Protein AF-A0A6A4ZX59-F1 (afdb_monomer_lite)

Structure (mmCIF, N/CA/C/O backbone):
data_AF-A0A6A4ZX59-F1
#
_entry.id   AF-A0A6A4ZX59-F1
#
loop_
_atom_site.group_PDB
_atom_site.id
_atom_site.type_symbol
_atom_site.label_atom_id
_atom_site.label_alt_id
_atom_site.label_comp_id
_atom_site.label_asym_id
_atom_site.label_entity_id
_atom_site.label_seq_id
_atom_site.pdbx_PDB_ins_code
_atom_site.Cartn_x
_atom_site.Cartn_y
_atom_site.Cartn_z
_atom_site.occupancy
_atom_site.B_iso_or_equiv
_atom_site.auth_seq_id
_atom_site.auth_comp_id
_atom_site.auth_asym_id
_atom_site.auth_atom_id
_atom_site.pdbx_PDB_model_num
ATOM 1 N N . ILE A 1 1 ? -0.002 4.415 -19.238 1.00 83.06 1 ILE A N 1
ATOM 2 C CA . ILE A 1 1 ? -1.436 4.775 -19.100 1.00 83.06 1 ILE A CA 1
ATOM 3 C C . ILE A 1 1 ? -1.794 4.863 -17.628 1.00 83.06 1 ILE A C 1
ATOM 5 O O . ILE A 1 1 ? -1.227 4.122 -16.839 1.00 83.06 1 ILE A O 1
ATOM 9 N N . GLN A 1 2 ? -2.711 5.751 -17.259 1.00 78.62 2 GLN A N 1
ATOM 10 C CA . GLN A 1 2 ? -3.211 5.869 -15.890 1.00 78.62 2 GLN A CA 1
ATOM 11 C C . GLN A 1 2 ? -4.737 5.866 -15.943 1.00 78.62 2 GLN A C 1
ATOM 13 O O . GLN A 1 2 ? -5.321 6.677 -16.661 1.00 78.62 2 GLN A O 1
ATOM 18 N N . PHE A 1 3 ? -5.370 4.972 -15.187 1.00 72.50 3 PHE A N 1
ATOM 19 C CA . PHE A 1 3 ? -6.819 4.965 -15.008 1.00 72.50 3 PHE A CA 1
ATOM 20 C C . PHE A 1 3 ? -7.153 5.461 -13.610 1.00 72.50 3 PHE A C 1
ATOM 22 O O . PHE A 1 3 ? -6.564 5.012 -12.630 1.00 72.50 3 PHE A O 1
ATOM 29 N N . LEU A 1 4 ? -8.102 6.389 -13.535 1.00 68.12 4 LEU A N 1
ATOM 30 C CA . LEU A 1 4 ? -8.740 6.760 -12.284 1.00 68.12 4 LEU A CA 1
ATOM 31 C C . LEU A 1 4 ? -9.921 5.816 -12.053 1.00 68.12 4 LEU A C 1
ATOM 33 O O . LEU A 1 4 ? -10.827 5.767 -12.885 1.00 68.12 4 LEU A O 1
ATOM 37 N N . THR A 1 5 ? -9.945 5.113 -10.930 1.00 68.06 5 THR A N 1
ATOM 38 C CA . THR A 1 5 ? -11.192 4.570 -10.373 1.00 68.06 5 THR A CA 1
ATOM 39 C C . THR A 1 5 ? -11.637 5.507 -9.250 1.00 68.06 5 THR A C 1
ATOM 41 O O . THR A 1 5 ? -10.817 6.232 -8.703 1.00 68.06 5 THR A O 1
ATOM 44 N N . THR A 1 6 ? -12.928 5.612 -8.929 1.00 59.84 6 THR A N 1
ATOM 45 C CA . THR A 1 6 ? -13.349 6.584 -7.904 1.00 59.84 6 THR A CA 1
ATOM 46 C C . THR A 1 6 ? -12.918 6.133 -6.512 1.00 59.84 6 THR A C 1
ATOM 48 O O . THR A 1 6 ? -13.549 5.250 -5.936 1.00 59.84 6 THR A O 1
ATOM 51 N N . GLY A 1 7 ? -11.900 6.778 -5.941 1.00 52.88 7 GLY A N 1
ATOM 52 C CA . GLY A 1 7 ? -11.493 6.544 -4.558 1.00 52.88 7 GLY A CA 1
ATOM 53 C C . GLY A 1 7 ? -12.416 7.162 -3.493 1.00 52.88 7 GLY A C 1
ATOM 54 O O . GLY A 1 7 ? -12.503 6.657 -2.379 1.00 52.88 7 GLY A O 1
ATOM 55 N N . ASN A 1 8 ? -13.142 8.241 -3.794 1.00 50.94 8 ASN A N 1
ATOM 56 C CA . ASN A 1 8 ? -13.611 9.140 -2.728 1.00 50.94 8 ASN A CA 1
ATOM 57 C C . ASN A 1 8 ? -14.771 8.646 -1.847 1.00 50.94 8 ASN A C 1
ATOM 59 O O . ASN A 1 8 ? -14.997 9.247 -0.800 1.00 50.94 8 ASN A O 1
ATOM 63 N N . THR A 1 9 ? -15.500 7.592 -2.222 1.00 50.09 9 THR A N 1
ATOM 64 C CA . THR A 1 9 ? -16.630 7.073 -1.432 1.00 50.09 9 THR A CA 1
ATOM 65 C C . THR A 1 9 ? -17.051 5.687 -1.909 1.00 50.09 9 THR A C 1
ATOM 67 O O . THR A 1 9 ? -17.143 5.448 -3.110 1.00 50.09 9 THR A O 1
ATOM 70 N N . ALA A 1 10 ? -17.400 4.805 -0.969 1.00 49.84 10 ALA A N 1
ATOM 71 C CA . ALA A 1 10 ? -17.888 3.436 -1.172 1.00 49.84 10 ALA A CA 1
ATOM 72 C C . ALA A 1 10 ? -19.266 3.311 -1.869 1.00 49.84 10 ALA A C 1
ATOM 74 O O . ALA A 1 10 ? -20.066 2.448 -1.517 1.00 49.84 10 ALA A O 1
ATOM 75 N N . THR A 1 11 ? -19.592 4.196 -2.808 1.00 48.41 11 THR A N 1
ATOM 76 C CA . THR A 1 11 ? -20.958 4.374 -3.317 1.00 48.41 11 THR A CA 1
ATOM 77 C C . THR A 1 11 ? -21.187 3.804 -4.712 1.00 48.41 11 THR A C 1
ATOM 79 O O . THR A 1 11 ? -22.342 3.631 -5.088 1.00 48.41 11 THR A O 1
ATOM 82 N N . MET A 1 12 ? -20.137 3.475 -5.475 1.00 53.25 12 MET A N 1
ATOM 83 C CA . MET A 1 12 ? -20.265 2.957 -6.845 1.00 53.25 12 MET A CA 1
ATOM 84 C C . MET A 1 12 ? -19.215 1.868 -7.135 1.00 53.25 12 MET A C 1
ATOM 86 O O . MET A 1 12 ? -18.050 2.051 -6.776 1.00 53.25 12 MET A O 1
ATOM 90 N N . PRO A 1 13 ? -19.578 0.755 -7.803 1.00 58.44 13 PRO A N 1
ATOM 91 C CA . PRO A 1 13 ? -18.608 -0.217 -8.299 1.00 58.44 13 PRO A CA 1
ATOM 92 C C . PRO A 1 13 ? -17.853 0.396 -9.481 1.00 58.44 13 PRO A C 1
ATOM 94 O O . PRO A 1 13 ? -18.372 0.449 -10.594 1.00 58.44 13 PRO A O 1
ATOM 97 N N . ILE A 1 14 ? -16.635 0.880 -9.246 1.00 69.00 14 ILE A N 1
ATOM 98 C CA . ILE A 1 14 ? -15.756 1.355 -10.317 1.00 69.00 14 ILE A CA 1
ATOM 99 C C . ILE A 1 14 ? -14.440 0.601 -10.223 1.00 69.00 14 ILE A C 1
ATOM 101 O O . ILE A 1 14 ? -13.727 0.699 -9.228 1.00 69.00 14 ILE A O 1
ATOM 105 N N . ASN A 1 15 ? -14.129 -0.151 -11.274 1.00 82.12 15 ASN A N 1
ATOM 106 C CA . ASN A 1 15 ? -12.853 -0.826 -11.445 1.00 82.12 15 ASN A CA 1
ATOM 107 C C . ASN A 1 15 ? -12.143 -0.327 -12.710 1.00 82.12 15 ASN A C 1
ATOM 109 O O . ASN A 1 15 ? -12.757 0.222 -13.626 1.00 82.12 15 ASN A O 1
ATOM 113 N N . GLY A 1 16 ? -10.828 -0.508 -12.742 1.00 86.50 16 GLY A N 1
ATOM 114 C CA . GLY A 1 16 ? -10.022 -0.378 -13.949 1.00 86.50 16 GLY A CA 1
ATOM 115 C C . GLY A 1 16 ? -9.725 -1.773 -14.473 1.00 86.50 16 GLY A C 1
ATOM 116 O O . GLY A 1 16 ? -9.346 -2.642 -13.697 1.00 86.50 16 GLY A O 1
ATOM 117 N N . THR A 1 17 ? -9.904 -2.023 -15.768 1.00 90.06 17 THR A N 1
ATOM 118 C CA . THR A 1 17 ? -9.595 -3.337 -16.349 1.00 90.06 17 THR A CA 1
ATOM 119 C C . THR A 1 17 ? -8.777 -3.178 -17.622 1.00 90.06 17 THR A C 1
ATOM 121 O O . THR A 1 17 ? -9.139 -2.402 -18.504 1.00 90.06 17 THR A O 1
ATOM 124 N N . ILE A 1 18 ? -7.694 -3.944 -17.729 1.00 93.75 18 ILE A N 1
ATOM 125 C CA . ILE A 1 18 ? -6.870 -4.074 -18.930 1.00 93.75 18 ILE A CA 1
ATOM 126 C C . ILE A 1 18 ? -6.819 -5.557 -19.269 1.00 93.75 18 ILE A C 1
ATOM 128 O O . ILE A 1 18 ? -6.392 -6.367 -18.450 1.00 93.75 18 ILE A O 1
ATOM 132 N N . ARG A 1 19 ? -7.270 -5.913 -20.471 1.00 96.00 19 ARG A N 1
ATOM 133 C CA . ARG A 1 19 ? -7.342 -7.301 -20.933 1.00 96.00 19 ARG A CA 1
ATOM 134 C C . ARG A 1 19 ? -6.766 -7.440 -22.329 1.00 96.00 19 ARG A C 1
ATOM 136 O O . ARG A 1 19 ? -6.921 -6.529 -23.142 1.00 96.00 19 ARG A O 1
ATOM 143 N N . ASN A 1 20 ? -6.170 -8.595 -22.620 1.00 97.31 20 ASN A N 1
ATOM 144 C CA . ASN A 1 20 ? -5.799 -9.013 -23.980 1.00 97.31 20 ASN A CA 1
ATOM 145 C C . ASN A 1 20 ? -4.969 -7.958 -24.732 1.00 97.31 20 ASN A C 1
ATOM 147 O O . ASN A 1 20 ? -5.181 -7.711 -25.918 1.00 97.31 20 ASN A O 1
ATOM 151 N N . SER A 1 21 ? -4.082 -7.277 -24.010 1.00 97.00 21 SER A N 1
ATOM 152 C CA . SER A 1 21 ? -3.326 -6.134 -24.518 1.00 97.00 21 SER A CA 1
ATOM 153 C C . SER A 1 21 ? -1.849 -6.480 -24.690 1.00 97.00 21 SER A C 1
ATOM 155 O O . SER A 1 21 ? -1.325 -7.389 -24.045 1.00 97.00 21 SER A O 1
ATOM 157 N N . HIS A 1 22 ? -1.162 -5.724 -25.543 1.00 96.25 22 HIS A N 1
ATOM 158 C CA . HIS A 1 22 ? 0.289 -5.776 -25.671 1.00 96.25 22 HIS A CA 1
ATOM 159 C C . HIS A 1 22 ? 0.858 -4.364 -25.496 1.00 96.25 22 HIS A C 1
ATOM 161 O O . HIS A 1 22 ? 0.564 -3.466 -26.284 1.00 96.25 22 HIS A O 1
ATOM 167 N N . PHE A 1 23 ? 1.652 -4.178 -24.447 1.00 95.06 23 PHE A N 1
ATOM 168 C CA . PHE A 1 23 ? 2.379 -2.954 -24.146 1.00 95.06 23 PHE A CA 1
ATOM 169 C C . PHE A 1 23 ? 3.851 -3.120 -24.507 1.00 95.06 23 PHE A C 1
ATOM 171 O O . PHE A 1 23 ? 4.498 -4.057 -24.047 1.00 95.06 23 PHE A O 1
ATOM 178 N N . VAL A 1 24 ? 4.377 -2.184 -25.297 1.00 91.06 24 VAL A N 1
ATOM 179 C CA . VAL A 1 24 ? 5.781 -2.162 -25.718 1.00 91.06 24 VAL A CA 1
ATOM 180 C C . VAL A 1 24 ? 6.434 -0.907 -25.145 1.00 91.06 24 VAL A C 1
ATOM 182 O O . VAL A 1 24 ? 6.065 0.203 -25.531 1.00 91.06 24 VAL A O 1
ATOM 185 N N . GLY A 1 25 ? 7.385 -1.072 -24.223 1.00 84.94 25 GLY A N 1
ATOM 186 C CA . GLY A 1 25 ? 8.120 0.045 -23.617 1.00 84.94 25 GLY A CA 1
ATOM 187 C C . GLY A 1 25 ? 9.154 0.623 -24.583 1.00 84.94 25 GLY A C 1
ATOM 188 O O . GLY A 1 25 ? 9.080 1.782 -25.019 1.00 84.94 25 GLY A O 1
ATOM 189 N N . SER A 1 26 ? 10.092 -0.227 -24.992 1.00 81.38 26 SER A N 1
ATOM 190 C CA . SER A 1 26 ? 11.134 0.105 -25.958 1.00 81.38 26 SER A CA 1
ATOM 191 C C . SER A 1 26 ? 10.997 -0.732 -27.225 1.00 81.38 26 SER A C 1
ATOM 193 O O . SER A 1 26 ? 10.871 -1.950 -27.201 1.00 81.38 26 SER A O 1
ATOM 195 N N . SER A 1 27 ? 11.000 -0.056 -28.373 1.00 80.38 27 SER A N 1
ATOM 196 C CA . SER A 1 27 ? 10.958 -0.690 -29.699 1.00 80.38 27 SER A CA 1
ATOM 197 C C . SER A 1 27 ? 12.276 -0.453 -30.424 1.00 80.38 27 SER A C 1
ATOM 199 O O . SER A 1 27 ? 13.126 0.257 -29.903 1.00 80.38 27 SER A O 1
ATOM 201 N N . SER A 1 28 ? 12.477 -0.999 -31.627 1.00 82.44 28 SER A N 1
ATOM 202 C CA . SER A 1 28 ? 13.631 -0.661 -32.481 1.00 82.44 28 SER A CA 1
ATOM 203 C C . SER A 1 28 ? 13.572 0.764 -33.047 1.00 82.44 28 SER A C 1
ATOM 205 O O . SER A 1 28 ? 14.587 1.277 -33.517 1.00 82.44 28 SER A O 1
ATOM 207 N N . ASN A 1 29 ? 12.419 1.436 -32.964 1.00 81.50 29 ASN A N 1
ATOM 208 C CA . ASN A 1 29 ? 12.280 2.822 -33.379 1.00 81.50 29 ASN A CA 1
ATOM 209 C C . ASN A 1 29 ? 13.005 3.746 -32.387 1.00 81.50 29 ASN A C 1
ATOM 211 O O . ASN A 1 29 ? 12.673 3.801 -31.202 1.00 81.50 29 ASN A O 1
ATOM 215 N N . ARG A 1 30 ? 14.015 4.467 -32.880 1.00 82.94 30 ARG A N 1
ATOM 216 C CA . ARG A 1 30 ? 14.815 5.420 -32.097 1.00 82.94 30 ARG A CA 1
ATOM 217 C C . ARG A 1 30 ? 14.301 6.856 -32.206 1.00 82.94 30 ARG A C 1
ATOM 219 O O . ARG A 1 30 ? 14.769 7.707 -31.463 1.00 82.94 30 ARG A O 1
ATOM 226 N N . GLY A 1 31 ? 13.344 7.127 -33.093 1.00 84.31 31 GLY A N 1
ATOM 227 C CA . GLY A 1 31 ? 12.917 8.486 -33.419 1.00 84.31 31 GLY A CA 1
ATOM 228 C C . GLY A 1 31 ? 14.055 9.347 -33.988 1.00 84.31 31 GLY A C 1
ATOM 229 O O . GLY A 1 31 ? 15.069 8.826 -34.456 1.00 84.31 31 GLY A O 1
ATOM 230 N N . ASN A 1 32 ? 13.876 10.668 -33.992 1.00 84.44 32 ASN A N 1
ATOM 231 C CA . ASN A 1 32 ? 14.883 11.631 -34.444 1.00 84.44 32 ASN A CA 1
ATOM 232 C C . ASN A 1 32 ? 15.613 12.293 -33.257 1.00 84.44 32 ASN A C 1
ATOM 234 O O . ASN A 1 32 ? 15.112 12.366 -32.135 1.00 84.44 32 ASN A O 1
ATOM 238 N N . GLN A 1 33 ? 16.812 12.817 -33.495 1.00 80.44 33 GLN A N 1
ATOM 239 C CA . GLN A 1 33 ? 17.603 13.515 -32.472 1.00 80.44 33 GLN A CA 1
ATOM 240 C C . GLN A 1 33 ? 17.201 14.992 -32.369 1.00 80.44 33 GLN A C 1
ATOM 242 O O . GLN A 1 33 ? 18.025 15.891 -32.506 1.00 80.44 33 GLN A O 1
ATOM 247 N N . PHE A 1 34 ? 15.905 15.241 -32.191 1.00 84.25 34 PHE A N 1
ATOM 248 C CA . PHE A 1 34 ? 15.360 16.585 -32.045 1.00 84.25 34 PHE A CA 1
ATOM 249 C C . PHE A 1 34 ? 14.970 16.850 -30.590 1.00 84.25 34 PHE A C 1
ATOM 251 O O . PHE A 1 34 ? 14.367 15.996 -29.938 1.00 84.25 34 PHE A O 1
ATOM 258 N N . THR A 1 35 ? 15.283 18.046 -30.098 1.00 83.38 35 THR A N 1
ATOM 259 C CA . THR A 1 35 ? 14.888 18.507 -28.764 1.00 83.38 35 THR A CA 1
ATOM 260 C C . THR A 1 35 ? 13.931 19.684 -28.909 1.00 83.38 35 THR A C 1
ATOM 262 O O . THR A 1 35 ? 14.179 20.609 -29.679 1.00 83.38 35 THR A O 1
ATOM 265 N N . SER A 1 36 ? 12.824 19.647 -28.173 1.00 85.88 36 SER A N 1
ATOM 266 C CA . SER A 1 36 ? 11.803 20.696 -28.126 1.00 85.88 36 SER A CA 1
ATOM 267 C C . SER A 1 36 ? 11.087 20.684 -26.776 1.00 85.88 36 SER A C 1
ATOM 269 O O . SER A 1 36 ? 11.363 19.842 -25.927 1.00 85.88 36 SER A O 1
ATOM 271 N N . ALA A 1 37 ? 10.093 21.557 -26.599 1.00 84.12 37 ALA A N 1
ATOM 272 C CA . ALA A 1 37 ? 9.236 21.542 -25.413 1.00 84.12 37 ALA A CA 1
ATOM 273 C C . ALA A 1 37 ? 8.457 20.221 -25.210 1.00 84.12 37 ALA A C 1
ATOM 275 O O . ALA A 1 37 ? 7.966 19.967 -24.116 1.00 84.12 37 ALA A O 1
ATOM 276 N N . PHE A 1 38 ? 8.335 19.375 -26.242 1.00 83.50 38 PHE A N 1
ATOM 277 C CA . PHE A 1 38 ? 7.564 18.124 -26.191 1.00 83.50 38 PHE A CA 1
ATOM 278 C C . PHE A 1 38 ? 8.419 16.866 -26.336 1.00 83.50 38 PHE A C 1
ATOM 280 O O . PHE A 1 38 ? 7.932 15.761 -26.086 1.00 83.50 38 PHE A O 1
ATOM 287 N N . GLN A 1 39 ? 9.686 17.020 -26.720 1.00 86.50 39 GLN A N 1
ATOM 288 C CA . GLN A 1 39 ? 10.582 15.914 -27.023 1.00 86.50 39 GLN A CA 1
ATOM 289 C C . GLN A 1 39 ? 11.978 16.178 -26.468 1.00 86.50 39 GLN A C 1
ATOM 291 O O . GLN A 1 39 ? 12.544 17.246 -26.685 1.00 86.50 39 GLN A O 1
ATOM 296 N N . LYS A 1 40 ? 12.550 15.171 -25.816 1.00 83.19 40 LYS A N 1
ATOM 297 C CA . LYS A 1 40 ? 13.946 15.140 -25.381 1.00 83.19 40 LYS A CA 1
ATOM 298 C C . LYS A 1 40 ? 14.649 13.920 -25.970 1.00 83.19 40 LYS A C 1
ATOM 300 O O . LYS A 1 40 ? 14.004 12.985 -26.445 1.00 83.19 40 LYS A O 1
ATOM 305 N N . ILE A 1 41 ? 15.974 13.920 -25.918 1.00 82.69 41 ILE A N 1
ATOM 306 C CA . ILE A 1 41 ? 16.776 12.742 -26.247 1.00 82.69 41 ILE A CA 1
ATOM 307 C C . ILE A 1 41 ? 17.007 11.963 -24.951 1.00 82.69 41 ILE A C 1
ATOM 309 O O . ILE A 1 41 ? 17.556 12.490 -23.987 1.00 82.69 41 ILE A O 1
ATOM 313 N N . ASN A 1 42 ? 16.595 10.700 -24.925 1.00 80.44 42 ASN A N 1
ATOM 314 C CA . ASN A 1 42 ? 17.024 9.756 -23.907 1.00 80.44 42 ASN A CA 1
ATOM 315 C C . ASN A 1 42 ? 18.381 9.185 -24.335 1.00 80.44 42 ASN A C 1
ATOM 317 O O . ASN A 1 42 ? 18.451 8.318 -25.208 1.00 80.44 42 ASN A O 1
ATOM 321 N N . PHE A 1 43 ? 19.458 9.690 -23.732 1.00 79.69 43 PHE A N 1
ATOM 322 C CA . PHE A 1 43 ? 20.825 9.260 -24.038 1.00 79.69 43 PHE A CA 1
ATOM 323 C C . PHE A 1 43 ? 21.146 7.848 -23.532 1.00 79.69 43 PHE A C 1
ATOM 325 O O . PHE A 1 43 ? 22.029 7.212 -24.097 1.00 79.69 43 PHE A O 1
ATOM 332 N N . ILE A 1 44 ? 20.415 7.344 -22.528 1.00 76.31 44 ILE A N 1
ATOM 333 C CA . ILE A 1 44 ? 20.591 5.988 -21.983 1.00 76.31 44 ILE A CA 1
ATOM 334 C C . ILE A 1 44 ? 20.101 4.949 -23.003 1.00 76.31 44 ILE A C 1
ATOM 336 O O . ILE A 1 44 ? 20.806 3.993 -23.312 1.00 76.31 44 ILE A O 1
ATOM 340 N N . GLU A 1 45 ? 18.918 5.158 -23.588 1.00 75.62 45 GLU A N 1
ATOM 341 C CA . GLU A 1 45 ? 18.355 4.254 -24.608 1.00 75.62 45 GLU A CA 1
ATOM 342 C C . GLU A 1 45 ? 18.710 4.644 -26.056 1.00 75.62 45 GLU A C 1
ATOM 344 O O . GLU A 1 45 ? 18.442 3.890 -27.003 1.00 75.62 45 GLU A O 1
ATOM 349 N N . ALA A 1 46 ? 19.326 5.815 -26.232 1.00 78.88 46 ALA A N 1
ATOM 350 C CA . ALA A 1 46 ? 19.643 6.437 -27.513 1.00 78.88 46 ALA A CA 1
ATOM 351 C C . ALA A 1 46 ? 18.418 6.611 -28.426 1.00 78.88 46 ALA A C 1
ATOM 353 O O . ALA A 1 46 ? 18.421 6.173 -29.580 1.00 78.88 46 ALA A O 1
ATOM 354 N N . ARG A 1 47 ? 17.352 7.222 -27.899 1.00 81.81 47 ARG A N 1
ATOM 355 C CA . ARG A 1 47 ? 16.076 7.424 -28.607 1.00 81.81 47 ARG A CA 1
ATOM 356 C C . ARG A 1 47 ? 15.420 8.761 -28.267 1.00 81.81 47 ARG A C 1
ATOM 358 O O . ARG A 1 47 ? 15.734 9.361 -27.242 1.00 81.81 47 ARG A O 1
ATOM 365 N N . SER A 1 48 ? 14.461 9.187 -29.081 1.00 84.88 48 SER A N 1
ATOM 366 C CA . SER A 1 48 ? 13.512 10.239 -28.710 1.00 84.88 48 SER A CA 1
ATOM 367 C C . SER A 1 48 ? 12.611 9.773 -27.570 1.00 84.88 48 SER A C 1
ATOM 369 O O . SER A 1 48 ? 12.137 8.632 -27.563 1.00 84.88 48 SER A O 1
ATOM 371 N N . ASP A 1 49 ? 12.339 10.683 -26.646 1.00 80.50 49 ASP A N 1
ATOM 372 C CA . ASP A 1 49 ? 11.446 10.488 -25.513 1.00 80.50 49 ASP A CA 1
ATOM 373 C C . ASP A 1 49 ? 10.566 11.729 -25.305 1.00 80.50 49 ASP A C 1
ATOM 375 O O . ASP A 1 49 ? 10.897 12.828 -25.761 1.00 80.50 49 ASP A O 1
ATOM 379 N N . SER A 1 50 ? 9.430 11.568 -24.630 1.00 79.00 50 SER A N 1
ATOM 380 C CA . SER A 1 50 ? 8.539 12.692 -24.350 1.00 79.00 50 SER A CA 1
ATOM 381 C C . SER A 1 50 ? 9.146 13.622 -23.298 1.00 79.00 50 SER A C 1
ATOM 383 O O . SER A 1 50 ? 9.582 13.187 -22.232 1.00 79.00 50 SER A O 1
ATOM 385 N N . ALA A 1 51 ? 9.132 14.927 -23.572 1.00 75.12 51 ALA A N 1
ATOM 386 C CA . ALA A 1 51 ? 9.496 15.958 -22.597 1.00 75.12 51 ALA A CA 1
ATOM 387 C C . ALA A 1 51 ? 8.303 16.415 -21.728 1.00 75.12 51 ALA A C 1
ATOM 389 O O . ALA A 1 51 ? 8.455 17.309 -20.905 1.00 75.12 51 ALA A O 1
ATOM 390 N N . LEU A 1 52 ? 7.121 15.798 -21.878 1.00 64.31 52 LEU A N 1
ATOM 391 C CA . LEU A 1 52 ? 5.890 16.176 -21.162 1.00 64.31 52 LEU A CA 1
ATOM 392 C C . LEU A 1 52 ? 5.841 15.724 -19.687 1.00 64.31 52 LEU A C 1
ATOM 394 O O . LEU A 1 52 ? 4.865 16.003 -18.990 1.00 64.31 52 LEU A O 1
ATOM 398 N N . LEU A 1 53 ? 6.861 15.021 -19.192 1.00 58.41 53 LEU A N 1
ATOM 399 C CA . LEU A 1 53 ? 6.906 14.535 -17.812 1.00 58.41 53 LEU A CA 1
ATOM 400 C C . LEU A 1 53 ? 7.395 15.644 -16.867 1.00 58.41 53 LEU A C 1
ATOM 402 O O . LEU A 1 53 ? 8.593 15.851 -16.710 1.00 58.41 53 LEU A O 1
ATOM 406 N N . LEU A 1 54 ? 6.455 16.354 -16.234 1.00 51.19 54 LEU A N 1
ATOM 407 C CA . LEU A 1 54 ? 6.736 17.488 -15.338 1.00 51.19 54 LEU A CA 1
ATOM 408 C C . LEU A 1 54 ? 6.826 17.137 -13.839 1.00 51.19 54 LEU A C 1
ATOM 410 O O . LEU A 1 54 ? 7.052 18.038 -13.037 1.00 51.19 54 LEU A O 1
ATOM 414 N N . ALA A 1 55 ? 6.661 15.875 -13.421 1.00 50.94 55 ALA A N 1
ATOM 415 C CA . ALA A 1 55 ? 6.681 15.553 -11.984 1.00 50.94 55 ALA A CA 1
ATOM 416 C C . ALA A 1 55 ? 7.213 14.160 -11.599 1.00 50.94 55 ALA A C 1
ATOM 418 O O . ALA A 1 55 ? 7.373 13.889 -10.412 1.00 50.94 55 ALA A O 1
ATOM 419 N N . ASP A 1 56 ? 7.478 13.274 -12.563 1.00 61.22 56 ASP A N 1
ATOM 420 C CA . ASP A 1 56 ? 7.893 11.898 -12.292 1.00 61.22 56 ASP A CA 1
ATOM 421 C C . ASP A 1 56 ? 8.864 11.399 -13.363 1.00 61.22 56 ASP A C 1
ATOM 423 O O . ASP A 1 56 ? 8.586 11.494 -14.559 1.00 61.22 56 ASP A O 1
ATOM 427 N N . VAL A 1 57 ? 10.020 10.903 -12.926 1.00 64.06 57 VAL A N 1
ATOM 428 C CA . VAL A 1 57 ? 11.096 10.414 -13.803 1.00 64.06 57 VAL A CA 1
ATOM 429 C C . VAL A 1 57 ? 10.933 8.939 -14.171 1.00 64.06 57 VAL A C 1
ATOM 431 O O . VAL A 1 57 ? 11.678 8.437 -15.009 1.00 64.06 57 VAL A O 1
ATOM 434 N N . ILE A 1 58 ? 9.968 8.250 -13.558 1.00 76.75 58 ILE A N 1
ATOM 435 C CA . ILE A 1 58 ? 9.732 6.824 -13.771 1.00 76.75 58 ILE A CA 1
ATOM 436 C C . ILE A 1 58 ? 8.721 6.628 -14.894 1.00 76.75 58 ILE A C 1
ATOM 438 O O . ILE A 1 58 ? 7.604 7.145 -14.852 1.00 76.75 58 ILE A O 1
ATOM 442 N N . GLN A 1 59 ? 9.103 5.841 -15.893 1.00 80.88 59 GLN A N 1
ATOM 443 C CA . GLN A 1 59 ? 8.220 5.459 -16.984 1.00 80.88 59 GLN A CA 1
ATOM 444 C C . GLN A 1 59 ? 7.476 4.178 -16.619 1.00 80.88 59 GLN A C 1
ATOM 446 O O . GLN A 1 59 ? 8.077 3.188 -16.215 1.00 80.88 59 GLN A O 1
ATOM 451 N N . MET A 1 60 ? 6.153 4.191 -16.764 1.00 86.69 60 MET A N 1
ATOM 452 C CA . MET A 1 60 ? 5.305 3.054 -16.408 1.00 86.69 60 MET A CA 1
ATOM 453 C C . MET A 1 60 ? 4.352 2.734 -17.553 1.00 86.69 60 MET A C 1
ATOM 455 O O . MET A 1 60 ? 3.689 3.634 -18.085 1.00 86.69 60 MET A O 1
ATOM 459 N N . ALA A 1 61 ? 4.222 1.452 -17.901 1.00 91.75 61 ALA A N 1
ATOM 460 C CA . ALA A 1 61 ? 3.177 1.012 -18.821 1.00 91.75 61 ALA A CA 1
ATOM 461 C C . ALA A 1 61 ? 1.802 1.329 -18.235 1.00 91.75 61 ALA A C 1
ATOM 463 O O . ALA A 1 61 ? 0.980 1.951 -18.907 1.00 91.75 61 ALA A O 1
ATOM 464 N N . VAL A 1 62 ? 1.580 0.967 -16.969 1.00 91.50 62 VAL A N 1
ATOM 465 C CA . VAL A 1 62 ? 0.344 1.201 -16.221 1.00 91.50 62 VAL A CA 1
ATOM 466 C C . VAL A 1 62 ? 0.674 1.809 -14.859 1.00 91.50 62 VAL A C 1
ATOM 468 O O . VAL A 1 62 ? 1.308 1.187 -14.008 1.00 91.50 62 VAL A O 1
ATOM 471 N N . THR A 1 63 ? 0.201 3.031 -14.640 1.00 88.62 63 THR A N 1
ATOM 472 C CA . THR A 1 63 ? 0.261 3.711 -13.347 1.00 88.62 63 THR A CA 1
ATOM 473 C C . THR A 1 63 ? -0.971 3.338 -12.531 1.00 88.62 63 THR A C 1
ATOM 475 O O . THR A 1 63 ? -2.099 3.649 -12.921 1.00 88.62 63 THR A O 1
ATOM 478 N N . LEU A 1 64 ? -0.751 2.683 -11.393 1.00 87.25 64 LEU A N 1
ATOM 479 C CA . LEU A 1 64 ? -1.796 2.273 -10.464 1.00 87.25 64 LEU A CA 1
ATOM 480 C C . LEU A 1 64 ? -2.256 3.480 -9.638 1.00 87.25 64 LEU A C 1
ATOM 482 O O . LEU A 1 64 ? -1.436 4.170 -9.025 1.00 87.25 64 LEU A O 1
ATOM 486 N N . TYR A 1 65 ? -3.569 3.722 -9.614 1.00 85.12 65 TYR A N 1
ATOM 487 C CA . TYR A 1 65 ? -4.181 4.776 -8.803 1.00 85.12 65 TYR A CA 1
ATOM 488 C C . TYR A 1 65 ? -5.610 4.411 -8.352 1.00 85.12 65 TYR A C 1
ATOM 490 O O . TYR A 1 65 ? -6.411 3.991 -9.182 1.00 85.12 65 TYR A O 1
ATOM 498 N N . ASP A 1 66 ? -5.919 4.551 -7.062 1.00 82.25 66 ASP A N 1
ATOM 499 C CA . ASP A 1 66 ? -7.173 4.187 -6.378 1.00 82.25 66 ASP A CA 1
ATOM 500 C C . ASP A 1 66 ? -7.531 2.684 -6.405 1.00 82.25 66 ASP A C 1
ATOM 502 O O . ASP A 1 66 ? -7.462 2.011 -5.383 1.00 82.25 66 ASP A O 1
ATOM 506 N N . GLY A 1 67 ? -7.865 2.110 -7.558 1.00 82.00 67 GLY A N 1
ATOM 507 C CA . GLY A 1 67 ? -8.257 0.704 -7.732 1.00 82.00 67 GLY A CA 1
ATOM 508 C C . GLY A 1 67 ? -9.707 0.348 -7.326 1.00 82.00 67 GLY A C 1
ATOM 509 O O . GLY A 1 67 ? -10.477 1.230 -6.939 1.00 82.00 67 GLY A O 1
ATOM 510 N N . PRO A 1 68 ? -10.099 -0.940 -7.441 1.00 88.25 68 PRO A N 1
ATOM 511 C CA . PRO A 1 68 ? -9.260 -2.051 -7.893 1.00 88.25 68 PRO A CA 1
ATOM 512 C C . PRO A 1 68 ? -8.955 -2.004 -9.390 1.00 88.25 68 PRO A C 1
ATOM 514 O O . PRO A 1 68 ? -9.809 -1.642 -10.203 1.00 88.25 68 PRO A O 1
ATOM 517 N N . HIS A 1 69 ? -7.733 -2.409 -9.742 1.00 89.88 69 HIS A N 1
ATOM 518 C CA . HIS A 1 69 ? -7.333 -2.655 -11.129 1.00 89.88 69 HIS A CA 1
ATOM 519 C C . HIS A 1 69 ? -7.220 -4.153 -11.395 1.00 89.88 69 HIS A C 1
ATOM 521 O O . HIS A 1 69 ? -6.629 -4.870 -10.593 1.00 89.88 69 HIS A O 1
ATOM 527 N N . TYR A 1 70 ? -7.742 -4.614 -12.525 1.00 92.94 70 TYR A N 1
ATOM 528 C CA . TYR A 1 70 ? -7.602 -5.985 -13.008 1.00 92.94 70 TYR A CA 1
ATOM 529 C C . TYR A 1 70 ? -6.792 -5.957 -14.301 1.00 92.94 70 TYR A C 1
ATOM 531 O O . TYR A 1 70 ? -7.290 -5.518 -15.341 1.00 92.94 70 TYR A O 1
ATOM 539 N N . ILE A 1 71 ? -5.526 -6.373 -14.233 1.00 95.06 71 ILE A N 1
ATOM 540 C CA . ILE A 1 71 ? -4.685 -6.525 -15.422 1.00 95.06 71 ILE A CA 1
ATOM 541 C C . ILE A 1 71 ? -4.559 -8.007 -15.734 1.00 95.06 71 ILE A C 1
ATOM 543 O O . ILE A 1 71 ? -3.932 -8.755 -14.981 1.00 95.06 71 ILE A O 1
ATOM 547 N N . GLU A 1 72 ? -5.142 -8.418 -16.855 1.00 96.69 72 GLU A N 1
ATOM 548 C CA . GLU A 1 72 ? -5.269 -9.826 -17.203 1.00 96.69 72 GLU A CA 1
ATOM 549 C C . GLU A 1 72 ? -4.836 -10.102 -18.645 1.00 96.69 72 GLU A C 1
ATOM 551 O O . GLU A 1 72 ? -5.116 -9.317 -19.556 1.00 96.69 72 GLU A O 1
ATOM 556 N N . ASN A 1 73 ? -4.194 -11.248 -18.878 1.00 97.69 73 ASN A N 1
ATOM 557 C CA . ASN A 1 73 ? -3.811 -11.709 -20.219 1.00 97.69 73 ASN A CA 1
ATOM 558 C C . ASN A 1 73 ? -3.104 -10.622 -21.052 1.00 97.69 73 ASN A C 1
ATOM 560 O O . ASN A 1 73 ? -3.448 -10.375 -22.211 1.00 97.69 73 ASN A O 1
ATOM 564 N N . THR A 1 74 ? -2.173 -9.904 -20.428 1.00 97.81 74 THR A N 1
ATOM 565 C CA . THR A 1 74 ? -1.469 -8.777 -21.038 1.00 97.81 74 THR A CA 1
ATOM 566 C C . THR A 1 74 ? 0.019 -9.084 -21.153 1.00 97.81 74 THR A C 1
ATOM 568 O O . THR A 1 74 ? 0.630 -9.633 -20.239 1.00 97.81 74 THR A O 1
ATOM 571 N N . THR A 1 75 ? 0.612 -8.737 -22.294 1.00 97.31 75 THR A N 1
ATOM 572 C CA . THR A 1 75 ? 2.064 -8.834 -22.500 1.00 97.31 75 THR A CA 1
ATOM 573 C C . THR A 1 75 ? 2.697 -7.462 -22.314 1.00 97.31 75 THR A C 1
ATOM 575 O O . THR A 1 75 ? 2.249 -6.490 -22.920 1.00 97.31 75 THR A O 1
ATOM 578 N N . PHE A 1 76 ? 3.734 -7.395 -21.486 1.00 95.88 76 PHE A N 1
ATOM 579 C CA . PHE A 1 76 ? 4.612 -6.245 -21.312 1.00 95.88 76 PHE A CA 1
ATOM 580 C C . PHE A 1 76 ? 5.980 -6.615 -21.872 1.00 95.88 76 PHE A C 1
ATOM 582 O O . PHE A 1 76 ? 6.638 -7.527 -21.368 1.00 95.88 76 PHE A O 1
ATOM 589 N N . GLU A 1 77 ? 6.377 -5.937 -22.943 1.00 93.31 77 GLU A N 1
ATOM 590 C CA . GLU A 1 77 ? 7.599 -6.234 -23.679 1.00 93.31 77 GLU A CA 1
ATOM 591 C C . GLU A 1 77 ? 8.558 -5.037 -23.659 1.00 93.31 77 GLU A C 1
ATOM 593 O O . GLU A 1 77 ? 8.166 -3.895 -23.922 1.00 93.31 77 GLU A O 1
ATOM 598 N N . ASN A 1 78 ? 9.837 -5.315 -23.395 1.00 89.50 78 ASN A N 1
ATOM 599 C CA . ASN A 1 78 ? 10.952 -4.372 -23.501 1.00 89.50 78 ASN A CA 1
ATOM 600 C C . ASN A 1 78 ? 10.812 -3.133 -22.594 1.00 89.50 78 ASN A C 1
ATOM 602 O O . ASN A 1 78 ? 11.091 -2.014 -23.025 1.00 89.50 78 ASN A O 1
ATOM 606 N N . TYR A 1 79 ? 10.390 -3.314 -21.341 1.00 87.75 79 TYR A N 1
ATOM 607 C CA . TYR A 1 79 ? 10.468 -2.281 -20.300 1.00 87.75 79 TYR A CA 1
ATOM 608 C C . TYR A 1 79 ? 11.826 -2.373 -19.593 1.00 87.75 79 TYR A C 1
ATOM 610 O O . TYR A 1 79 ? 11.999 -3.097 -18.610 1.00 87.75 79 TYR A O 1
ATOM 618 N N . ILE A 1 80 ? 12.815 -1.679 -20.158 1.00 81.44 80 ILE A N 1
ATOM 619 C CA . ILE A 1 80 ? 14.219 -1.769 -19.746 1.00 81.44 80 ILE A CA 1
ATOM 620 C C . ILE A 1 80 ? 14.537 -0.693 -18.714 1.00 81.44 80 ILE A C 1
ATOM 622 O O . ILE A 1 80 ? 14.313 0.493 -18.950 1.00 81.44 80 ILE A O 1
ATOM 626 N N . SER A 1 81 ? 15.104 -1.099 -17.582 1.00 81.25 81 SER A N 1
ATOM 627 C CA . SER A 1 81 ? 15.539 -0.183 -16.536 1.00 81.25 81 SER A CA 1
ATOM 628 C C . SER A 1 81 ? 17.064 -0.143 -16.439 1.00 81.25 81 SER A C 1
ATOM 630 O O . SER A 1 81 ? 17.792 -1.037 -16.865 1.00 81.25 81 SER A O 1
ATOM 632 N N . TYR A 1 82 ? 17.566 0.945 -15.870 1.00 77.50 82 TYR A N 1
ATOM 633 C CA . TYR A 1 82 ? 18.968 1.117 -15.518 1.00 77.50 82 TYR A CA 1
ATOM 634 C C . TYR A 1 82 ? 19.021 1.682 -14.094 1.00 77.50 82 TYR A C 1
ATOM 636 O O . TYR A 1 82 ? 19.201 2.892 -13.917 1.00 77.50 82 TYR A O 1
ATOM 644 N N . PRO A 1 83 ? 18.840 0.828 -13.064 1.00 75.75 83 PRO A N 1
ATOM 645 C CA . PRO A 1 83 ? 18.693 1.262 -11.671 1.00 75.75 83 PRO A CA 1
ATOM 646 C C . PRO A 1 83 ? 19.843 2.134 -11.175 1.00 75.75 83 PRO A C 1
ATOM 648 O O . PRO A 1 83 ? 19.624 3.110 -10.463 1.00 75.75 83 PRO A O 1
ATOM 651 N N . CYS A 1 84 ? 21.064 1.848 -11.625 1.00 74.38 84 CYS A N 1
ATOM 652 C CA . CYS A 1 84 ? 22.235 2.653 -11.294 1.00 74.38 84 CYS A CA 1
ATOM 653 C C . CYS A 1 84 ? 22.151 4.092 -11.804 1.00 74.38 84 CYS A C 1
ATOM 655 O O . CYS A 1 84 ? 22.653 5.001 -11.157 1.00 74.38 84 CYS A O 1
ATOM 657 N N . PHE A 1 85 ? 21.464 4.330 -12.920 1.00 70.94 85 PHE A N 1
ATOM 658 C CA . PHE A 1 85 ? 21.228 5.676 -13.442 1.00 70.94 85 PHE A CA 1
ATOM 659 C C . PHE A 1 85 ? 19.978 6.337 -12.853 1.00 70.94 85 PHE A C 1
ATOM 661 O O . PHE A 1 85 ? 19.604 7.425 -13.294 1.00 70.94 85 PHE A O 1
ATOM 668 N N . ASN A 1 86 ? 19.320 5.697 -11.877 1.00 72.31 86 ASN A N 1
ATOM 669 C CA . ASN A 1 86 ? 17.997 6.081 -11.391 1.00 72.31 86 ASN A CA 1
ATOM 670 C C . ASN A 1 86 ? 16.976 6.214 -12.542 1.00 72.31 86 ASN A C 1
ATOM 672 O O . ASN A 1 86 ? 16.107 7.085 -12.531 1.00 72.31 86 ASN A O 1
ATOM 676 N N . TYR A 1 87 ? 17.127 5.380 -13.575 1.00 77.88 87 TYR A N 1
ATOM 677 C CA . TYR A 1 87 ? 16.227 5.324 -14.718 1.00 77.88 87 TYR A CA 1
ATOM 678 C C . TYR A 1 87 ? 15.425 4.034 -14.636 1.00 77.88 87 TYR A C 1
ATOM 680 O O . TYR A 1 87 ? 15.980 2.939 -14.737 1.00 77.88 87 TYR A O 1
ATOM 688 N N . TYR A 1 88 ? 14.117 4.171 -14.460 1.00 81.44 88 TYR A N 1
ATOM 689 C CA . TYR A 1 88 ? 13.207 3.044 -14.329 1.00 81.44 88 TYR A CA 1
ATOM 690 C C . TYR A 1 88 ? 12.132 3.131 -15.408 1.00 81.44 88 TYR A C 1
ATOM 692 O O . TYR A 1 88 ? 11.427 4.137 -15.517 1.00 81.44 88 TYR A O 1
ATOM 700 N N . SER A 1 89 ? 12.021 2.059 -16.187 1.00 85.81 89 SER A N 1
ATOM 701 C CA . SER A 1 89 ? 10.926 1.798 -17.117 1.00 85.81 89 SER A CA 1
ATOM 702 C C . SER A 1 89 ? 10.309 0.458 -16.745 1.00 85.81 89 SER A C 1
ATOM 704 O O . SER A 1 89 ? 10.995 -0.566 -16.750 1.00 85.81 89 SER A O 1
ATOM 706 N N . THR A 1 90 ? 9.041 0.471 -16.340 1.00 89.75 90 THR A N 1
ATOM 707 C CA . THR A 1 90 ? 8.412 -0.652 -15.628 1.00 89.75 90 THR A CA 1
ATOM 708 C C . THR A 1 90 ? 7.038 -0.967 -16.210 1.00 89.75 90 THR A C 1
ATOM 710 O O . THR A 1 90 ? 6.392 -0.109 -16.820 1.00 89.75 90 THR A O 1
ATOM 713 N N . ALA A 1 91 ? 6.561 -2.201 -16.030 1.00 93.31 91 ALA A N 1
ATOM 714 C CA . ALA A 1 91 ? 5.211 -2.552 -16.472 1.00 93.31 91 ALA A CA 1
ATOM 715 C C . ALA A 1 91 ? 4.159 -1.882 -15.575 1.00 93.31 91 ALA A C 1
ATOM 717 O O . ALA A 1 91 ? 3.354 -1.074 -16.039 1.00 93.31 91 ALA A O 1
ATOM 718 N N . PHE A 1 92 ? 4.210 -2.145 -14.273 1.00 91.50 92 PHE A N 1
ATOM 719 C CA . PHE A 1 92 ? 3.329 -1.532 -13.284 1.00 91.50 92 PHE A CA 1
ATOM 720 C C . PHE A 1 92 ? 4.102 -0.601 -12.358 1.00 91.50 92 PHE A C 1
ATOM 722 O O . PHE A 1 92 ? 5.275 -0.838 -12.053 1.00 91.50 92 PHE A O 1
ATOM 729 N N . GLY A 1 93 ? 3.432 0.417 -11.827 1.00 88.19 93 GLY A N 1
ATOM 730 C CA . GLY A 1 93 ? 3.996 1.176 -10.721 1.00 88.19 93 GLY A CA 1
ATOM 731 C C . GLY A 1 93 ? 3.004 2.069 -9.995 1.00 88.19 93 GLY A C 1
ATOM 732 O O . GLY A 1 93 ? 1.930 2.399 -10.504 1.00 88.19 93 GLY A O 1
ATOM 733 N N . ALA A 1 94 ? 3.377 2.442 -8.774 1.00 86.00 94 ALA A N 1
ATOM 734 C CA . ALA A 1 94 ? 2.598 3.354 -7.950 1.00 86.00 94 ALA A CA 1
ATOM 735 C C . ALA A 1 94 ? 2.675 4.790 -8.494 1.00 86.00 94 ALA A C 1
ATOM 737 O O . ALA A 1 94 ? 3.753 5.285 -8.857 1.00 86.00 94 ALA A O 1
ATOM 738 N N . ARG A 1 95 ? 1.534 5.489 -8.497 1.00 83.31 95 ARG A N 1
ATOM 739 C CA . ARG A 1 95 ? 1.469 6.916 -8.836 1.00 83.31 95 ARG A CA 1
ATOM 740 C C . ARG A 1 95 ? 2.455 7.732 -7.989 1.00 83.31 95 ARG A C 1
ATOM 742 O O . ARG A 1 95 ? 2.567 7.518 -6.785 1.00 83.31 95 ARG A O 1
ATOM 749 N N . ALA A 1 96 ? 3.132 8.695 -8.619 1.00 78.62 96 ALA A N 1
ATOM 750 C CA . ALA A 1 96 ? 4.143 9.539 -7.972 1.00 78.62 96 ALA A CA 1
ATOM 751 C C . ALA A 1 96 ? 3.635 10.339 -6.770 1.00 78.62 96 ALA A C 1
ATOM 753 O O . ALA A 1 96 ? 4.372 10.530 -5.809 1.00 78.62 96 ALA A O 1
ATOM 754 N N . PHE A 1 97 ? 2.385 10.793 -6.829 1.00 80.12 97 PHE A N 1
ATOM 755 C CA . PHE A 1 97 ? 1.729 11.539 -5.763 1.00 80.12 97 PHE A CA 1
ATOM 756 C C . PHE A 1 97 ? 0.400 10.870 -5.475 1.00 80.12 97 PHE A C 1
ATOM 758 O O . PHE A 1 97 ? -0.481 10.835 -6.341 1.00 80.12 97 PHE A O 1
ATOM 765 N N . ASN A 1 98 ? 0.258 10.337 -4.271 1.00 80.44 98 ASN A N 1
ATOM 766 C CA . ASN A 1 98 ? -1.011 9.804 -3.816 1.00 80.44 98 ASN A CA 1
ATOM 767 C C . ASN A 1 98 ? -1.072 9.868 -2.286 1.00 80.44 98 ASN A C 1
ATOM 769 O O . ASN A 1 98 ? -0.203 9.340 -1.614 1.00 80.44 98 ASN A O 1
ATOM 773 N N . THR A 1 99 ? -2.085 10.536 -1.749 1.00 77.50 99 THR A N 1
ATOM 774 C CA . THR A 1 99 ? -2.415 10.634 -0.311 1.00 77.50 99 THR A CA 1
ATOM 775 C C . THR A 1 99 ? -3.573 9.697 0.061 1.00 77.50 99 THR A C 1
ATOM 777 O O . THR A 1 99 ? -4.152 9.792 1.142 1.00 77.50 99 THR A O 1
ATOM 780 N N . PHE A 1 100 ? -4.003 8.872 -0.894 1.00 77.38 100 PHE A N 1
ATOM 781 C CA . PHE A 1 100 ? -5.303 8.227 -0.912 1.00 77.38 100 PHE A CA 1
ATOM 782 C C . PHE A 1 100 ? -5.187 6.696 -0.993 1.00 77.38 100 PHE A C 1
ATOM 784 O O . PHE A 1 100 ? -4.096 6.142 -1.178 1.00 77.38 100 PHE A O 1
ATOM 791 N N . MET A 1 101 ? -6.302 5.990 -0.774 1.00 80.81 101 MET A N 1
ATOM 792 C CA . MET A 1 101 ? -6.290 4.527 -0.716 1.00 80.81 101 MET A CA 1
ATOM 793 C C . MET A 1 101 ? -5.890 3.909 -2.052 1.00 80.81 101 MET A C 1
ATOM 795 O O . MET A 1 101 ? -6.235 4.419 -3.110 1.00 80.81 101 MET A O 1
ATOM 799 N N . MET A 1 102 ? -5.237 2.757 -1.982 1.00 85.62 102 MET A N 1
ATOM 800 C CA . MET A 1 102 ? -5.047 1.863 -3.115 1.00 85.62 102 MET A CA 1
ATOM 801 C C . MET A 1 102 ? -5.716 0.545 -2.763 1.00 85.62 102 MET A C 1
ATOM 803 O O . MET A 1 102 ? -5.375 -0.076 -1.754 1.00 85.62 102 MET A O 1
ATOM 807 N N . ALA A 1 103 ? -6.702 0.137 -3.552 1.00 89.12 103 ALA A N 1
ATOM 808 C CA . ALA A 1 103 ? -7.501 -1.037 -3.278 1.00 89.12 103 ALA A CA 1
ATOM 809 C C . ALA A 1 103 ? -6.598 -2.272 -3.225 1.00 89.12 103 ALA A C 1
ATOM 811 O O . ALA A 1 103 ? -6.002 -2.672 -4.230 1.00 89.12 103 ALA A O 1
ATOM 812 N N . THR A 1 104 ? -6.554 -2.898 -2.049 1.00 91.44 104 THR A N 1
ATOM 813 C CA . THR A 1 104 ? -5.838 -4.158 -1.770 1.00 91.44 104 THR A CA 1
ATOM 814 C C . THR A 1 104 ? -6.308 -5.334 -2.633 1.00 91.44 104 THR A C 1
ATOM 816 O O . THR A 1 104 ? -5.676 -6.384 -2.663 1.00 91.44 104 THR A O 1
ATOM 819 N N . THR A 1 105 ? -7.405 -5.149 -3.365 1.00 91.19 105 THR A N 1
ATOM 820 C CA . THR A 1 105 ? -7.997 -6.089 -4.318 1.00 91.19 105 THR A CA 1
ATOM 821 C C . THR A 1 105 ? -7.531 -5.887 -5.760 1.00 91.19 105 THR A C 1
ATOM 823 O O . THR A 1 105 ? -8.057 -6.569 -6.632 1.00 91.19 105 THR A O 1
ATOM 826 N N . THR A 1 106 ? -6.576 -4.989 -6.029 1.00 92.44 106 THR A N 1
ATOM 827 C CA . THR A 1 106 ? -5.905 -4.852 -7.338 1.00 92.44 106 THR A CA 1
ATOM 828 C C . THR A 1 106 ? -5.136 -6.130 -7.692 1.00 92.44 106 THR A C 1
ATOM 830 O O . THR A 1 106 ? -4.429 -6.658 -6.837 1.00 92.44 106 THR A O 1
ATOM 833 N N . GLN A 1 107 ? -5.259 -6.637 -8.926 1.00 94.25 107 GLN A N 1
ATOM 834 C CA . GLN A 1 107 ? -4.766 -7.966 -9.324 1.00 94.25 107 GLN A CA 1
ATOM 835 C C . GLN A 1 107 ? -4.003 -7.976 -10.653 1.00 94.25 107 GLN A C 1
ATOM 837 O O . GLN A 1 107 ? -4.341 -7.257 -11.598 1.00 94.25 107 GLN A O 1
ATOM 842 N N . SER A 1 108 ? -3.005 -8.859 -10.711 1.00 95.75 108 SER A N 1
ATOM 843 C CA . SER A 1 108 ? -2.316 -9.326 -11.916 1.00 95.75 108 SER A CA 1
ATOM 844 C C . SER A 1 108 ? -2.640 -10.804 -12.127 1.00 95.75 108 SER A C 1
ATOM 846 O O . SER A 1 108 ? -2.497 -11.604 -11.196 1.00 95.75 108 SER A O 1
ATOM 848 N N . THR A 1 109 ? -3.046 -11.170 -13.343 1.00 96.75 109 THR A N 1
ATOM 849 C CA . THR A 1 109 ? -3.330 -12.558 -13.736 1.00 96.75 109 THR A CA 1
ATOM 850 C C . THR A 1 109 ? -2.895 -12.814 -15.172 1.00 96.75 109 THR A C 1
ATOM 852 O O . THR A 1 109 ? -3.256 -12.073 -16.082 1.00 96.75 109 THR A O 1
ATOM 855 N N . ASN A 1 110 ? -2.217 -13.927 -15.423 1.00 96.44 110 ASN A N 1
ATOM 856 C CA . ASN A 1 110 ? -1.863 -14.424 -16.751 1.00 96.44 110 ASN A CA 1
ATOM 857 C C . ASN A 1 110 ? -1.120 -13.376 -17.596 1.00 96.44 110 ASN A C 1
ATOM 859 O O . ASN A 1 110 ? -1.321 -13.269 -18.806 1.00 96.44 110 ASN A O 1
ATOM 863 N N . ASN A 1 111 ? -0.297 -12.553 -16.948 1.00 96.50 111 ASN A N 1
ATOM 864 C CA . ASN A 1 111 ? 0.499 -11.541 -17.625 1.00 96.50 111 ASN A CA 1
ATOM 865 C C . ASN A 1 111 ? 1.861 -12.115 -18.018 1.00 96.50 111 ASN A C 1
ATOM 867 O O . ASN A 1 111 ? 2.366 -13.049 -17.397 1.00 96.50 111 ASN A O 1
ATOM 871 N N . LYS A 1 112 ? 2.458 -11.561 -19.074 1.00 95.44 112 LYS A N 1
ATOM 872 C CA . LYS A 1 112 ? 3.784 -11.956 -19.560 1.00 95.44 112 LYS A CA 1
ATOM 873 C C . LYS A 1 112 ? 4.722 -10.763 -19.523 1.00 95.44 112 LYS A C 1
ATOM 875 O O . LYS A 1 112 ? 4.370 -9.703 -20.032 1.00 95.44 112 LYS A O 1
ATOM 880 N N . PHE A 1 113 ? 5.917 -10.964 -18.979 1.00 93.19 113 PHE A N 1
ATOM 881 C CA . PHE A 1 113 ? 6.960 -9.945 -18.876 1.00 93.19 113 PHE A CA 1
ATOM 882 C C . PHE A 1 113 ? 8.163 -10.393 -19.701 1.00 93.19 113 PHE A C 1
ATOM 884 O O . PHE A 1 113 ? 8.943 -11.241 -19.279 1.00 93.19 113 PHE A O 1
ATOM 891 N N . ILE A 1 114 ? 8.285 -9.857 -20.912 1.00 91.00 114 ILE A N 1
ATOM 892 C CA . ILE A 1 114 ? 9.373 -10.171 -21.841 1.00 91.00 114 ILE A CA 1
ATOM 893 C C . ILE A 1 114 ? 10.350 -8.998 -21.797 1.00 91.00 114 ILE A C 1
ATOM 895 O O . ILE A 1 114 ? 9.939 -7.855 -21.998 1.00 91.00 114 ILE A O 1
ATOM 899 N N . ASN A 1 115 ? 11.629 -9.247 -21.505 1.00 86.88 115 ASN A N 1
ATOM 900 C CA . ASN A 1 115 ? 12.649 -8.193 -21.381 1.00 86.88 115 ASN A CA 1
ATOM 901 C C . ASN A 1 115 ? 12.186 -7.014 -20.497 1.00 86.88 115 ASN A C 1
ATOM 903 O O . ASN A 1 115 ? 12.291 -5.850 -20.875 1.00 86.88 115 ASN A O 1
ATOM 907 N N . THR A 1 116 ? 11.563 -7.327 -19.364 1.00 87.69 116 THR A N 1
ATOM 908 C CA . THR A 1 116 ? 10.994 -6.364 -18.418 1.00 87.69 116 THR A CA 1
ATOM 909 C C . THR A 1 116 ? 11.531 -6.669 -17.024 1.00 87.69 116 THR A C 1
ATOM 911 O O . THR A 1 116 ? 11.038 -7.568 -16.349 1.00 87.69 116 THR A O 1
ATOM 914 N N . GLU A 1 117 ? 12.576 -5.948 -16.617 1.00 82.62 117 GLU A N 1
ATOM 915 C CA . GLU A 1 117 ? 13.319 -6.209 -15.369 1.00 82.62 117 GLU A CA 1
ATOM 916 C C . GLU A 1 117 ? 12.480 -5.934 -14.113 1.00 82.62 117 GLU A C 1
ATOM 918 O O . GLU A 1 117 ? 12.651 -6.592 -13.088 1.00 82.62 117 GLU A O 1
ATOM 923 N N . PHE A 1 118 ? 11.554 -4.977 -14.213 1.00 87.88 118 PHE A N 1
ATOM 924 C CA . PHE A 1 118 ? 10.664 -4.563 -13.134 1.00 87.88 118 PHE A CA 1
ATOM 925 C C . PHE A 1 118 ? 9.205 -4.734 -13.577 1.00 87.88 118 PHE A C 1
ATOM 927 O O . PHE A 1 118 ? 8.607 -3.798 -14.126 1.00 87.88 118 PHE A O 1
ATOM 934 N N . PRO A 1 119 ? 8.600 -5.919 -13.360 1.00 91.12 119 PRO A N 1
ATOM 935 C CA . PRO A 1 119 ? 7.170 -6.114 -13.575 1.00 91.12 119 PRO A CA 1
ATOM 936 C C . PRO A 1 119 ? 6.338 -5.134 -12.741 1.00 91.12 119 PRO A C 1
ATOM 938 O O . PRO A 1 119 ? 5.361 -4.571 -13.223 1.00 91.12 119 PRO A O 1
ATOM 941 N N . VAL A 1 120 ? 6.755 -4.883 -11.499 1.00 89.31 120 VAL A N 1
ATOM 942 C CA . VAL A 1 120 ? 6.088 -3.979 -10.561 1.00 89.31 120 VAL A CA 1
ATOM 943 C C . VAL A 1 120 ? 7.122 -3.091 -9.888 1.00 89.31 120 VAL A C 1
ATOM 945 O O . VAL A 1 120 ? 8.104 -3.588 -9.351 1.00 89.31 120 VAL A O 1
ATOM 948 N N . PHE A 1 121 ? 6.861 -1.787 -9.832 1.00 85.62 121 PHE A N 1
ATOM 949 C CA . PHE A 1 121 ? 7.697 -0.839 -9.102 1.00 85.62 121 PHE A CA 1
ATOM 950 C C . PHE A 1 121 ? 6.893 -0.065 -8.053 1.00 85.62 121 PHE A C 1
ATOM 952 O O . PHE A 1 121 ? 6.170 0.891 -8.351 1.00 85.62 121 PHE A O 1
ATOM 959 N N . MET A 1 122 ? 7.019 -0.506 -6.801 1.00 80.00 122 MET A N 1
ATOM 960 C CA . MET A 1 122 ? 6.363 0.061 -5.621 1.00 80.00 122 MET A CA 1
ATOM 961 C C . MET A 1 122 ? 7.450 0.497 -4.629 1.00 80.00 122 MET A C 1
ATOM 963 O O . MET A 1 122 ? 7.801 -0.244 -3.720 1.00 80.00 122 MET A O 1
ATOM 967 N N . TYR A 1 123 ? 8.040 1.673 -4.847 1.00 71.38 123 TYR A N 1
ATOM 968 C CA . TYR A 1 123 ? 8.978 2.312 -3.909 1.00 71.38 123 TYR A CA 1
ATOM 969 C C . TYR A 1 123 ? 8.328 3.498 -3.211 1.00 71.38 123 TYR A C 1
ATOM 971 O O . TYR A 1 123 ? 7.182 3.823 -3.510 1.00 71.38 123 TYR A O 1
ATOM 979 N N . ASP A 1 124 ? 9.053 4.145 -2.293 1.00 69.38 124 ASP A N 1
ATOM 980 C CA . ASP A 1 124 ? 8.593 5.392 -1.691 1.00 69.38 124 ASP A CA 1
ATOM 981 C C . ASP A 1 124 ? 8.278 6.423 -2.783 1.00 69.38 124 ASP A C 1
ATOM 983 O O . ASP A 1 124 ? 9.056 6.671 -3.709 1.00 69.38 124 ASP A O 1
ATOM 987 N N . ARG A 1 125 ? 7.071 6.968 -2.704 1.00 76.44 125 ARG A N 1
ATOM 988 C CA . ARG A 1 125 ? 6.560 8.004 -3.603 1.00 76.44 125 ARG A CA 1
ATOM 989 C C . ARG A 1 125 ? 6.116 9.154 -2.730 1.00 76.44 125 ARG A C 1
ATOM 991 O O . ARG A 1 125 ? 5.949 8.997 -1.526 1.00 76.44 125 ARG A O 1
ATOM 998 N N . VAL A 1 126 ? 5.884 10.312 -3.328 1.00 77.44 126 VAL A N 1
ATOM 999 C CA . VAL A 1 126 ? 5.474 11.469 -2.544 1.00 77.44 126 VAL A CA 1
ATOM 1000 C C . VAL A 1 126 ? 4.150 11.165 -1.836 1.00 77.44 126 VAL A C 1
ATOM 1002 O O . VAL A 1 126 ? 3.186 10.699 -2.456 1.00 77.44 126 VAL A O 1
ATOM 1005 N N . SER A 1 127 ? 4.117 11.470 -0.536 1.00 84.50 127 SER A N 1
ATOM 1006 C CA . SER A 1 127 ? 3.014 11.199 0.385 1.00 84.50 127 SER A CA 1
ATOM 1007 C C . SER A 1 127 ? 2.844 9.717 0.764 1.00 84.50 127 SER A C 1
ATOM 1009 O O . SER A 1 127 ? 3.702 9.156 1.447 1.00 84.50 127 SER A O 1
ATOM 1011 N N . ASP A 1 128 ? 1.735 9.093 0.365 1.00 86.38 128 ASP A N 1
ATOM 1012 C CA . ASP A 1 128 ? 1.328 7.734 0.719 1.00 86.38 128 ASP A CA 1
ATOM 1013 C C . ASP A 1 128 ? 1.301 6.795 -0.495 1.00 86.38 128 ASP A C 1
ATOM 1015 O O . ASP A 1 128 ? 0.916 5.634 -0.375 1.00 86.38 128 ASP A O 1
ATOM 1019 N N . GLY A 1 129 ? 1.724 7.259 -1.675 1.00 77.25 129 GLY A N 1
ATOM 1020 C CA . GLY A 1 129 ? 1.472 6.550 -2.927 1.00 77.25 129 GLY A CA 1
ATOM 1021 C C . GLY A 1 129 ? 2.173 5.211 -3.028 1.00 77.25 129 GLY A C 1
ATOM 1022 O O . GLY A 1 129 ? 1.540 4.210 -3.350 1.00 77.25 129 GLY A O 1
ATOM 1023 N N . GLY A 1 130 ? 3.454 5.166 -2.672 1.00 81.25 130 GLY A N 1
ATOM 1024 C CA . GLY A 1 130 ? 4.160 3.904 -2.482 1.00 81.25 130 GLY A CA 1
ATOM 1025 C C . GLY A 1 130 ? 3.630 3.133 -1.279 1.00 81.25 130 GLY A C 1
ATOM 1026 O O . GLY A 1 130 ? 3.590 1.908 -1.301 1.00 81.25 130 GLY A O 1
ATOM 1027 N N . LYS A 1 131 ? 3.171 3.857 -0.246 1.00 87.88 131 LYS A N 1
ATOM 1028 C CA . LYS A 1 131 ? 2.827 3.278 1.050 1.00 87.88 131 LYS A CA 1
ATOM 1029 C C . LYS A 1 131 ? 1.588 2.432 1.049 1.00 87.88 131 LYS A C 1
ATOM 1031 O O . LYS A 1 131 ? 1.541 1.454 1.785 1.00 87.88 131 LYS A O 1
ATOM 1036 N N . THR A 1 132 ? 0.592 2.811 0.270 1.00 87.81 132 THR A N 1
ATOM 1037 C CA . THR A 1 132 ? -0.708 2.146 0.265 1.00 87.81 132 THR A CA 1
ATOM 1038 C C . THR A 1 132 ? -0.855 1.175 -0.900 1.00 87.81 132 THR A C 1
ATOM 1040 O O . THR A 1 132 ? -1.729 0.310 -0.841 1.00 87.81 132 THR A O 1
ATOM 1043 N N . THR A 1 133 ? 0.004 1.265 -1.925 1.00 89.00 133 THR A N 1
ATOM 1044 C CA . THR A 1 133 ? -0.073 0.433 -3.134 1.00 89.00 133 THR A CA 1
ATOM 1045 C C . THR A 1 133 ? 0.371 -1.001 -2.859 1.00 89.00 133 THR A C 1
ATOM 1047 O O . THR A 1 133 ? 1.535 -1.249 -2.566 1.00 89.00 133 THR A O 1
ATOM 1050 N N . LEU A 1 134 ? -0.560 -1.940 -3.028 1.00 92.56 134 LEU A N 1
ATOM 1051 C CA . LEU A 1 134 ? -0.329 -3.385 -3.031 1.00 92.56 134 LEU A CA 1
ATOM 1052 C C . LEU A 1 134 ? -0.942 -3.991 -4.301 1.00 92.56 134 LEU A C 1
ATOM 1054 O O . LEU A 1 134 ? -1.878 -3.422 -4.869 1.00 92.56 134 LEU A O 1
ATOM 1058 N N . MET A 1 135 ? -0.453 -5.153 -4.732 1.00 93.81 135 MET A N 1
ATOM 1059 C CA . MET A 1 135 ? -1.015 -5.880 -5.877 1.00 93.81 135 MET A CA 1
ATOM 1060 C C . MET A 1 135 ? -1.043 -7.383 -5.622 1.00 93.81 135 MET A C 1
ATOM 1062 O O . MET A 1 135 ? -0.054 -7.955 -5.187 1.00 93.81 135 MET A O 1
ATOM 1066 N N . LEU A 1 136 ? -2.161 -8.038 -5.914 1.00 95.50 136 LEU A N 1
ATOM 1067 C CA . LEU A 1 136 ? -2.282 -9.489 -5.836 1.00 95.50 136 LEU A CA 1
ATOM 1068 C C . LEU A 1 136 ? -1.748 -10.137 -7.124 1.00 95.50 136 LEU A C 1
ATOM 1070 O O . LEU A 1 136 ? -2.361 -10.022 -8.184 1.00 95.50 136 LEU A O 1
ATOM 1074 N N . ASP A 1 137 ? -0.624 -10.839 -7.020 1.00 95.81 137 ASP A N 1
ATOM 1075 C CA . ASP A 1 137 ? -0.081 -11.742 -8.036 1.00 95.81 137 ASP A CA 1
ATOM 1076 C C . ASP A 1 137 ? -0.801 -13.095 -7.943 1.00 95.81 137 ASP A C 1
ATOM 1078 O O . ASP A 1 137 ? -0.406 -14.017 -7.226 1.00 95.81 137 ASP A O 1
ATOM 1082 N N . THR A 1 138 ? -1.952 -13.180 -8.603 1.00 95.62 138 THR A N 1
ATOM 1083 C CA . THR A 1 138 ? -2.890 -14.307 -8.444 1.00 95.62 138 THR A CA 1
ATOM 1084 C C . THR A 1 138 ? -2.358 -15.628 -8.988 1.00 95.62 138 THR A C 1
ATOM 1086 O O . THR A 1 138 ? -2.766 -16.694 -8.528 1.00 95.62 138 THR A O 1
ATOM 1089 N N . ASP A 1 139 ? -1.458 -15.582 -9.966 1.00 94.31 139 ASP A N 1
ATOM 1090 C CA . ASP A 1 139 ? -0.966 -16.755 -10.679 1.00 94.31 139 ASP A CA 1
ATOM 1091 C C . ASP A 1 139 ? 0.546 -16.954 -10.582 1.00 94.31 139 ASP A C 1
ATOM 1093 O O . ASP A 1 139 ? 1.025 -17.999 -11.019 1.00 94.31 139 ASP A O 1
ATOM 1097 N N . GLY A 1 140 ? 1.266 -16.019 -9.957 1.00 92.56 140 GLY A N 1
ATOM 1098 C CA . GLY A 1 140 ? 2.717 -16.069 -9.811 1.00 92.56 140 GLY A CA 1
ATOM 1099 C C . GLY A 1 140 ? 3.465 -15.462 -10.999 1.00 92.56 140 GLY A C 1
ATOM 1100 O O . GLY A 1 140 ? 4.680 -15.607 -11.075 1.00 92.56 140 GLY A O 1
ATOM 1101 N N . SER A 1 141 ? 2.785 -14.798 -11.938 1.00 92.38 141 SER A N 1
ATOM 1102 C CA . SER A 1 141 ? 3.422 -14.225 -13.133 1.00 92.38 141 SER A CA 1
ATOM 1103 C C . SER A 1 141 ? 4.429 -13.109 -12.826 1.00 92.38 141 SER A C 1
ATOM 1105 O O . SER A 1 141 ? 5.293 -12.834 -13.657 1.00 92.38 141 SER A O 1
ATOM 1107 N N . ILE A 1 142 ? 4.347 -12.475 -11.650 1.00 92.19 142 ILE A N 1
ATOM 1108 C CA . ILE A 1 142 ? 5.299 -11.442 -11.208 1.00 92.19 142 ILE A CA 1
ATOM 1109 C C . ILE A 1 142 ? 6.417 -12.047 -10.354 1.00 92.19 142 ILE A C 1
ATOM 1111 O O . ILE A 1 142 ? 7.587 -11.714 -10.533 1.00 92.19 142 ILE A O 1
ATOM 1115 N N . SER A 1 143 ? 6.052 -12.903 -9.400 1.00 91.38 143 SER A N 1
ATOM 1116 C CA . SER A 1 143 ? 6.927 -13.314 -8.294 1.00 91.38 143 SER A CA 1
ATOM 1117 C C . SER A 1 143 ? 7.276 -14.801 -8.262 1.00 91.38 143 SER A C 1
ATOM 1119 O O . SER A 1 143 ? 8.045 -15.232 -7.404 1.00 91.38 143 SER A O 1
ATOM 1121 N N . GLY A 1 144 ? 6.662 -15.608 -9.129 1.00 89.88 144 GLY A N 1
ATOM 1122 C CA . GLY A 1 144 ? 6.633 -17.069 -9.029 1.00 89.88 144 GLY A CA 1
ATOM 1123 C C . GLY A 1 144 ? 5.707 -17.607 -7.942 1.00 89.88 144 GLY A C 1
ATOM 1124 O O . GLY A 1 144 ? 5.447 -18.802 -7.885 1.00 89.88 144 GLY A O 1
ATOM 1125 N N . GLN A 1 145 ? 5.197 -16.752 -7.057 1.00 91.50 145 GLN A N 1
ATOM 1126 C CA . GLN A 1 145 ? 4.405 -17.171 -5.911 1.00 91.50 145 GLN A CA 1
ATOM 1127 C C . GLN A 1 145 ? 2.922 -16.948 -6.202 1.00 91.50 145 GLN A C 1
ATOM 1129 O O . GLN A 1 145 ? 2.430 -15.821 -6.214 1.00 91.50 145 GLN A O 1
ATOM 1134 N N . ARG A 1 146 ? 2.181 -18.038 -6.415 1.00 92.50 146 ARG A N 1
ATOM 1135 C CA . ARG A 1 146 ? 0.733 -17.966 -6.638 1.00 92.50 146 ARG A CA 1
ATOM 1136 C C . ARG A 1 146 ? 0.022 -17.352 -5.427 1.00 92.50 146 ARG A C 1
ATOM 1138 O O . ARG A 1 146 ? 0.225 -17.793 -4.296 1.00 92.50 146 ARG A O 1
ATOM 1145 N N . ASN A 1 147 ? -0.883 -16.409 -5.689 1.00 93.81 147 ASN A N 1
ATOM 1146 C CA . ASN A 1 147 ? -1.636 -15.649 -4.686 1.00 93.81 147 ASN A CA 1
ATOM 1147 C C . ASN A 1 147 ? -0.753 -14.813 -3.745 1.00 93.81 147 ASN A C 1
ATOM 1149 O O . ASN A 1 147 ? -1.151 -14.542 -2.609 1.00 93.81 147 ASN A O 1
ATOM 1153 N N . ALA A 1 148 ? 0.436 -14.405 -4.189 1.00 95.38 148 ALA A N 1
ATOM 1154 C CA . ALA A 1 148 ? 1.260 -13.490 -3.418 1.00 95.38 148 ALA A CA 1
ATOM 1155 C C . ALA A 1 148 ? 0.717 -12.066 -3.477 1.00 95.38 148 ALA A C 1
ATOM 1157 O O . ALA A 1 148 ? 0.282 -11.585 -4.518 1.00 95.38 148 ALA A O 1
ATOM 1158 N N . VAL A 1 149 ? 0.800 -11.357 -2.359 1.00 95.69 149 VAL A N 1
ATOM 1159 C CA . VAL A 1 149 ? 0.657 -9.906 -2.344 1.00 95.69 149 VAL A CA 1
ATOM 1160 C C . VAL A 1 149 ? 2.028 -9.292 -2.583 1.00 95.69 149 VAL A C 1
ATOM 1162 O O . VAL A 1 149 ? 2.945 -9.474 -1.778 1.00 95.69 149 VAL A O 1
ATOM 1165 N N . ILE A 1 150 ? 2.144 -8.572 -3.693 1.00 95.00 150 ILE A N 1
ATOM 1166 C CA . ILE A 1 150 ? 3.281 -7.733 -4.041 1.00 95.00 150 ILE A CA 1
ATOM 1167 C C . ILE A 1 150 ? 3.180 -6.425 -3.257 1.00 95.00 150 ILE A C 1
ATOM 1169 O O . ILE A 1 150 ? 2.146 -5.751 -3.303 1.00 95.00 150 ILE A O 1
ATOM 1173 N N . ALA A 1 151 ? 4.234 -6.098 -2.513 1.00 93.12 151 ALA A N 1
ATOM 1174 C CA . ALA A 1 151 ? 4.290 -4.954 -1.609 1.00 93.12 151 ALA A CA 1
ATOM 1175 C C . ALA A 1 151 ? 5.637 -4.213 -1.720 1.00 93.12 151 ALA A C 1
ATOM 1177 O O . ALA A 1 151 ? 6.643 -4.838 -2.077 1.00 93.12 151 ALA A O 1
ATOM 1178 N N . PRO A 1 152 ? 5.692 -2.910 -1.376 1.00 90.31 152 PRO A N 1
ATOM 1179 C CA . PRO A 1 152 ? 6.961 -2.203 -1.221 1.00 90.31 152 PRO A CA 1
ATOM 1180 C C . PRO A 1 152 ? 7.830 -2.887 -0.162 1.00 90.31 152 PRO A C 1
ATOM 1182 O O . PRO A 1 152 ? 7.310 -3.393 0.838 1.00 90.31 152 PRO A O 1
ATOM 1185 N N . ASP A 1 153 ? 9.151 -2.881 -0.357 1.00 88.75 153 ASP A N 1
ATOM 1186 C CA . ASP A 1 153 ? 10.090 -3.526 0.567 1.00 88.75 153 ASP A CA 1
ATOM 1187 C C . ASP A 1 153 ? 10.326 -2.714 1.843 1.00 88.75 153 ASP A C 1
ATOM 1189 O O . ASP A 1 153 ? 11.387 -2.131 2.066 1.00 88.75 153 ASP A O 1
ATOM 1193 N N . TRP A 1 154 ? 9.299 -2.674 2.689 1.00 88.56 154 TRP A N 1
ATOM 1194 C CA . TRP A 1 154 ? 9.366 -2.111 4.027 1.00 88.56 154 TRP A CA 1
ATOM 1195 C C . TRP A 1 154 ? 9.131 -3.165 5.086 1.00 88.56 154 TRP A C 1
ATOM 1197 O O . TRP A 1 154 ? 8.234 -4.007 4.983 1.00 88.56 154 TRP A O 1
ATOM 1207 N N . ASP A 1 155 ? 9.861 -3.023 6.188 1.00 87.75 155 ASP A N 1
ATOM 1208 C CA . ASP A 1 155 ? 9.749 -3.914 7.340 1.00 87.75 155 ASP A CA 1
ATOM 1209 C C . ASP A 1 155 ? 8.332 -3.937 7.938 1.00 87.75 155 ASP A C 1
ATOM 1211 O O . ASP A 1 155 ? 7.939 -4.915 8.570 1.00 87.75 155 ASP A O 1
ATOM 1215 N N . PHE A 1 156 ? 7.526 -2.900 7.682 1.00 91.19 156 PHE A N 1
ATOM 1216 C CA . PHE A 1 156 ? 6.102 -2.858 8.023 1.00 91.19 156 PHE A CA 1
ATOM 1217 C C . PHE A 1 156 ? 5.297 -4.004 7.374 1.00 91.19 156 PHE A C 1
ATOM 1219 O O . PHE A 1 156 ? 4.472 -4.650 8.036 1.00 91.19 156 PHE A O 1
ATOM 1226 N N . TYR A 1 157 ? 5.556 -4.287 6.094 1.00 91.56 157 TYR A N 1
ATOM 1227 C CA . TYR A 1 157 ? 4.886 -5.336 5.319 1.00 91.56 157 TYR A CA 1
ATOM 1228 C C . TYR A 1 157 ? 5.569 -6.696 5.462 1.00 91.56 157 TYR A C 1
ATOM 1230 O O . TYR A 1 157 ? 4.902 -7.734 5.475 1.00 91.56 157 TYR A O 1
ATOM 1238 N N . TYR A 1 158 ? 6.889 -6.695 5.631 1.00 89.62 158 TYR A N 1
ATOM 1239 C CA . TYR A 1 158 ? 7.693 -7.905 5.681 1.00 89.62 158 TYR A CA 1
ATOM 1240 C C . TYR A 1 158 ? 7.260 -8.890 6.782 1.00 89.62 158 TYR A C 1
ATOM 1242 O O . TYR A 1 158 ? 6.941 -8.535 7.917 1.00 89.62 158 TYR A O 1
ATOM 1250 N N . THR A 1 159 ? 7.307 -10.176 6.440 1.00 86.38 159 THR A N 1
ATOM 1251 C CA . THR A 1 159 ? 7.321 -11.298 7.383 1.00 86.38 159 THR A CA 1
ATOM 1252 C C . THR A 1 159 ? 8.390 -12.296 6.929 1.00 86.38 159 THR A C 1
ATOM 1254 O O . THR A 1 159 ? 8.716 -12.316 5.741 1.00 86.38 159 THR A O 1
ATOM 1257 N N . PRO A 1 160 ? 8.899 -13.186 7.802 1.00 85.38 160 PRO A N 1
ATOM 1258 C CA . PRO A 1 160 ? 9.859 -14.221 7.391 1.00 85.38 160 PRO A CA 1
ATOM 1259 C C . PRO A 1 160 ? 9.350 -15.186 6.305 1.00 85.38 160 PRO A C 1
ATOM 1261 O O . PRO A 1 160 ? 10.134 -15.912 5.695 1.00 85.38 160 PRO A O 1
ATOM 1264 N N . SER A 1 161 ? 8.038 -15.220 6.064 1.00 88.12 161 SER A N 1
ATOM 1265 C CA . SER A 1 161 ? 7.441 -16.016 4.992 1.00 88.12 161 SER A CA 1
ATOM 1266 C C . SER A 1 161 ? 7.462 -15.319 3.630 1.00 88.12 161 SER A C 1
ATOM 1268 O O . SER A 1 161 ? 7.250 -15.998 2.626 1.00 88.12 161 SER A O 1
ATOM 1270 N N . CYS A 1 162 ? 7.707 -14.006 3.581 1.00 90.88 162 CYS A N 1
ATOM 1271 C CA . CYS A 1 162 ? 7.795 -13.257 2.332 1.00 90.88 162 CYS A CA 1
ATOM 1272 C C . CYS A 1 162 ? 9.097 -13.565 1.576 1.00 90.88 162 CYS A C 1
ATOM 1274 O O . CYS A 1 162 ? 10.115 -13.923 2.169 1.00 90.88 162 CYS A O 1
ATOM 1276 N N . VAL A 1 163 ? 9.072 -13.372 0.259 1.00 90.81 163 VAL A N 1
ATOM 1277 C CA . VAL A 1 163 ? 10.248 -13.406 -0.617 1.00 90.81 163 VAL A CA 1
ATOM 1278 C C . VAL A 1 163 ? 10.615 -11.969 -0.988 1.00 90.81 163 VAL A C 1
ATOM 1280 O O . VAL A 1 163 ? 9.763 -11.239 -1.487 1.00 90.81 163 VAL A O 1
ATOM 1283 N N . ARG A 1 164 ? 11.868 -11.565 -0.745 1.00 89.44 164 ARG A N 1
ATOM 1284 C CA . ARG A 1 164 ? 12.428 -10.274 -1.185 1.00 89.44 164 ARG A CA 1
ATOM 1285 C C . ARG A 1 164 ? 13.078 -10.425 -2.560 1.00 89.44 164 ARG A C 1
ATOM 1287 O O . ARG A 1 164 ? 13.808 -11.390 -2.782 1.00 89.44 164 ARG A O 1
ATOM 1294 N N . ASN A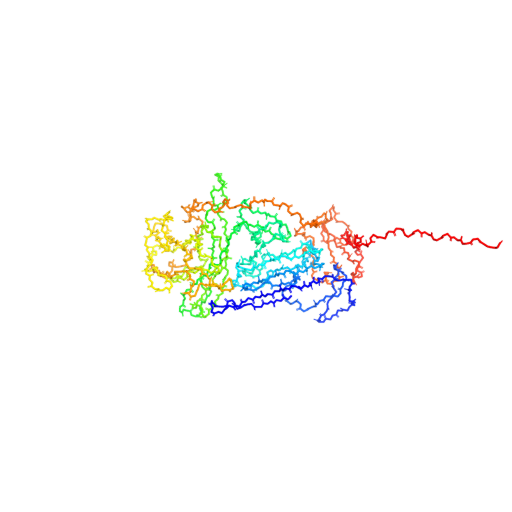 1 165 ? 12.843 -9.475 -3.459 1.00 87.12 165 ASN A N 1
ATOM 1295 C CA . ASN A 1 165 ? 13.459 -9.419 -4.783 1.00 87.12 165 ASN A CA 1
ATOM 1296 C C . ASN A 1 165 ? 13.592 -7.964 -5.253 1.00 87.12 165 ASN A C 1
ATOM 1298 O O . ASN A 1 165 ? 12.650 -7.185 -5.139 1.00 87.12 165 ASN A O 1
ATOM 1302 N N . GLY A 1 166 ? 14.739 -7.603 -5.830 1.00 79.38 166 GLY A N 1
ATOM 1303 C CA . GLY A 1 166 ? 14.980 -6.237 -6.303 1.00 79.38 166 GLY A CA 1
ATOM 1304 C C . GLY A 1 166 ? 14.038 -5.772 -7.423 1.00 79.38 166 GLY A C 1
ATOM 1305 O O . GLY A 1 166 ? 13.813 -4.576 -7.543 1.00 79.38 166 GLY A O 1
ATOM 1306 N N . GLY A 1 167 ? 13.468 -6.686 -8.215 1.00 80.50 167 GLY A N 1
ATOM 1307 C CA . GLY A 1 167 ? 12.606 -6.373 -9.361 1.00 80.50 167 GLY A CA 1
ATOM 1308 C C . GLY A 1 167 ? 11.133 -6.120 -9.024 1.00 80.50 167 GLY A C 1
ATOM 1309 O O . GLY A 1 167 ? 10.425 -5.532 -9.838 1.00 80.50 167 GLY A O 1
ATOM 1310 N N . TYR A 1 168 ? 10.654 -6.554 -7.852 1.00 87.56 168 TYR A N 1
ATOM 1311 C CA . TYR A 1 168 ? 9.247 -6.388 -7.445 1.00 87.56 168 TYR A CA 1
ATOM 1312 C C . TYR A 1 168 ? 9.034 -6.060 -5.956 1.00 87.56 168 TYR A C 1
ATOM 1314 O O . TYR A 1 168 ? 7.893 -5.904 -5.526 1.00 87.56 168 TYR A O 1
ATOM 1322 N N . GLY A 1 169 ? 10.095 -5.948 -5.152 1.00 89.56 169 GLY A N 1
ATOM 1323 C CA . GLY A 1 169 ? 10.003 -5.699 -3.714 1.00 89.56 169 GLY A CA 1
ATOM 1324 C C . GLY A 1 169 ? 9.711 -6.975 -2.926 1.00 89.56 169 GLY A C 1
ATOM 1325 O O . GLY A 1 169 ? 10.530 -7.896 -2.885 1.00 89.56 169 GLY A O 1
ATOM 1326 N N . LEU A 1 170 ? 8.552 -7.032 -2.274 1.00 92.06 170 LEU A N 1
ATOM 1327 C CA . LEU A 1 170 ? 8.121 -8.173 -1.466 1.00 92.06 170 LEU A CA 1
ATOM 1328 C C . LEU A 1 170 ? 7.040 -8.974 -2.169 1.00 92.06 170 LEU A C 1
ATOM 1330 O O . LEU A 1 170 ? 6.071 -8.396 -2.634 1.00 92.06 170 LEU A O 1
ATOM 1334 N N . ALA A 1 171 ? 7.143 -10.299 -2.128 1.00 94.12 171 ALA A N 1
ATOM 1335 C CA . ALA A 1 171 ? 6.032 -11.211 -2.371 1.00 94.12 171 ALA A CA 1
ATOM 1336 C C . ALA A 1 171 ? 5.657 -11.896 -1.053 1.00 94.12 171 ALA A C 1
ATOM 1338 O O . ALA A 1 171 ? 6.424 -12.703 -0.522 1.00 94.12 171 ALA A O 1
ATOM 1339 N N . CYS A 1 172 ? 4.492 -11.562 -0.500 1.00 94.12 172 CYS A N 1
ATOM 1340 C CA . CYS A 1 172 ? 4.039 -12.039 0.804 1.00 94.12 172 CYS A CA 1
ATOM 1341 C C . CYS A 1 172 ? 2.800 -12.944 0.685 1.00 94.12 172 CYS A C 1
ATOM 1343 O O . CYS A 1 172 ? 1.892 -12.628 -0.078 1.00 94.12 172 CYS A O 1
ATOM 1345 N N . PRO A 1 173 ? 2.703 -14.039 1.463 1.00 93.75 173 PRO A N 1
ATOM 1346 C CA . PRO A 1 173 ? 1.529 -14.922 1.457 1.00 93.75 173 PRO A CA 1
ATOM 1347 C C . PRO A 1 173 ? 0.339 -14.341 2.235 1.00 93.75 173 PRO A C 1
ATOM 1349 O O . PRO A 1 173 ? -0.765 -14.881 2.209 1.00 93.75 173 PRO A O 1
ATOM 1352 N N . GLN A 1 174 ? 0.567 -13.265 2.986 1.00 93.12 174 GLN A N 1
ATOM 1353 C CA . GLN A 1 174 ? -0.462 -12.607 3.768 1.00 93.12 174 GLN A CA 1
ATOM 1354 C C . GLN A 1 174 ? -1.427 -11.810 2.881 1.00 93.12 174 GLN A C 1
ATOM 1356 O O . GLN A 1 174 ? -1.015 -11.068 1.997 1.00 93.12 174 GLN A O 1
ATOM 1361 N N . ARG A 1 175 ? -2.720 -11.893 3.198 1.00 93.19 175 ARG A N 1
ATOM 1362 C CA . ARG A 1 175 ? -3.772 -10.985 2.727 1.00 93.19 175 ARG A CA 1
ATOM 1363 C C . ARG A 1 175 ? -3.760 -9.656 3.488 1.00 93.19 175 ARG A C 1
ATOM 1365 O O . ARG A 1 175 ? -3.396 -9.594 4.664 1.00 93.19 175 ARG A O 1
ATOM 1372 N N . TYR A 1 176 ? -4.228 -8.606 2.827 1.00 94.75 176 TYR A N 1
ATOM 1373 C CA . TYR A 1 176 ? -4.327 -7.261 3.384 1.00 94.75 176 TYR A CA 1
ATOM 1374 C C . TYR A 1 176 ? -5.703 -6.676 3.085 1.00 94.75 176 TYR A C 1
ATOM 1376 O O . TYR A 1 176 ? -6.258 -6.941 2.022 1.00 94.75 176 TYR A O 1
ATOM 1384 N N . ASN A 1 177 ? -6.210 -5.867 4.010 1.00 94.56 177 ASN A N 1
ATOM 1385 C CA . ASN A 1 177 ? -7.391 -5.034 3.810 1.00 94.56 177 ASN A CA 1
ATOM 1386 C C . ASN A 1 177 ? -6.977 -3.567 3.899 1.00 94.56 177 ASN A C 1
ATOM 1388 O O . ASN A 1 177 ? -6.019 -3.224 4.596 1.00 94.56 177 ASN A O 1
ATOM 1392 N N . ASN A 1 178 ? -7.727 -2.690 3.242 1.00 93.31 178 ASN A N 1
ATOM 1393 C CA . ASN A 1 178 ? -7.610 -1.266 3.518 1.00 93.31 178 ASN A CA 1
ATOM 1394 C C . ASN A 1 178 ? -8.357 -0.977 4.821 1.00 93.31 178 ASN A C 1
ATOM 1396 O O . ASN A 1 178 ? -9.4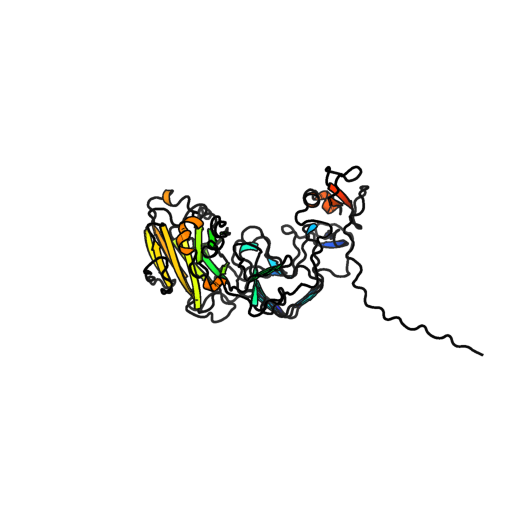92 -1.418 4.992 1.00 93.31 178 ASN A O 1
ATOM 1400 N N . ILE A 1 179 ? -7.742 -0.240 5.739 1.00 94.88 179 ILE A N 1
ATOM 1401 C CA . ILE A 1 179 ? -8.426 0.242 6.938 1.00 94.88 179 ILE A CA 1
ATOM 1402 C C . ILE A 1 179 ? -8.633 1.739 6.775 1.00 94.88 179 ILE A C 1
ATOM 1404 O O . ILE A 1 179 ? -7.672 2.499 6.797 1.00 94.88 179 ILE A O 1
ATOM 1408 N N . GLU A 1 180 ? -9.881 2.161 6.588 1.00 93.06 180 GLU A N 1
ATOM 1409 C CA . GLU A 1 180 ? -10.225 3.583 6.578 1.00 93.06 180 GLU A CA 1
ATOM 1410 C C . GLU A 1 180 ? -10.231 4.076 8.025 1.00 93.06 180 GLU A C 1
ATOM 1412 O O . GLU A 1 180 ? -11.049 3.625 8.826 1.00 93.06 180 GLU A O 1
ATOM 1417 N N . VAL A 1 181 ? -9.341 5.010 8.353 1.00 94.50 181 VAL A N 1
ATOM 1418 C CA . VAL A 1 181 ? -9.346 5.744 9.621 1.00 94.50 181 VAL A CA 1
ATOM 1419 C C . VAL A 1 181 ? -9.734 7.184 9.319 1.00 94.50 181 VAL A C 1
ATOM 1421 O O . VAL A 1 181 ? -8.978 7.918 8.688 1.00 94.50 181 VAL A O 1
ATOM 1424 N N . VAL A 1 182 ? -10.918 7.591 9.769 1.00 92.56 182 VAL A N 1
ATOM 1425 C CA . VAL A 1 182 ? -11.430 8.950 9.596 1.00 92.56 182 VAL A CA 1
ATOM 1426 C C . VAL A 1 182 ? -11.376 9.676 10.917 1.00 92.56 182 VAL A C 1
ATOM 1428 O O . VAL A 1 182 ? -12.058 9.331 11.883 1.00 92.56 182 VAL A O 1
ATOM 1431 N N . GLN A 1 183 ? -10.591 10.734 10.926 1.00 91.38 183 GLN A N 1
ATOM 1432 C CA . GLN A 1 183 ? -10.654 11.758 11.936 1.00 91.38 183 GLN A CA 1
ATOM 1433 C C . GLN A 1 183 ? -11.861 12.652 11.630 1.00 91.38 183 GLN A C 1
ATOM 1435 O O . GLN A 1 183 ? -11.879 13.317 10.602 1.00 91.38 183 GLN A O 1
ATOM 1440 N N . ILE A 1 184 ? -12.870 12.672 12.506 1.00 89.00 184 ILE A N 1
ATOM 1441 C CA . ILE A 1 184 ? -14.069 13.504 12.313 1.00 89.00 184 ILE A CA 1
ATOM 1442 C C . ILE A 1 184 ? -13.889 14.819 13.081 1.00 89.00 184 ILE A C 1
ATOM 1444 O O . ILE A 1 184 ? -13.781 14.804 14.311 1.00 89.00 184 ILE A O 1
ATOM 1448 N N . ASP A 1 185 ? -13.850 15.948 12.364 1.00 78.62 185 ASP A N 1
ATOM 1449 C CA . ASP A 1 185 ? -13.878 17.304 12.936 1.00 78.62 185 ASP A CA 1
ATOM 1450 C C . ASP A 1 185 ? -14.989 18.142 12.304 1.00 78.62 185 ASP A C 1
ATOM 1452 O O . ASP A 1 185 ? -15.264 18.018 11.114 1.00 78.62 185 ASP A O 1
ATOM 1456 N N . GLY A 1 186 ? -15.557 19.059 13.085 1.00 69.12 186 GLY A N 1
ATOM 1457 C CA . GLY A 1 186 ? -16.338 20.175 12.552 1.00 69.12 186 GLY A CA 1
ATOM 1458 C C . GLY A 1 186 ? -15.479 21.393 12.182 1.00 69.12 186 GLY A C 1
ATOM 1459 O O . GLY A 1 186 ? -15.965 22.295 11.503 1.00 69.12 186 GLY A O 1
ATOM 1460 N N . ASP A 1 187 ? -14.219 21.447 12.626 1.00 72.50 187 ASP A N 1
ATOM 1461 C CA . ASP A 1 187 ? -13.286 22.533 12.319 1.00 72.50 187 ASP A CA 1
ATOM 1462 C C . ASP A 1 187 ? -12.717 22.409 10.899 1.00 72.50 187 ASP A C 1
ATOM 1464 O O . ASP A 1 187 ? -11.679 21.791 10.663 1.00 72.50 187 ASP A O 1
ATOM 1468 N N . GLY A 1 188 ? -13.396 23.052 9.951 1.00 66.00 188 GLY A N 1
ATOM 1469 C CA . GLY A 1 188 ? -12.972 23.131 8.554 1.00 66.00 188 GLY A CA 1
ATOM 1470 C C . GLY A 1 188 ? -11.785 24.067 8.282 1.00 66.00 188 GLY A C 1
ATOM 1471 O O . GLY A 1 188 ? -11.415 24.223 7.121 1.00 66.00 188 GLY A O 1
ATOM 1472 N N . THR A 1 189 ? -11.211 24.723 9.300 1.00 74.25 189 THR A N 1
ATOM 1473 C CA . THR A 1 189 ? -10.174 25.757 9.109 1.00 74.25 189 THR A CA 1
ATOM 1474 C C . THR A 1 189 ? -8.753 25.240 9.307 1.00 74.25 189 THR A C 1
ATOM 1476 O O . THR A 1 189 ? -7.840 25.693 8.619 1.00 74.25 189 THR A O 1
ATOM 1479 N N . ASN A 1 190 ? -8.552 24.263 10.197 1.00 76.56 190 ASN A N 1
ATOM 1480 C CA . ASN A 1 190 ? -7.242 23.671 10.465 1.00 76.56 190 ASN A CA 1
ATOM 1481 C C . ASN A 1 190 ? -7.272 22.145 10.334 1.00 76.56 190 ASN A C 1
ATOM 1483 O O . ASN A 1 190 ? -7.185 21.395 11.308 1.00 76.56 190 ASN A O 1
ATOM 1487 N N . LEU A 1 191 ? -7.380 21.701 9.087 1.00 70.75 191 LEU A N 1
ATOM 1488 C CA . LEU A 1 191 ? -7.567 20.298 8.721 1.00 70.75 191 LEU A CA 1
ATOM 1489 C C . LEU A 1 191 ? -6.319 19.435 8.961 1.00 70.75 191 LEU A C 1
ATOM 1491 O O . LEU A 1 191 ? -6.436 18.237 9.188 1.00 70.75 191 LEU A O 1
ATOM 1495 N N . ALA A 1 192 ? -5.126 20.037 8.959 1.00 74.19 192 ALA A N 1
ATOM 1496 C CA . ALA A 1 192 ? -3.853 19.329 9.117 1.00 74.19 192 ALA A CA 1
ATOM 1497 C C . ALA A 1 192 ? -3.384 19.195 10.581 1.00 74.19 192 ALA A C 1
ATOM 1499 O O . ALA A 1 192 ? -2.337 18.605 10.841 1.00 74.19 192 ALA A O 1
ATOM 1500 N N . LYS A 1 193 ? -4.134 19.717 11.566 1.00 83.94 193 LYS A N 1
ATOM 1501 C CA . LYS A 1 193 ? -3.689 19.797 12.976 1.00 83.94 193 LYS A CA 1
ATOM 1502 C C . LYS A 1 193 ? -3.442 18.460 13.672 1.00 83.94 193 LYS A C 1
ATOM 1504 O O . LYS A 1 193 ? -2.881 18.449 14.767 1.00 83.94 193 LYS A O 1
ATOM 1509 N N . TYR A 1 194 ? -3.916 17.363 13.092 1.00 85.25 194 TYR A N 1
ATOM 1510 C CA . TYR A 1 194 ? -3.742 16.015 13.629 1.00 85.25 194 TYR A CA 1
ATOM 1511 C C . TYR A 1 194 ? -2.409 15.386 13.205 1.00 85.25 194 TYR A C 1
ATOM 1513 O O . TYR A 1 194 ? -1.877 14.547 13.934 1.00 85.25 194 TYR A O 1
ATOM 1521 N N . GLY A 1 195 ? -1.802 15.888 12.125 1.00 89.50 195 GLY A N 1
ATOM 1522 C CA . GLY A 1 195 ? -0.567 15.357 11.562 1.00 89.50 195 GLY A CA 1
ATOM 1523 C C . GLY A 1 195 ? -0.791 14.044 10.815 1.00 89.50 195 GLY A C 1
ATOM 1524 O O . GLY A 1 195 ? -1.847 13.812 10.227 1.00 89.50 195 GLY A O 1
ATOM 1525 N N . GLU A 1 196 ? 0.220 13.187 10.849 1.00 92.12 196 GLU A N 1
ATOM 1526 C CA . GLU A 1 196 ? 0.202 11.864 10.228 1.00 92.12 196 GLU A CA 1
ATOM 1527 C C . GLU A 1 196 ? -0.385 10.823 11.189 1.00 92.12 196 GLU A C 1
ATOM 1529 O O . GLU A 1 196 ? -0.247 10.936 12.413 1.00 92.12 196 GLU A O 1
ATOM 1534 N N . LEU A 1 197 ? -0.987 9.775 10.630 1.00 94.06 197 LEU A N 1
ATOM 1535 C CA . LEU A 1 197 ? -1.301 8.555 11.363 1.00 94.06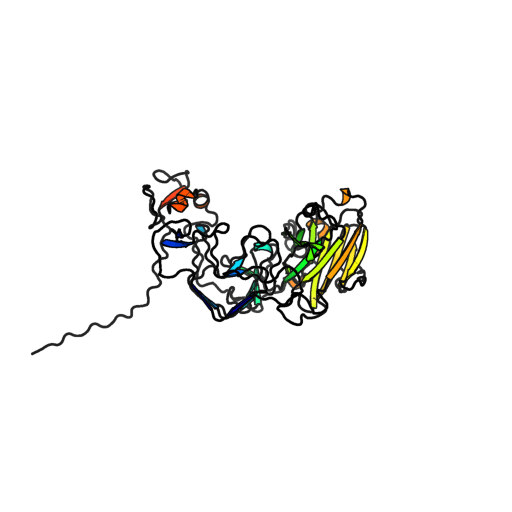 197 LEU A CA 1
ATOM 1536 C C . LEU A 1 197 ? -0.052 7.670 11.385 1.00 94.06 197 LEU A C 1
ATOM 1538 O O . LEU A 1 197 ? 0.339 7.120 10.357 1.00 94.06 197 LEU A O 1
ATOM 1542 N N . TYR A 1 198 ? 0.560 7.502 12.553 1.00 95.00 198 TYR A N 1
ATOM 1543 C CA . TYR A 1 198 ? 1.656 6.560 12.744 1.00 95.00 198 TYR A CA 1
ATOM 1544 C C . TYR A 1 198 ? 1.110 5.197 13.159 1.00 95.00 198 TYR A C 1
ATOM 1546 O O . TYR A 1 198 ? 0.392 5.085 14.156 1.00 95.00 198 TYR A O 1
ATOM 1554 N N . VAL A 1 199 ? 1.452 4.156 12.402 1.00 95.69 199 VAL A N 1
ATOM 1555 C CA . VAL A 1 199 ? 0.950 2.793 12.599 1.00 95.69 199 VAL A CA 1
ATOM 1556 C C . VAL A 1 199 ? 2.114 1.854 12.863 1.00 95.69 199 VAL A C 1
ATOM 1558 O O . VAL A 1 199 ? 3.032 1.760 12.059 1.00 95.69 199 VAL A O 1
ATOM 1561 N N . VAL A 1 200 ? 2.051 1.115 13.965 1.00 93.44 200 VAL A N 1
ATOM 1562 C CA . VAL A 1 200 ? 3.051 0.132 14.388 1.00 93.44 200 VAL A CA 1
ATOM 1563 C C . VAL A 1 200 ? 2.470 -1.269 14.291 1.00 93.44 200 VAL A C 1
ATOM 1565 O O . VAL A 1 200 ? 1.372 -1.519 14.789 1.00 93.44 200 VAL A O 1
ATOM 1568 N N . ARG A 1 201 ? 3.218 -2.211 13.712 1.00 91.31 201 ARG A N 1
ATOM 1569 C CA . ARG A 1 201 ? 2.853 -3.633 13.695 1.00 91.31 201 ARG A CA 1
ATOM 1570 C C . ARG A 1 201 ? 3.365 -4.323 14.959 1.00 91.31 201 ARG A C 1
ATOM 1572 O O . ARG A 1 201 ? 4.489 -4.817 15.009 1.00 91.31 201 ARG A O 1
ATOM 1579 N N . ALA A 1 202 ? 2.544 -4.321 16.007 1.00 88.56 202 ALA A N 1
ATOM 1580 C CA . ALA A 1 202 ? 2.960 -4.727 17.349 1.00 88.56 202 ALA A CA 1
ATOM 1581 C C . ALA A 1 202 ? 3.378 -6.200 17.433 1.00 88.56 202 ALA A C 1
ATOM 1583 O O . ALA A 1 202 ? 4.358 -6.511 18.106 1.00 88.56 202 ALA A O 1
ATOM 1584 N N . ASN A 1 203 ? 2.705 -7.096 16.707 1.00 82.56 203 ASN A N 1
ATOM 1585 C CA . ASN A 1 203 ? 2.984 -8.534 16.763 1.00 82.56 203 ASN A CA 1
ATOM 1586 C C . ASN A 1 203 ? 4.291 -8.977 16.069 1.00 82.56 203 ASN A C 1
ATOM 1588 O O . ASN A 1 203 ? 4.583 -10.165 15.977 1.00 82.56 203 ASN A O 1
ATOM 1592 N N . LEU A 1 204 ? 5.114 -8.036 15.590 1.00 76.62 204 LEU A N 1
ATOM 1593 C CA . LEU A 1 204 ? 6.469 -8.307 15.094 1.00 76.62 204 LEU A CA 1
ATOM 1594 C C . LEU A 1 204 ? 7.587 -7.955 16.091 1.00 76.62 204 LEU A C 1
ATOM 1596 O O . LEU A 1 204 ? 8.748 -8.244 15.815 1.00 76.62 204 LEU A O 1
ATOM 1600 N N . ALA A 1 205 ? 7.270 -7.388 17.259 1.00 62.91 205 ALA A N 1
ATOM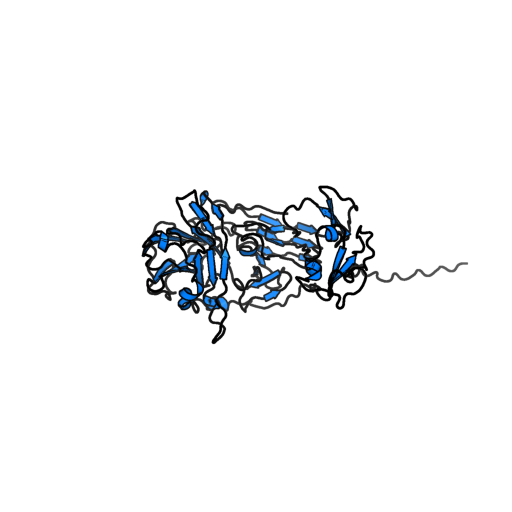 1601 C CA . ALA A 1 205 ? 8.277 -6.922 18.219 1.00 62.91 205 ALA A CA 1
ATOM 1602 C C . ALA A 1 205 ? 9.058 -8.042 18.943 1.00 62.91 205 ALA A C 1
ATOM 1604 O O . ALA A 1 205 ? 10.168 -7.817 19.414 1.00 62.91 205 ALA A O 1
ATOM 1605 N N . SER A 1 206 ? 8.490 -9.250 19.062 1.00 53.78 206 SER A N 1
ATOM 1606 C CA . SER A 1 206 ? 8.982 -10.292 19.984 1.00 53.78 206 SER A CA 1
ATOM 1607 C C . SER A 1 206 ? 10.045 -11.247 19.404 1.00 53.78 206 SER A C 1
ATOM 1609 O O . SER A 1 206 ? 10.380 -12.246 20.043 1.00 53.78 206 SER A O 1
ATOM 1611 N N . ARG A 1 207 ? 10.577 -11.020 18.195 1.00 54.44 207 ARG A N 1
ATOM 1612 C CA . ARG A 1 207 ? 11.354 -12.060 17.478 1.00 54.44 207 ARG A CA 1
ATOM 1613 C C . ARG A 1 207 ? 12.875 -12.028 17.630 1.00 54.44 207 ARG A C 1
ATOM 1615 O O . ARG A 1 207 ? 13.555 -12.817 16.982 1.00 54.44 207 ARG A O 1
ATOM 1622 N N . SER A 1 208 ? 13.419 -11.223 18.531 1.00 42.81 208 SER A N 1
ATOM 1623 C CA . SER A 1 208 ? 14.842 -11.301 18.881 1.00 42.81 208 SER A CA 1
ATOM 1624 C C . SER A 1 208 ? 15.001 -11.133 20.382 1.00 42.81 208 SER A C 1
ATOM 1626 O O . SER A 1 208 ? 14.817 -10.042 20.917 1.00 42.81 208 SER A O 1
ATOM 1628 N N . GLY A 1 209 ? 15.296 -12.236 21.073 1.00 41.22 209 GLY A N 1
ATOM 1629 C CA . GLY A 1 209 ? 15.614 -12.209 22.497 1.00 41.22 209 GLY A CA 1
ATOM 1630 C C . GLY A 1 209 ? 16.634 -11.110 22.803 1.00 41.22 209 GLY A C 1
ATOM 1631 O O . GLY A 1 209 ? 17.625 -10.999 22.095 1.00 41.22 209 GLY A O 1
ATOM 1632 N N . GLY A 1 210 ? 16.331 -10.299 23.825 1.00 45.47 210 GLY A N 1
ATOM 1633 C CA . GLY A 1 210 ? 17.192 -9.271 24.423 1.00 45.47 210 GLY A CA 1
ATOM 1634 C C . GLY A 1 210 ? 17.945 -8.376 23.431 1.00 45.47 210 GLY A C 1
ATOM 1635 O O . GLY A 1 210 ? 19.051 -8.729 23.048 1.00 45.47 210 GLY A O 1
ATOM 1636 N N . LEU A 1 211 ? 17.385 -7.189 23.136 1.00 49.47 211 LEU A N 1
ATOM 1637 C CA . LEU A 1 211 ? 17.810 -6.163 22.146 1.00 49.47 211 LEU A CA 1
ATOM 1638 C C . LEU A 1 211 ? 17.046 -6.182 20.806 1.00 49.47 211 LEU A C 1
ATOM 1640 O O . LEU A 1 211 ? 17.584 -5.750 19.788 1.00 49.47 211 LEU A O 1
ATOM 1644 N N . ALA A 1 212 ? 15.787 -6.638 20.776 1.00 54.94 212 ALA A N 1
ATOM 1645 C CA . ALA A 1 212 ? 14.980 -6.515 19.563 1.00 54.94 212 ALA A CA 1
ATOM 1646 C C . ALA A 1 212 ? 14.837 -5.058 19.097 1.00 54.94 212 ALA A C 1
ATOM 1648 O O . ALA A 1 212 ? 14.561 -4.189 19.933 1.00 54.94 212 ALA A O 1
ATOM 1649 N N . PRO A 1 213 ? 14.968 -4.781 17.783 1.00 61.75 213 PRO A N 1
ATOM 1650 C CA . PRO A 1 213 ? 14.549 -3.500 17.239 1.00 61.75 213 PRO A CA 1
ATOM 1651 C C . PRO A 1 213 ? 13.064 -3.267 17.565 1.00 61.75 213 PRO A C 1
ATOM 1653 O O . PRO A 1 213 ? 12.297 -4.230 17.698 1.00 61.75 213 PRO A O 1
ATOM 1656 N N . PRO A 1 214 ? 12.638 -2.002 17.728 1.00 72.56 214 PRO A N 1
ATOM 1657 C CA . PRO A 1 214 ? 11.235 -1.692 17.960 1.00 72.56 214 PRO A CA 1
ATOM 1658 C C . PRO A 1 214 ? 10.364 -2.278 16.834 1.00 72.56 214 PRO A C 1
ATOM 1660 O O . PRO A 1 214 ? 10.843 -2.420 15.706 1.00 72.56 214 PRO A O 1
ATOM 1663 N N . PRO A 1 215 ? 9.088 -2.609 17.112 1.00 84.69 215 PRO A N 1
ATOM 1664 C CA . PRO A 1 215 ? 8.179 -3.082 16.075 1.00 84.69 215 PRO A CA 1
ATOM 1665 C C . PRO A 1 215 ? 8.161 -2.112 14.886 1.00 84.69 215 PRO A C 1
ATOM 1667 O O . PRO A 1 215 ? 8.152 -0.894 15.107 1.00 84.69 215 PRO A O 1
ATOM 1670 N N . PRO A 1 216 ? 8.131 -2.625 13.643 1.00 89.88 216 PRO A N 1
ATOM 1671 C CA . PRO A 1 216 ? 8.183 -1.777 12.468 1.00 89.88 216 PRO A CA 1
ATOM 1672 C C . PRO A 1 216 ? 6.944 -0.882 12.417 1.00 89.88 216 PRO A C 1
ATOM 1674 O O . PRO A 1 216 ? 5.823 -1.316 12.716 1.00 89.88 216 PRO A O 1
ATOM 1677 N N . GLY A 1 217 ? 7.163 0.376 12.046 1.00 91.50 217 GLY A N 1
ATOM 1678 C CA . GLY A 1 217 ? 6.126 1.391 11.962 1.00 91.50 217 GLY A CA 1
ATOM 1679 C C . GLY A 1 217 ? 6.183 2.171 10.658 1.00 91.50 217 GLY A C 1
ATOM 1680 O O . GLY A 1 217 ? 7.213 2.203 9.988 1.00 91.50 217 GLY A O 1
ATOM 1681 N N . LEU A 1 218 ? 5.057 2.775 10.298 1.00 93.00 218 LEU A N 1
ATOM 1682 C CA . LEU A 1 218 ? 4.895 3.541 9.071 1.00 93.00 218 LEU A CA 1
ATOM 1683 C C . LEU A 1 218 ? 3.930 4.709 9.301 1.00 93.00 218 LEU A C 1
ATOM 1685 O O . LEU A 1 218 ? 2.870 4.533 9.905 1.00 93.00 218 LEU A O 1
ATOM 1689 N N . SER A 1 219 ? 4.307 5.893 8.818 1.00 93.25 219 SER A N 1
ATOM 1690 C CA . SER A 1 219 ? 3.473 7.097 8.859 1.00 93.25 219 SER A CA 1
ATOM 1691 C C . SER A 1 219 ? 2.666 7.271 7.581 1.00 93.25 219 SER A C 1
ATOM 1693 O O . SER A 1 219 ? 3.232 7.243 6.485 1.00 93.25 219 SER A O 1
ATOM 1695 N N . PHE A 1 220 ? 1.377 7.550 7.738 1.00 92.94 220 PHE A N 1
ATOM 1696 C CA . PHE A 1 220 ? 0.455 7.872 6.655 1.00 92.94 220 PHE A CA 1
ATOM 1697 C C . PHE A 1 220 ? 0.033 9.336 6.749 1.00 92.94 220 PHE A C 1
ATOM 1699 O O . PHE A 1 220 ? -0.490 9.775 7.777 1.00 92.94 220 PHE A O 1
ATOM 1706 N N . GLN A 1 221 ? 0.255 10.086 5.675 1.00 91.50 221 GLN A N 1
ATOM 1707 C CA . GLN A 1 221 ? -0.053 11.508 5.604 1.00 91.50 221 GLN A CA 1
ATOM 1708 C C . GLN A 1 221 ? -1.556 11.765 5.528 1.00 91.50 221 GLN A C 1
ATOM 1710 O O . GLN A 1 221 ? -2.018 12.751 6.100 1.00 91.50 221 GLN A O 1
ATOM 1715 N N . GLY A 1 222 ? -2.303 10.899 4.837 1.00 88.81 222 GLY A N 1
ATOM 1716 C CA . GLY A 1 222 ? -3.740 11.021 4.622 1.00 88.81 222 GLY A CA 1
ATOM 1717 C C . GLY A 1 222 ? -4.162 12.265 3.831 1.00 88.81 222 GLY A C 1
ATOM 1718 O O . GLY A 1 222 ? -3.339 13.046 3.349 1.00 88.81 222 GLY A O 1
ATOM 1719 N N . GLN A 1 223 ? -5.474 12.462 3.708 1.00 86.75 223 GLN A N 1
ATOM 1720 C CA . GLN A 1 223 ? -6.072 13.572 2.967 1.00 86.75 223 GLN A CA 1
ATOM 1721 C C . GLN A 1 223 ? -7.398 14.024 3.579 1.00 86.75 223 GLN A C 1
ATOM 1723 O O . GLN A 1 223 ? -8.215 13.206 3.998 1.00 86.75 223 GLN A O 1
ATOM 1728 N N . TYR A 1 224 ? -7.670 15.330 3.552 1.00 85.88 224 TYR A N 1
ATOM 1729 C CA . TYR A 1 224 ? -8.995 15.844 3.888 1.00 85.88 224 TYR A CA 1
ATOM 1730 C C . TYR A 1 224 ? -10.023 15.540 2.794 1.00 85.88 224 TYR A C 1
ATOM 1732 O O . TYR A 1 224 ? -9.844 15.955 1.647 1.00 85.88 224 TYR A O 1
ATOM 1740 N N . ILE A 1 225 ? -11.125 14.882 3.165 1.00 80.81 225 ILE A N 1
ATOM 1741 C CA . ILE A 1 225 ? -12.235 14.554 2.265 1.00 80.81 225 ILE A CA 1
ATOM 1742 C C . ILE A 1 225 ? -13.553 15.027 2.899 1.00 80.81 225 ILE A C 1
ATOM 1744 O O . ILE A 1 225 ? -14.102 14.347 3.773 1.00 80.81 225 ILE A O 1
ATOM 1748 N N . PRO A 1 226 ? -14.125 16.153 2.428 1.00 78.50 226 PRO A N 1
ATOM 1749 C CA . PRO A 1 226 ? -15.390 16.677 2.945 1.00 78.50 226 PRO A CA 1
ATOM 1750 C C . PRO A 1 226 ? -16.525 15.647 2.941 1.00 78.50 226 PRO A C 1
ATOM 1752 O O . PRO A 1 226 ? -17.268 15.540 3.912 1.00 78.50 226 PRO A O 1
ATOM 1755 N N . ALA A 1 227 ? -16.630 14.849 1.871 1.00 75.62 227 ALA A N 1
ATOM 1756 C CA . ALA A 1 227 ? -17.683 13.843 1.705 1.00 75.62 227 ALA A CA 1
ATOM 1757 C C . ALA A 1 227 ? -17.635 12.728 2.762 1.00 75.62 227 ALA A C 1
ATOM 1759 O O . ALA A 1 227 ? -18.660 12.134 3.085 1.00 75.62 227 ALA A O 1
ATOM 1760 N N . ALA A 1 228 ? -16.458 12.458 3.322 1.00 72.69 228 ALA A N 1
ATOM 1761 C CA . ALA A 1 228 ? -16.288 11.479 4.384 1.00 72.69 228 ALA A CA 1
ATOM 1762 C C . ALA A 1 228 ? -16.380 12.098 5.791 1.00 72.69 228 ALA A C 1
ATOM 1764 O O . ALA A 1 228 ? -16.396 11.356 6.777 1.00 72.69 228 ALA A O 1
ATOM 1765 N N . GLY A 1 229 ? -16.517 13.427 5.879 1.00 78.00 229 GLY A N 1
ATOM 1766 C CA . GLY A 1 229 ? -16.724 14.166 7.121 1.00 78.00 229 GLY A CA 1
ATOM 1767 C C . GLY A 1 229 ? -15.444 14.463 7.900 1.00 78.00 229 GLY A C 1
ATOM 1768 O O . GLY A 1 229 ? -15.523 14.656 9.114 1.00 78.00 229 GLY A O 1
ATOM 1769 N N . GLY A 1 230 ? -14.276 14.466 7.244 1.00 86.06 230 GLY A N 1
ATOM 1770 C CA . GLY A 1 230 ? -13.024 14.762 7.934 1.00 86.06 230 GLY A CA 1
ATOM 1771 C C . GLY A 1 230 ? -11.747 14.383 7.190 1.00 86.06 230 GLY A C 1
ATOM 1772 O O . GLY A 1 230 ? -11.708 14.359 5.959 1.00 86.06 230 GLY A O 1
ATOM 1773 N N . TYR A 1 231 ? -10.686 14.132 7.956 1.00 88.81 231 TYR A N 1
ATOM 1774 C CA . TYR A 1 231 ? -9.360 13.779 7.448 1.00 88.81 231 TYR A CA 1
ATOM 1775 C C . TYR A 1 231 ? -9.162 12.259 7.452 1.00 88.81 231 TYR A C 1
ATOM 1777 O O . TYR A 1 231 ? -9.419 11.597 8.460 1.00 88.81 231 TYR A O 1
ATOM 1785 N N . LEU A 1 232 ? -8.779 11.694 6.307 1.00 89.50 232 LEU A N 1
ATOM 1786 C CA . LEU A 1 232 ? -8.816 10.257 6.038 1.00 89.50 232 LEU A CA 1
ATOM 1787 C C . LEU A 1 232 ? -7.414 9.694 5.872 1.00 89.50 232 LEU A C 1
ATOM 1789 O O . LEU A 1 232 ? -6.608 10.233 5.120 1.00 89.50 232 LEU A O 1
ATOM 1793 N N . TYR A 1 233 ? -7.180 8.551 6.503 1.00 92.88 233 TYR A N 1
ATOM 1794 C CA . TYR A 1 233 ? -5.973 7.746 6.366 1.00 92.88 233 TYR A CA 1
ATOM 1795 C C . TYR A 1 233 ? -6.370 6.334 5.928 1.00 92.88 233 TYR A C 1
ATOM 1797 O O . TYR A 1 233 ? -7.384 5.807 6.389 1.00 92.88 233 TYR A O 1
ATOM 1805 N N . HIS A 1 234 ? -5.571 5.716 5.058 1.00 90.50 234 HIS A N 1
ATOM 1806 C CA . HIS A 1 234 ? -5.888 4.409 4.470 1.00 90.50 234 HIS A CA 1
ATOM 1807 C C . HIS A 1 234 ? -4.709 3.431 4.507 1.00 90.50 234 HIS A C 1
ATOM 1809 O O . HIS A 1 234 ? -4.240 2.993 3.452 1.00 90.50 234 HIS A O 1
ATOM 1815 N N . PRO A 1 235 ? -4.202 3.066 5.694 1.00 94.62 235 PRO A N 1
ATOM 1816 C CA . PRO A 1 235 ? -3.201 2.019 5.781 1.00 94.62 235 PRO A CA 1
ATOM 1817 C C . PRO A 1 235 ? -3.725 0.688 5.221 1.00 94.62 235 PRO A C 1
ATOM 1819 O O . PRO A 1 235 ? -4.867 0.285 5.466 1.00 94.62 235 PRO A O 1
ATOM 1822 N N . SER A 1 236 ? -2.858 -0.022 4.502 1.00 94.31 236 SER A N 1
ATOM 1823 C CA . SER A 1 236 ? -3.096 -1.403 4.084 1.00 94.31 236 SER A CA 1
ATOM 1824 C C . SER A 1 236 ? -2.591 -2.334 5.186 1.00 94.31 236 SER A C 1
ATOM 1826 O O . SER A 1 236 ? -1.388 -2.462 5.406 1.00 94.31 236 SER A O 1
ATOM 1828 N N . LEU A 1 237 ? -3.508 -2.955 5.928 1.00 94.81 237 LEU A N 1
ATOM 1829 C CA . LEU A 1 237 ? -3.192 -3.754 7.113 1.00 94.81 237 LEU A CA 1
ATOM 1830 C C . LEU A 1 237 ? -3.417 -5.236 6.861 1.00 94.81 237 LEU A C 1
ATOM 1832 O O . LEU A 1 237 ? -4.390 -5.646 6.229 1.00 94.81 237 LEU A O 1
ATOM 1836 N N . SER A 1 238 ? -2.503 -6.047 7.379 1.00 93.88 238 SER A N 1
ATOM 1837 C CA . SER A 1 238 ? -2.533 -7.489 7.203 1.00 93.88 238 SER A CA 1
ATOM 1838 C C . SER A 1 238 ? -3.676 -8.108 8.006 1.00 93.88 238 SER A C 1
ATOM 1840 O O . SER A 1 238 ? -3.835 -7.807 9.190 1.00 93.88 238 SER A O 1
ATOM 1842 N N . VAL A 1 239 ? -4.469 -8.972 7.373 1.00 93.25 239 VAL A N 1
ATOM 1843 C CA . VAL A 1 239 ? -5.604 -9.645 8.024 1.00 93.25 239 VAL A CA 1
ATOM 1844 C C . VAL A 1 239 ? -5.097 -10.505 9.178 1.00 93.25 239 VAL A C 1
ATOM 1846 O O . VAL A 1 239 ? -4.187 -11.293 9.001 1.00 93.25 239 VAL A O 1
ATOM 1849 N N . GLY A 1 240 ? -5.671 -10.380 10.369 1.00 90.00 240 GLY A N 1
ATOM 1850 C CA . GLY A 1 240 ? -5.258 -11.160 11.535 1.00 90.00 240 GLY A CA 1
ATOM 1851 C C . GLY A 1 240 ? -3.942 -10.706 12.170 1.00 90.00 240 GLY A C 1
ATOM 1852 O O . GLY A 1 240 ? -3.404 -11.433 12.992 1.00 90.00 240 GLY A O 1
ATOM 1853 N N . ALA A 1 241 ? -3.407 -9.533 11.821 1.00 89.38 241 ALA A N 1
ATOM 1854 C CA . ALA A 1 241 ? -2.299 -8.926 12.559 1.00 89.38 241 ALA A CA 1
ATOM 1855 C C . ALA A 1 241 ? -2.787 -7.912 13.610 1.00 89.38 241 ALA A C 1
ATOM 1857 O O . ALA A 1 241 ? -3.937 -7.461 13.590 1.00 89.38 241 ALA A O 1
ATOM 1858 N N . THR A 1 242 ? -1.879 -7.556 14.526 1.00 92.44 242 THR A N 1
ATOM 1859 C CA . THR A 1 242 ? -2.134 -6.585 15.595 1.00 92.44 242 THR A CA 1
ATOM 1860 C C . THR A 1 242 ? -1.384 -5.287 15.330 1.00 92.44 242 THR A C 1
ATOM 1862 O O . THR A 1 242 ? -0.152 -5.274 15.260 1.00 92.44 242 THR A O 1
ATOM 1865 N N . TYR A 1 243 ? -2.130 -4.189 15.220 1.00 95.00 243 TYR A N 1
ATOM 1866 C CA . TYR A 1 243 ? -1.596 -2.859 14.949 1.00 95.00 243 TYR A CA 1
ATOM 1867 C C . TYR A 1 243 ? -1.911 -1.884 16.076 1.00 95.00 243 TYR A C 1
ATOM 1869 O O . TYR A 1 243 ? -2.985 -1.934 16.670 1.00 95.00 243 TYR A O 1
ATOM 1877 N N . VAL A 1 244 ? -0.981 -0.972 16.346 1.00 95.81 244 VAL A N 1
ATOM 1878 C CA . VAL A 1 244 ? -1.141 0.114 17.318 1.00 95.81 244 VAL A CA 1
ATOM 1879 C C . VAL A 1 244 ? -0.905 1.433 16.607 1.00 95.81 244 VAL A C 1
ATOM 1881 O O . VAL A 1 244 ? 0.100 1.598 15.921 1.00 95.81 244 VAL A O 1
ATOM 1884 N N . MET A 1 245 ? -1.838 2.360 16.760 1.00 96.81 245 MET A N 1
ATOM 1885 C CA . MET A 1 245 ? -1.915 3.598 16.002 1.00 96.81 245 MET A CA 1
ATOM 1886 C C . MET A 1 245 ? -1.853 4.814 16.921 1.00 96.81 245 MET A C 1
ATOM 1888 O O . MET A 1 245 ? -2.311 4.778 18.066 1.00 96.81 245 MET A O 1
ATOM 1892 N N . GLY A 1 246 ? -1.309 5.906 16.402 1.00 94.88 246 GLY A N 1
ATOM 1893 C CA . GLY A 1 246 ? -1.242 7.201 17.069 1.00 94.88 246 GLY A CA 1
ATOM 1894 C C . GLY A 1 246 ? -1.131 8.329 16.053 1.00 94.88 246 GLY A C 1
ATOM 1895 O O . GLY A 1 246 ? -0.958 8.084 14.862 1.00 94.88 246 GLY A O 1
ATOM 1896 N N . PHE A 1 247 ? -1.243 9.564 16.527 1.00 93.44 247 PHE A N 1
ATOM 1897 C CA . PHE A 1 247 ? -1.223 10.754 15.678 1.00 93.44 247 PHE A CA 1
ATOM 1898 C C . PHE A 1 247 ? -0.016 11.613 16.024 1.00 93.44 247 PHE A C 1
ATOM 1900 O O . PHE A 1 247 ? 0.192 11.942 17.194 1.00 93.44 247 PHE A O 1
ATOM 1907 N N . THR A 1 248 ? 0.765 12.007 15.020 1.00 91.31 248 THR A N 1
ATOM 1908 C CA . THR A 1 248 ? 2.066 12.654 15.260 1.00 91.31 248 THR A CA 1
ATOM 1909 C C . THR A 1 248 ? 1.952 14.048 15.870 1.00 91.31 248 THR A C 1
ATOM 1911 O O . THR A 1 248 ? 2.886 14.504 16.526 1.00 91.31 248 THR A O 1
ATOM 1914 N N . THR A 1 249 ? 0.808 14.725 15.707 1.00 90.06 249 THR A N 1
ATOM 1915 C CA . THR A 1 249 ? 0.595 16.076 16.256 1.00 90.06 249 THR A CA 1
ATOM 1916 C C . THR A 1 249 ? -0.473 16.104 17.346 1.00 90.06 249 THR A C 1
ATOM 1918 O O . THR A 1 249 ? -0.223 16.579 18.460 1.00 90.06 249 THR A O 1
ATOM 1921 N N . ARG A 1 250 ? -1.679 15.604 17.051 1.00 88.88 250 ARG A N 1
ATOM 1922 C CA . ARG A 1 250 ? -2.830 15.693 17.960 1.00 88.88 250 ARG A CA 1
ATOM 1923 C C . ARG A 1 250 ? -3.705 14.456 17.854 1.00 88.88 250 ARG A C 1
ATOM 1925 O O . ARG A 1 250 ? -4.011 14.023 16.753 1.00 88.88 250 ARG A O 1
ATOM 1932 N N . THR A 1 251 ? -4.179 13.929 18.981 1.00 91.25 251 THR A N 1
ATOM 1933 C CA . THR A 1 251 ? -5.178 12.849 18.974 1.00 91.25 251 THR A CA 1
ATOM 1934 C C . THR A 1 251 ? -6.593 13.416 18.797 1.00 91.25 251 THR A C 1
ATOM 1936 O O . THR A 1 251 ? -6.976 14.330 19.535 1.00 91.25 251 THR A O 1
ATOM 1939 N N . PRO A 1 252 ? -7.395 12.905 17.850 1.00 91.19 252 PRO A N 1
ATOM 1940 C CA . PRO A 1 252 ? -8.760 13.370 17.649 1.00 91.19 252 PRO A CA 1
ATOM 1941 C C . PRO A 1 252 ? -9.763 12.771 18.645 1.00 91.19 252 PRO A C 1
ATOM 1943 O O . PRO A 1 252 ? -9.629 11.614 19.041 1.00 91.19 252 PRO A O 1
ATOM 1946 N N . PRO A 1 253 ? -10.798 13.538 19.043 1.00 91.38 253 PRO A N 1
ATOM 1947 C CA . PRO A 1 253 ? -11.824 13.069 19.975 1.00 91.38 253 PRO A CA 1
ATOM 1948 C C . PRO A 1 253 ? -12.845 12.131 19.321 1.00 91.38 253 PRO A C 1
ATOM 1950 O O . PRO A 1 253 ? -13.582 11.446 20.025 1.00 91.38 253 PRO A O 1
ATOM 1953 N N . ILE A 1 254 ? -12.936 12.124 17.989 1.00 94.44 254 ILE A N 1
ATOM 1954 C CA . ILE A 1 254 ? -13.863 11.278 17.242 1.00 94.44 254 ILE A CA 1
ATOM 1955 C C . ILE A 1 254 ? -13.093 10.593 16.118 1.00 94.44 254 ILE A C 1
ATOM 1957 O O . ILE A 1 254 ? -12.492 11.257 15.270 1.00 94.44 254 ILE A O 1
ATOM 1961 N N . LEU A 1 255 ? -13.147 9.265 16.115 1.00 95.19 255 LEU A N 1
ATOM 1962 C CA . LEU A 1 255 ? -12.554 8.417 15.089 1.00 95.19 255 LEU A CA 1
ATOM 1963 C C . LEU A 1 255 ? -13.612 7.492 14.515 1.00 95.19 255 LEU A C 1
ATOM 1965 O O . LEU A 1 255 ? -14.329 6.843 15.272 1.00 95.19 255 LEU A O 1
ATOM 1969 N N . ARG A 1 256 ? -13.674 7.382 13.192 1.00 94.94 256 ARG A N 1
ATOM 1970 C CA . ARG A 1 256 ? -14.335 6.267 12.511 1.00 94.94 256 ARG A CA 1
ATOM 1971 C C . ARG A 1 256 ? -13.269 5.336 11.954 1.00 94.94 256 ARG A C 1
ATOM 1973 O O . ARG A 1 256 ? -12.289 5.807 11.392 1.00 94.94 256 ARG A O 1
ATOM 1980 N N . VAL A 1 257 ? -13.457 4.035 12.118 1.00 96.25 257 VAL A N 1
ATOM 1981 C CA . VAL A 1 257 ? -12.552 3.001 11.613 1.00 96.25 257 VAL A CA 1
ATOM 1982 C C . VAL A 1 257 ? -13.374 1.963 10.873 1.00 96.25 257 VAL A C 1
ATOM 1984 O O . VAL A 1 257 ? -14.233 1.339 11.490 1.00 96.25 257 VAL A O 1
ATOM 1987 N N . ASN A 1 258 ? -13.113 1.766 9.58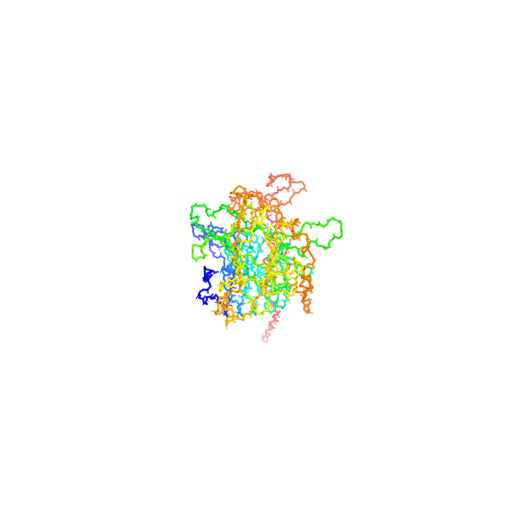3 1.00 94.06 258 ASN A N 1
ATOM 1988 C CA . ASN A 1 258 ? -13.837 0.811 8.747 1.00 94.06 258 ASN A CA 1
ATOM 1989 C C . ASN A 1 258 ? -12.876 -0.188 8.096 1.00 94.06 258 ASN A C 1
ATOM 1991 O O . ASN A 1 258 ? -11.804 0.185 7.617 1.00 94.06 258 ASN A O 1
ATOM 1995 N N . ILE A 1 259 ? -13.288 -1.454 8.036 1.00 94.62 259 ILE A N 1
ATOM 1996 C CA . ILE A 1 259 ? -12.646 -2.466 7.199 1.00 94.62 259 ILE A CA 1
ATOM 1997 C C . ILE A 1 259 ? -13.155 -2.268 5.773 1.00 94.62 259 ILE A C 1
ATOM 1999 O O . ILE A 1 259 ? -14.343 -2.426 5.507 1.00 94.62 259 ILE A O 1
ATOM 2003 N N . VAL A 1 260 ? -12.247 -1.951 4.857 1.00 91.56 260 VAL A N 1
ATOM 2004 C CA . VAL A 1 260 ? -12.524 -1.728 3.438 1.00 91.56 260 VAL A CA 1
ATOM 2005 C C . VAL A 1 260 ? -11.819 -2.804 2.611 1.00 91.56 260 VAL A C 1
ATOM 2007 O O . VAL A 1 260 ? -10.722 -3.254 2.945 1.00 91.56 260 VAL A O 1
ATOM 2010 N N . ASN A 1 261 ? -12.465 -3.250 1.530 1.00 91.06 261 ASN A N 1
ATOM 2011 C CA . ASN A 1 261 ? -12.018 -4.346 0.661 1.00 91.06 261 ASN A CA 1
ATOM 2012 C C . ASN A 1 261 ? -11.903 -5.718 1.359 1.00 91.06 261 ASN A C 1
ATOM 2014 O O . ASN A 1 261 ? -11.437 -6.686 0.752 1.00 91.06 261 ASN A O 1
ATOM 2018 N N . GLY A 1 262 ? -12.407 -5.838 2.591 1.00 92.50 262 GLY A N 1
ATOM 2019 C CA . GLY A 1 262 ? -12.382 -7.075 3.367 1.00 92.50 262 GLY A CA 1
ATOM 2020 C C . GLY A 1 262 ? -13.241 -8.192 2.777 1.00 92.50 262 GLY A C 1
ATOM 2021 O O . GLY A 1 262 ? -14.217 -7.960 2.058 1.00 92.50 262 GLY A O 1
ATOM 2022 N N . GLN A 1 263 ? -12.872 -9.429 3.090 1.00 93.44 263 GLN A N 1
ATOM 2023 C CA . GLN A 1 263 ? -13.675 -10.624 2.846 1.00 93.44 263 GLN A CA 1
ATOM 2024 C C . GLN A 1 263 ? -14.361 -11.062 4.136 1.00 93.44 263 GLN A C 1
ATOM 2026 O O . GLN A 1 263 ? -13.859 -10.822 5.234 1.00 93.44 263 GLN A O 1
ATOM 2031 N N . GLN A 1 264 ? -15.510 -11.726 4.006 1.00 95.56 264 GLN A N 1
ATOM 2032 C CA . GLN A 1 264 ? -16.218 -12.274 5.157 1.00 95.56 264 GLN A CA 1
ATOM 2033 C C . GLN A 1 264 ? -15.283 -13.152 5.993 1.00 95.56 264 GLN A C 1
ATOM 2035 O O . GLN A 1 264 ? -14.638 -14.061 5.477 1.00 95.56 264 GLN A O 1
ATOM 2040 N N . GLY A 1 265 ? -15.242 -12.896 7.296 1.00 94.38 265 GLY A N 1
ATOM 2041 C CA . GLY A 1 265 ? -14.388 -13.627 8.220 1.00 94.38 265 GLY A CA 1
ATOM 2042 C C . GLY A 1 265 ? -13.070 -12.934 8.543 1.00 94.38 265 GLY A C 1
ATOM 2043 O O . GLY A 1 265 ? -12.497 -13.265 9.579 1.00 94.38 265 GLY A O 1
ATOM 2044 N N . ASP A 1 266 ? -12.628 -11.962 7.741 1.00 94.75 266 ASP A N 1
ATOM 2045 C CA . ASP A 1 266 ? -11.397 -11.221 8.012 1.00 94.75 266 ASP A CA 1
ATOM 2046 C C . ASP A 1 266 ? -11.490 -10.483 9.347 1.00 94.75 266 ASP A C 1
ATOM 2048 O O . ASP A 1 266 ? -12.455 -9.762 9.603 1.00 94.75 266 ASP A O 1
ATOM 2052 N N . THR A 1 267 ? -10.463 -10.633 10.179 1.00 93.62 267 THR A N 1
ATOM 2053 C CA . THR A 1 267 ? -10.376 -10.016 11.506 1.00 93.62 267 THR A CA 1
ATOM 2054 C C . THR A 1 267 ? -9.191 -9.070 11.602 1.00 93.62 267 THR A C 1
ATOM 2056 O O . THR A 1 267 ? -8.135 -9.355 11.045 1.00 93.62 267 THR A O 1
ATOM 2059 N N . HIS A 1 268 ? -9.331 -7.992 12.368 1.00 94.25 268 HIS A N 1
ATOM 2060 C CA . HIS A 1 268 ? -8.271 -7.027 12.653 1.00 94.25 268 HIS A CA 1
ATOM 2061 C C . HIS A 1 268 ? -8.252 -6.678 14.139 1.00 94.25 268 HIS A C 1
ATOM 2063 O O . HIS A 1 268 ? -9.294 -6.369 14.724 1.00 94.25 268 HIS A O 1
ATOM 2069 N N . THR A 1 269 ? -7.056 -6.685 14.730 1.00 95.06 269 THR A N 1
ATOM 2070 C CA . THR A 1 269 ? -6.809 -6.154 16.073 1.00 95.06 269 THR A CA 1
ATOM 2071 C C . THR A 1 269 ? -6.146 -4.791 15.921 1.00 95.06 269 THR A C 1
ATOM 2073 O O . THR A 1 269 ? -4.975 -4.699 15.557 1.00 95.06 269 THR A O 1
ATOM 2076 N N . ILE A 1 270 ? -6.896 -3.722 16.182 1.00 96.50 270 ILE A N 1
ATOM 2077 C CA . ILE A 1 270 ? -6.426 -2.343 16.012 1.00 96.50 270 ILE A CA 1
ATOM 2078 C C . ILE A 1 270 ? -6.490 -1.642 17.356 1.00 96.50 270 ILE A C 1
ATOM 2080 O O . ILE A 1 270 ? -7.550 -1.595 17.973 1.00 96.50 270 ILE A O 1
ATOM 2084 N N . ALA A 1 271 ? -5.381 -1.064 17.797 1.00 96.69 271 ALA A N 1
ATOM 2085 C CA . ALA A 1 271 ? -5.337 -0.262 19.003 1.00 96.69 271 ALA A CA 1
ATOM 2086 C C . ALA A 1 271 ? -4.985 1.199 18.712 1.00 96.69 271 ALA A C 1
ATOM 2088 O O . ALA A 1 271 ? -4.220 1.478 17.797 1.00 96.69 271 ALA A O 1
ATOM 2089 N N . PHE A 1 272 ? -5.506 2.126 19.514 1.00 96.81 272 PHE A N 1
ATOM 2090 C CA . PHE A 1 272 ? -5.199 3.555 19.448 1.00 96.81 272 PHE A CA 1
ATOM 2091 C C . PHE A 1 272 ? -4.629 4.040 20.777 1.00 96.81 272 PHE A C 1
ATOM 2093 O O . PHE A 1 272 ? -5.267 3.880 21.824 1.00 96.81 272 PHE A O 1
ATOM 2100 N N . SER A 1 273 ? -3.448 4.659 20.726 1.00 94.81 273 SER A N 1
ATOM 2101 C CA . SER A 1 273 ? -2.878 5.402 21.850 1.00 94.81 273 SER A CA 1
ATOM 2102 C C . SER A 1 273 ? -3.637 6.715 22.027 1.00 94.81 273 SER A C 1
ATOM 2104 O O . SER A 1 273 ? -3.667 7.548 21.123 1.00 94.81 273 SER A O 1
ATOM 2106 N N . TYR A 1 274 ? -4.225 6.913 23.204 1.00 93.50 274 TYR A N 1
ATOM 2107 C CA . TYR A 1 274 ? -4.928 8.141 23.569 1.00 93.50 274 TYR A CA 1
ATOM 2108 C C . TYR A 1 274 ? -4.137 8.961 24.597 1.00 93.50 274 TYR A C 1
ATOM 2110 O O . TYR A 1 274 ? -3.319 8.416 25.331 1.00 93.50 274 TYR A O 1
ATOM 2118 N N . PRO A 1 275 ? -4.360 10.274 24.722 1.00 91.81 275 PRO A N 1
ATOM 2119 C CA . PRO A 1 275 ? -3.794 11.051 25.814 1.00 91.81 275 PRO A CA 1
ATOM 2120 C C . PRO A 1 275 ? -4.090 10.481 27.198 1.00 91.81 275 PRO A C 1
ATOM 2122 O O . PRO A 1 275 ? -5.157 9.911 27.430 1.00 91.81 275 PRO A O 1
ATOM 2125 N N . ARG A 1 276 ? -3.171 10.713 28.135 1.00 87.31 276 ARG A N 1
ATOM 2126 C CA . ARG A 1 276 ? -3.319 10.298 29.534 1.00 87.31 276 ARG A CA 1
ATOM 2127 C C . ARG A 1 276 ? -4.573 10.896 30.171 1.00 87.31 276 ARG A C 1
ATOM 2129 O O . ARG A 1 276 ? -4.771 12.112 30.132 1.00 87.31 276 ARG A O 1
ATOM 2136 N N . GLY A 1 277 ? -5.389 10.047 30.793 1.00 87.06 277 GLY A N 1
ATOM 2137 C CA . GLY A 1 277 ? -6.646 10.449 31.426 1.00 87.06 277 GLY A CA 1
ATOM 2138 C C . GLY A 1 277 ? -7.787 10.671 30.432 1.00 87.06 277 GLY A C 1
ATOM 2139 O O . GLY A 1 277 ? -8.715 11.427 30.726 1.00 87.06 277 GLY A O 1
ATOM 2140 N N . THR A 1 278 ? -7.709 10.054 29.251 1.00 92.69 278 THR A N 1
ATOM 2141 C CA . THR A 1 278 ? -8.817 10.048 28.293 1.00 92.69 278 THR A CA 1
ATOM 2142 C C . THR A 1 278 ? -9.991 9.240 28.844 1.00 92.69 278 THR A C 1
ATOM 2144 O O . THR A 1 278 ? -9.823 8.220 29.509 1.00 92.69 278 THR A O 1
ATOM 2147 N N . ILE A 1 279 ? -11.208 9.686 28.538 1.00 94.88 279 ILE A N 1
ATOM 2148 C CA . ILE A 1 279 ? -12.430 8.923 28.793 1.00 94.88 279 ILE A CA 1
ATOM 2149 C C . ILE A 1 279 ? -13.034 8.555 27.444 1.00 94.88 279 ILE A C 1
ATOM 2151 O O . ILE A 1 279 ? -13.383 9.437 26.660 1.00 94.88 279 ILE A O 1
ATOM 2155 N N . ILE A 1 280 ? -13.173 7.255 27.180 1.00 96.94 280 ILE A N 1
ATOM 2156 C CA . ILE A 1 280 ? -13.934 6.755 26.032 1.00 96.94 280 ILE A CA 1
ATOM 2157 C C . ILE A 1 280 ? -15.418 6.830 26.384 1.00 96.94 280 ILE A C 1
ATOM 2159 O O . ILE A 1 280 ? -15.888 6.118 27.270 1.00 96.94 280 ILE A O 1
ATOM 2163 N N . THR A 1 281 ? -16.146 7.717 25.710 1.00 97.19 281 THR A N 1
ATOM 2164 C CA . THR A 1 281 ? -17.553 8.009 26.008 1.00 97.19 281 THR A CA 1
ATOM 2165 C C . THR A 1 281 ? -18.511 7.121 25.229 1.00 97.19 281 THR A C 1
ATOM 2167 O O . THR A 1 281 ? -19.577 6.785 25.737 1.00 97.19 281 THR A O 1
ATOM 2170 N N . SER A 1 282 ? -18.142 6.700 24.017 1.00 97.75 282 SER A N 1
ATOM 2171 C CA . SER A 1 282 ? -18.935 5.744 23.243 1.00 97.75 282 SER A CA 1
ATOM 2172 C C . SER A 1 282 ? -18.092 4.988 22.226 1.00 97.75 282 SER A C 1
ATOM 2174 O O . SER A 1 282 ? -17.188 5.565 21.619 1.00 97.75 282 SER A O 1
ATOM 2176 N N . VAL A 1 283 ? -18.469 3.739 21.967 1.00 98.25 283 VAL A N 1
ATOM 2177 C CA . VAL A 1 283 ? -17.934 2.914 20.882 1.00 98.25 283 VAL A CA 1
ATOM 2178 C C . VAL A 1 283 ? -19.120 2.253 20.186 1.00 98.25 283 VAL A C 1
ATOM 2180 O O . VAL A 1 283 ? -19.767 1.379 20.759 1.00 98.25 283 VAL A O 1
ATOM 2183 N N . MET A 1 284 ? -19.444 2.720 18.983 1.00 97.62 284 MET A N 1
ATOM 2184 C CA . MET A 1 284 ? -20.671 2.365 18.258 1.00 97.62 284 MET A CA 1
ATOM 2185 C C . MET A 1 284 ? -20.321 1.796 16.889 1.00 97.62 284 MET A C 1
ATOM 2187 O O . MET A 1 284 ? -19.384 2.278 16.268 1.00 97.62 284 MET A O 1
ATOM 2191 N N . ASN A 1 285 ? -21.055 0.812 16.382 1.00 93.81 285 ASN A N 1
ATOM 2192 C CA . ASN A 1 285 ? -20.870 0.352 15.010 1.00 93.81 285 ASN A CA 1
ATOM 2193 C C . ASN A 1 285 ? -21.454 1.371 14.015 1.00 93.81 285 ASN A C 1
ATOM 2195 O O . ASN A 1 285 ? -22.098 2.351 14.398 1.00 93.81 285 ASN A O 1
ATOM 2199 N N . VAL A 1 286 ? -21.263 1.121 12.721 1.00 82.75 286 VAL A N 1
ATOM 2200 C CA . VAL A 1 286 ? -21.794 1.979 11.645 1.00 82.75 286 VAL A CA 1
ATOM 2201 C C . VAL A 1 286 ? -23.329 2.067 11.613 1.00 82.75 286 VAL A C 1
ATOM 2203 O O . VAL A 1 286 ? -23.872 3.014 11.053 1.00 82.75 286 VAL A O 1
ATOM 2206 N N . ALA A 1 287 ? -24.032 1.132 12.260 1.00 87.44 287 ALA A N 1
ATOM 2207 C CA . ALA A 1 287 ? -25.485 1.134 12.440 1.00 87.44 287 ALA A CA 1
ATOM 2208 C C . ALA A 1 287 ? -25.934 1.800 13.761 1.00 87.44 287 ALA A C 1
ATOM 2210 O O . ALA A 1 287 ? -27.084 1.646 14.169 1.00 87.44 287 ALA A O 1
ATOM 2211 N N . ASN A 1 288 ? -25.045 2.539 14.439 1.00 92.44 288 ASN A N 1
ATOM 2212 C CA . ASN A 1 288 ? -25.285 3.200 15.728 1.00 92.44 288 ASN A CA 1
ATOM 2213 C C . ASN A 1 288 ? -25.670 2.250 16.878 1.00 92.44 288 ASN A C 1
ATOM 2215 O O . ASN A 1 288 ? -26.396 2.635 17.794 1.00 92.44 288 ASN A O 1
ATOM 2219 N N . GLN A 1 289 ? -25.169 1.018 16.868 1.00 94.81 289 GLN A N 1
ATOM 2220 C CA . GLN A 1 289 ? -25.330 0.068 17.970 1.00 94.81 289 GLN A CA 1
ATOM 2221 C C . GLN A 1 289 ? -24.049 0.025 18.804 1.00 94.81 289 GLN A C 1
ATOM 2223 O O . GLN A 1 289 ? -22.950 -0.021 18.251 1.00 94.81 289 GLN A O 1
ATOM 2228 N N . ALA A 1 290 ? -24.175 0.028 20.130 1.00 97.31 290 ALA A N 1
ATOM 2229 C CA . ALA A 1 290 ? -23.020 -0.045 21.021 1.00 97.31 290 ALA A CA 1
ATOM 2230 C C . ALA A 1 290 ? -22.278 -1.379 20.862 1.00 97.31 290 ALA A C 1
ATOM 2232 O O . ALA A 1 290 ? -22.899 -2.443 20.833 1.00 97.31 290 ALA A O 1
ATOM 2233 N N . LEU A 1 291 ? -20.948 -1.320 20.780 1.00 97.25 291 LEU A N 1
ATOM 2234 C CA . LEU A 1 291 ? -20.113 -2.517 20.791 1.00 97.25 291 LEU A CA 1
ATOM 2235 C C . LEU A 1 291 ? -20.029 -3.082 22.209 1.00 97.25 291 LEU A C 1
ATOM 2237 O O . LEU A 1 291 ? -20.023 -2.343 23.196 1.00 97.25 291 LEU A O 1
ATOM 2241 N N . ASN A 1 292 ? -19.891 -4.402 22.308 1.00 96.69 292 ASN A N 1
ATOM 2242 C CA . ASN A 1 292 ? -19.630 -5.051 23.586 1.00 96.69 292 ASN A CA 1
ATOM 2243 C C . ASN A 1 292 ? -18.244 -4.659 24.116 1.00 96.69 292 ASN A C 1
ATOM 2245 O O . ASN A 1 292 ? -17.309 -4.411 23.349 1.00 96.69 292 ASN A O 1
ATOM 2249 N N . ARG A 1 293 ? -18.100 -4.641 25.442 1.00 97.31 293 ARG A N 1
ATOM 2250 C CA . ARG A 1 293 ? -16.798 -4.500 26.095 1.00 97.31 293 ARG A CA 1
ATOM 2251 C C . ARG A 1 293 ? -16.176 -5.889 26.268 1.00 97.31 293 ARG A C 1
ATOM 2253 O O . ARG A 1 293 ? -16.803 -6.766 26.854 1.00 97.31 293 ARG A O 1
ATOM 2260 N N . ALA A 1 294 ? -14.960 -6.077 25.770 1.00 96.75 294 ALA A N 1
ATOM 2261 C CA . ALA A 1 294 ? -14.184 -7.295 25.973 1.00 96.75 294 ALA A CA 1
ATOM 2262 C C . ALA A 1 294 ? -13.701 -7.406 27.430 1.00 96.75 294 ALA A C 1
ATOM 2264 O O . ALA A 1 294 ? -13.673 -6.420 28.169 1.00 96.75 294 ALA A O 1
ATOM 2265 N N . THR A 1 295 ? -13.302 -8.603 27.856 1.00 95.19 295 THR A N 1
ATOM 2266 C CA . THR A 1 295 ? -12.907 -8.844 29.258 1.00 95.19 295 THR A CA 1
ATOM 2267 C C . THR A 1 295 ? -11.522 -8.296 29.604 1.00 95.19 295 THR A C 1
ATOM 2269 O O . THR A 1 295 ? -11.273 -7.900 30.741 1.00 95.19 295 THR A O 1
ATOM 2272 N N . SER A 1 296 ? -10.618 -8.251 28.627 1.00 94.69 296 SER A N 1
ATOM 2273 C CA . SER A 1 296 ? -9.256 -7.736 28.771 1.00 94.69 296 SER A CA 1
ATOM 2274 C C . SER A 1 296 ? -8.710 -7.270 27.424 1.00 94.69 296 SER A C 1
ATOM 2276 O O . SER A 1 296 ? -9.262 -7.597 26.371 1.00 94.69 296 SER A O 1
ATOM 2278 N N . LEU A 1 297 ? -7.570 -6.575 27.439 1.00 91.69 297 LEU A N 1
ATOM 2279 C CA . LEU A 1 297 ? -6.851 -6.206 26.215 1.00 91.69 297 LEU A CA 1
ATOM 2280 C C . LEU A 1 297 ? -6.418 -7.431 25.375 1.00 91.69 297 LEU A C 1
ATOM 2282 O O . LEU A 1 297 ? -6.272 -7.326 24.158 1.00 91.69 297 LEU A O 1
ATOM 2286 N N . LEU A 1 298 ? -6.257 -8.604 26.003 1.00 90.88 298 LEU A N 1
ATOM 2287 C CA . LEU A 1 298 ? -5.820 -9.852 25.365 1.00 90.88 298 LEU A CA 1
ATOM 2288 C C . LEU A 1 298 ? -6.985 -10.760 24.945 1.00 90.88 298 LEU A C 1
ATOM 2290 O O . LEU A 1 298 ? -6.747 -11.835 24.401 1.00 90.88 298 LEU A O 1
ATOM 2294 N N . ASP A 1 299 ? -8.235 -10.357 25.179 1.00 90.94 299 ASP A N 1
ATOM 2295 C CA . ASP A 1 299 ? -9.406 -11.158 24.824 1.00 90.94 299 ASP A CA 1
ATOM 2296 C C . ASP A 1 299 ? -9.568 -11.241 23.298 1.00 90.94 299 ASP A C 1
ATOM 2298 O O . ASP A 1 299 ? -9.857 -10.245 22.630 1.00 90.94 299 ASP A O 1
ATOM 2302 N N . ARG A 1 300 ? -9.355 -12.445 22.755 1.00 86.12 300 ARG A N 1
ATOM 2303 C CA . ARG A 1 300 ? -9.461 -12.775 21.322 1.00 86.12 300 ARG A CA 1
ATOM 2304 C C . ARG A 1 300 ? -10.783 -13.451 20.960 1.00 86.12 300 ARG A C 1
ATOM 2306 O O . ARG A 1 300 ? -11.052 -13.673 19.785 1.00 86.12 300 ARG A O 1
ATOM 2313 N N . THR A 1 301 ? -11.580 -13.829 21.957 1.00 89.56 301 THR A N 1
ATOM 2314 C CA . THR A 1 301 ? -12.848 -14.550 21.744 1.00 89.56 301 THR A CA 1
ATOM 2315 C C . THR A 1 301 ? -13.968 -13.608 21.326 1.00 89.56 301 THR A C 1
ATOM 2317 O O . THR A 1 301 ? -14.945 -14.001 20.691 1.00 89.56 301 THR A O 1
ATOM 2320 N N . CYS A 1 302 ? -13.795 -12.341 21.673 1.00 91.50 302 CYS A N 1
ATOM 2321 C CA . CYS A 1 302 ? -14.744 -11.288 21.443 1.00 91.50 302 CYS A CA 1
ATOM 2322 C C . CYS A 1 302 ? -14.681 -10.776 19.989 1.00 91.50 302 CYS A C 1
ATOM 2324 O O . CYS A 1 302 ? -13.610 -10.490 19.454 1.00 91.50 302 CYS A O 1
ATOM 2326 N N . VAL A 1 303 ? -15.846 -10.664 19.344 1.00 92.12 303 VAL A N 1
ATOM 2327 C CA . VAL A 1 303 ? -16.005 -10.238 17.942 1.00 92.12 303 VAL A CA 1
ATOM 2328 C C . VAL A 1 303 ? -16.719 -8.893 17.905 1.00 92.12 303 VAL A C 1
ATOM 2330 O O . VAL A 1 303 ? -17.747 -8.741 18.562 1.00 92.12 303 VAL A O 1
ATOM 2333 N N . ASN A 1 304 ? -16.212 -7.945 17.110 1.00 95.19 304 ASN A N 1
ATOM 2334 C CA . ASN A 1 304 ? -16.773 -6.595 16.975 1.00 95.19 304 ASN A CA 1
ATOM 2335 C C . ASN A 1 304 ? -16.999 -5.939 18.337 1.00 95.19 304 ASN A C 1
ATOM 2337 O O . ASN A 1 304 ? -18.113 -5.597 18.730 1.00 95.19 304 ASN A O 1
ATOM 2341 N N . CYS A 1 305 ? -15.906 -5.802 19.078 1.00 97.19 305 CYS A N 1
ATOM 2342 C CA . CYS A 1 305 ? -15.922 -5.311 20.444 1.00 97.19 305 CYS A CA 1
ATOM 2343 C C . CYS A 1 305 ? -14.682 -4.486 20.771 1.00 97.19 305 CYS A C 1
ATOM 2345 O O . CYS A 1 305 ? -13.773 -4.349 19.948 1.00 97.19 305 CYS A O 1
ATOM 2347 N N . PHE A 1 306 ? -14.654 -3.919 21.976 1.00 98.25 306 PHE A N 1
ATOM 2348 C CA . PHE A 1 306 ? -13.567 -3.048 22.400 1.00 98.25 306 PHE A CA 1
ATOM 2349 C C . PHE A 1 306 ? -13.122 -3.292 23.839 1.00 98.25 306 PHE A C 1
ATOM 2351 O O . PHE A 1 306 ? -13.895 -3.735 24.685 1.00 98.25 306 PHE A O 1
ATOM 2358 N N . PHE A 1 307 ? -11.883 -2.923 24.140 1.00 97.94 307 PHE A N 1
ATOM 2359 C CA . PHE A 1 307 ? -11.375 -2.796 25.500 1.00 97.94 307 PHE A CA 1
ATOM 2360 C C . PHE A 1 307 ? -10.625 -1.477 25.623 1.00 97.94 307 PHE A C 1
ATOM 2362 O O . PHE A 1 307 ? -9.802 -1.164 24.769 1.00 97.94 307 PHE A O 1
ATOM 2369 N N . TYR A 1 308 ? -10.891 -0.703 26.671 1.00 97.56 308 TYR A N 1
ATOM 2370 C CA . TYR A 1 308 ? -10.098 0.485 26.976 1.00 97.56 308 TYR A CA 1
ATOM 2371 C C . TYR A 1 308 ? -9.308 0.248 28.256 1.00 97.56 308 TYR A C 1
ATOM 2373 O O . TYR A 1 308 ? -9.899 0.095 29.327 1.00 97.56 308 TYR A O 1
ATOM 2381 N N . ASP A 1 309 ? -7.986 0.217 28.121 1.00 95.56 309 ASP A N 1
ATOM 2382 C CA . ASP A 1 309 ? -7.058 0.140 29.237 1.00 95.56 309 ASP A CA 1
ATOM 2383 C C . ASP A 1 309 ? -6.745 1.560 29.721 1.00 95.56 309 ASP A C 1
ATOM 2385 O O . ASP A 1 309 ? -6.031 2.310 29.055 1.00 95.56 309 ASP A O 1
ATOM 2389 N N . SER A 1 310 ? -7.283 1.940 30.880 1.00 92.19 310 SER A N 1
ATOM 2390 C CA . SER A 1 310 ? -7.046 3.259 31.481 1.00 92.19 310 SER A CA 1
ATOM 2391 C C . SER A 1 310 ? -5.643 3.421 32.071 1.00 92.19 310 SER A C 1
ATOM 2393 O O . SER A 1 310 ? -5.222 4.540 32.343 1.00 92.19 310 SER A O 1
ATOM 2395 N N . THR A 1 311 ? -4.917 2.327 32.304 1.00 91.25 311 THR A N 1
ATOM 2396 C CA . THR A 1 311 ? -3.542 2.352 32.823 1.00 91.25 311 THR A CA 1
ATOM 2397 C C . THR A 1 311 ? -2.537 2.574 31.699 1.00 91.25 311 THR A C 1
ATOM 2399 O O . THR A 1 311 ? -1.498 3.201 31.914 1.00 91.25 311 THR A O 1
ATOM 2402 N N . LEU A 1 312 ? -2.843 2.108 30.491 1.00 91.69 312 LEU A N 1
ATOM 2403 C CA . LEU A 1 312 ? -2.044 2.343 29.286 1.00 91.69 312 LEU A CA 1
ATOM 2404 C C . LEU A 1 312 ? -2.576 3.505 28.437 1.00 91.69 312 LEU A C 1
ATOM 2406 O O . LEU A 1 312 ? -1.877 3.967 27.541 1.00 91.69 312 LEU A O 1
ATOM 2410 N N . ASP A 1 313 ? -3.796 3.975 28.705 1.00 93.19 313 ASP A N 1
ATOM 2411 C CA . ASP A 1 313 ? -4.558 4.877 27.836 1.00 93.19 313 ASP A CA 1
ATOM 2412 C C . ASP A 1 313 ? -4.592 4.350 26.392 1.00 93.19 313 ASP A C 1
ATOM 2414 O O . ASP A 1 313 ? -4.267 5.050 25.428 1.00 93.19 313 ASP A O 1
ATOM 2418 N N . LEU A 1 314 ? -4.942 3.069 26.265 1.00 95.06 314 LEU A N 1
ATOM 2419 C CA . LEU A 1 314 ? -4.926 2.317 25.016 1.00 95.06 314 LEU A CA 1
ATOM 2420 C C . LEU A 1 314 ? -6.316 1.741 24.750 1.00 95.06 314 LEU A C 1
ATOM 2422 O O . LEU A 1 314 ? -6.837 0.946 25.533 1.00 95.06 314 LEU A O 1
ATOM 2426 N N . LEU A 1 315 ? -6.920 2.136 23.631 1.00 97.44 315 LEU A N 1
ATOM 2427 C CA . LEU A 1 315 ? -8.172 1.550 23.157 1.00 97.44 315 LEU A CA 1
ATOM 2428 C C . LEU A 1 315 ? -7.857 0.424 22.185 1.00 97.44 315 LEU A C 1
ATOM 2430 O O . LEU A 1 315 ? -7.276 0.701 21.149 1.00 97.44 315 LEU A O 1
ATOM 2434 N N . VAL A 1 316 ? -8.285 -0.800 22.472 1.00 97.50 316 VAL A N 1
ATOM 2435 C CA . VAL A 1 316 ? -8.188 -1.960 21.578 1.00 97.50 316 VAL A CA 1
ATOM 2436 C C . VAL A 1 316 ? -9.552 -2.230 20.951 1.00 97.50 316 VAL A C 1
ATOM 2438 O O . VAL A 1 316 ? -10.558 -2.311 21.653 1.00 97.50 316 VAL A O 1
ATOM 2441 N N . LEU A 1 317 ? -9.574 -2.397 19.634 1.00 97.69 317 LEU A N 1
ATOM 2442 C CA . LEU A 1 317 ? -10.727 -2.738 18.811 1.00 97.69 317 LEU A CA 1
ATOM 2443 C C . LEU A 1 317 ? -10.486 -4.111 18.176 1.00 97.69 317 LEU A C 1
ATOM 2445 O O . LEU A 1 317 ? -9.453 -4.340 17.544 1.00 97.69 317 LEU A O 1
ATOM 2449 N N . ARG A 1 318 ? -11.451 -5.019 18.331 1.00 95.81 318 ARG A N 1
ATOM 2450 C CA . ARG A 1 318 ? -11.480 -6.333 17.674 1.00 95.81 318 ARG A CA 1
ATOM 2451 C C . ARG A 1 318 ? -12.542 -6.274 16.591 1.00 95.81 318 ARG A C 1
ATOM 2453 O O . ARG A 1 318 ? -13.726 -6.398 16.898 1.00 95.81 318 ARG A O 1
ATOM 2460 N N . LEU A 1 319 ? -12.138 -6.034 15.351 1.00 95.62 319 LEU A N 1
ATOM 2461 C CA . LEU A 1 319 ? -13.060 -5.852 14.231 1.00 95.62 319 LEU A CA 1
ATOM 2462 C C . LEU A 1 319 ? -13.060 -7.088 13.332 1.00 95.62 319 LEU A C 1
ATOM 2464 O O . LEU A 1 319 ? -12.022 -7.712 13.124 1.00 95.62 319 LEU A O 1
ATOM 2468 N N . LYS A 1 320 ? -14.224 -7.437 12.795 1.00 95.38 320 LYS A N 1
ATOM 2469 C CA . LYS A 1 320 ? -14.439 -8.553 11.883 1.00 95.38 320 LYS A CA 1
ATOM 2470 C C . LYS A 1 320 ? -15.404 -8.148 10.778 1.00 95.38 320 LYS A C 1
ATOM 2472 O O . LYS A 1 320 ? -16.485 -7.637 11.062 1.00 95.38 320 LYS A O 1
ATOM 2477 N N . GLN A 1 321 ? -15.037 -8.468 9.543 1.00 95.19 321 GLN A N 1
ATOM 2478 C CA . GLN A 1 321 ? -15.924 -8.386 8.389 1.00 95.19 321 GLN A CA 1
ATOM 2479 C C . GLN A 1 321 ? -16.996 -9.484 8.503 1.00 95.19 321 GLN A C 1
ATOM 2481 O O . GLN A 1 321 ? -16.696 -10.675 8.366 1.00 95.19 321 GLN A O 1
ATOM 2486 N N . LEU A 1 322 ? -18.239 -9.110 8.814 1.00 93.81 322 LEU A N 1
ATOM 2487 C CA . LEU A 1 322 ? -19.325 -10.050 9.116 1.00 93.81 322 LEU A CA 1
ATOM 2488 C C . LEU A 1 322 ? -20.009 -10.571 7.861 1.00 93.81 322 LEU A C 1
ATOM 2490 O O . LEU A 1 322 ? -20.342 -11.756 7.778 1.00 93.81 322 LEU A O 1
ATOM 2494 N N . LEU A 1 323 ? -20.229 -9.676 6.903 1.00 93.00 323 LEU A N 1
ATOM 2495 C CA . LEU A 1 323 ? -20.955 -9.970 5.676 1.00 93.00 323 LEU A CA 1
ATOM 2496 C C . LEU A 1 323 ? -20.010 -9.989 4.474 1.00 93.00 323 LEU A C 1
ATOM 2498 O O . LEU A 1 323 ? -19.019 -9.254 4.461 1.00 93.00 323 LEU A O 1
ATOM 2502 N N . PRO A 1 324 ? -20.287 -10.826 3.462 1.00 94.25 324 PRO A N 1
ATOM 2503 C CA . PRO A 1 324 ? -19.532 -10.803 2.225 1.00 94.25 324 PRO A CA 1
ATOM 2504 C C . PRO A 1 324 ? -19.895 -9.566 1.403 1.00 94.25 324 PRO A C 1
ATOM 2506 O O . PRO A 1 324 ? -21.004 -9.027 1.476 1.00 94.25 324 PRO A O 1
ATOM 2509 N N . ARG A 1 325 ? -18.953 -9.143 0.566 1.00 89.62 325 ARG A N 1
ATOM 2510 C CA . ARG A 1 325 ? -19.232 -8.202 -0.516 1.00 89.62 325 ARG A CA 1
ATOM 2511 C C . ARG A 1 325 ? -19.960 -8.955 -1.625 1.00 89.62 325 ARG A C 1
ATOM 2513 O O . ARG A 1 325 ? -19.604 -10.093 -1.919 1.00 89.62 325 ARG A O 1
ATOM 2520 N N . ILE A 1 326 ? -20.976 -8.331 -2.219 1.00 88.19 326 ILE A N 1
ATOM 2521 C CA . ILE A 1 326 ? -21.738 -8.950 -3.319 1.00 88.19 326 ILE A CA 1
ATOM 2522 C C . ILE A 1 326 ? -20.921 -9.015 -4.616 1.00 88.19 326 ILE A C 1
ATOM 2524 O O . ILE A 1 326 ? -21.184 -9.862 -5.460 1.00 88.19 326 ILE A O 1
ATOM 2528 N N . ASP A 1 327 ? -19.926 -8.134 -4.747 1.00 85.38 327 ASP A N 1
ATOM 2529 C CA . ASP A 1 327 ? -19.016 -8.048 -5.884 1.00 85.38 327 ASP A CA 1
ATOM 2530 C C . ASP A 1 327 ? -17.604 -7.672 -5.377 1.00 85.38 327 ASP A C 1
ATOM 2532 O O . ASP A 1 327 ? -17.484 -6.766 -4.539 1.00 85.38 327 ASP A O 1
ATOM 2536 N N . PRO A 1 328 ? -16.524 -8.338 -5.834 1.00 80.44 328 PRO A N 1
ATOM 2537 C CA . PRO A 1 328 ? -15.148 -7.976 -5.496 1.00 80.44 328 PRO A CA 1
ATOM 2538 C C . PRO A 1 328 ? -14.726 -6.554 -5.909 1.00 80.44 328 PRO A C 1
ATOM 2540 O O . PRO A 1 328 ? -13.733 -6.065 -5.359 1.00 80.44 328 PRO A O 1
ATOM 2543 N N . THR A 1 329 ? -15.445 -5.884 -6.815 1.00 80.88 329 THR A N 1
ATOM 2544 C CA . THR A 1 329 ? -15.199 -4.482 -7.192 1.00 80.88 329 THR A CA 1
ATOM 2545 C C . THR A 1 329 ? -15.760 -3.486 -6.184 1.00 80.88 329 THR A C 1
ATOM 2547 O O . THR A 1 329 ? -15.396 -2.313 -6.217 1.00 80.88 329 THR A O 1
ATOM 2550 N N . LEU A 1 330 ? -16.681 -3.911 -5.316 1.00 84.94 330 LEU A N 1
ATOM 2551 C CA . LEU A 1 330 ? -17.248 -3.042 -4.292 1.00 84.94 330 LEU A CA 1
ATOM 2552 C C . LEU A 1 330 ? -16.309 -2.973 -3.090 1.00 84.94 330 LEU A C 1
ATOM 2554 O O . LEU A 1 330 ? -15.798 -4.004 -2.675 1.00 84.94 330 LEU A O 1
ATOM 2558 N N . PRO A 1 331 ? -16.110 -1.811 -2.462 1.00 86.38 331 PRO A N 1
ATOM 2559 C CA . PRO A 1 331 ? -15.259 -1.708 -1.277 1.00 86.38 331 PRO A CA 1
ATOM 2560 C C . PRO A 1 331 ? -15.894 -2.290 -0.004 1.00 86.38 331 PRO A C 1
ATOM 2562 O O . PRO A 1 331 ? -15.173 -2.703 0.902 1.00 86.38 331 PRO A O 1
ATOM 2565 N N . CYS A 1 332 ? -17.227 -2.361 0.063 1.00 88.44 332 CYS A N 1
ATOM 2566 C CA . CYS A 1 332 ? -17.994 -2.783 1.238 1.00 88.44 332 CYS A CA 1
ATOM 2567 C C . CYS A 1 332 ? -19.113 -3.778 0.867 1.00 88.44 332 CYS A C 1
ATOM 2569 O O . CYS A 1 332 ? -19.510 -3.851 -0.300 1.00 88.44 332 CYS A O 1
ATOM 2571 N N . PRO A 1 333 ? -19.684 -4.510 1.842 1.00 90.38 333 PRO A N 1
ATOM 2572 C CA . PRO A 1 333 ? -20.995 -5.144 1.693 1.00 90.38 333 PRO A CA 1
ATOM 2573 C C . PRO A 1 333 ? -22.105 -4.137 1.374 1.00 90.38 333 PRO A C 1
ATOM 2575 O O . PRO A 1 333 ? -21.964 -2.937 1.610 1.00 90.38 333 PRO A O 1
ATOM 2578 N N . ALA A 1 334 ? -23.259 -4.639 0.923 1.00 87.69 334 ALA A N 1
ATOM 2579 C CA . ALA A 1 334 ? -24.433 -3.810 0.629 1.00 87.69 334 ALA A CA 1
ATOM 2580 C C . ALA A 1 334 ? -24.955 -3.026 1.853 1.00 87.69 334 ALA A C 1
ATOM 2582 O O . ALA A 1 334 ? -25.558 -1.969 1.699 1.00 87.69 334 ALA A O 1
ATOM 2583 N N . SER A 1 335 ? -24.698 -3.518 3.068 1.00 86.19 335 SER A N 1
ATOM 2584 C CA . SER A 1 335 ? -25.029 -2.847 4.333 1.00 86.19 335 SER A CA 1
ATOM 2585 C C . SER A 1 335 ? -24.040 -1.745 4.740 1.00 86.19 335 SER A C 1
ATOM 2587 O O . SER A 1 335 ? -24.223 -1.134 5.790 1.00 86.19 335 SER A O 1
ATOM 2589 N N . GLY A 1 336 ? -22.983 -1.512 3.957 1.00 87.94 336 GLY A N 1
ATOM 2590 C CA . GLY A 1 336 ? -21.840 -0.686 4.339 1.00 87.94 336 GLY A CA 1
ATOM 2591 C C . GLY A 1 336 ? -20.703 -1.503 4.956 1.00 87.94 336 GLY A C 1
ATOM 2592 O O . GLY A 1 336 ? -20.852 -2.691 5.251 1.00 87.94 336 GLY A O 1
ATOM 2593 N N . CYS A 1 337 ? -19.540 -0.866 5.093 1.00 89.50 337 CYS A N 1
ATOM 2594 C CA . CYS A 1 337 ? -18.340 -1.496 5.636 1.00 89.50 337 CYS A CA 1
ATOM 2595 C C . CYS A 1 337 ? -18.493 -1.780 7.136 1.00 89.50 337 CYS A C 1
ATOM 2597 O O . CYS A 1 337 ? -19.017 -0.947 7.876 1.00 89.50 337 CYS A O 1
ATOM 2599 N N . ASP A 1 338 ? -17.991 -2.932 7.588 1.00 93.44 338 ASP A N 1
ATOM 2600 C CA . ASP A 1 338 ? -17.908 -3.228 9.017 1.00 93.44 338 ASP A CA 1
ATOM 2601 C C . ASP A 1 338 ? -16.908 -2.276 9.675 1.00 93.44 338 ASP A C 1
ATOM 2603 O O . ASP A 1 338 ? -15.775 -2.109 9.217 1.00 93.44 338 ASP A O 1
ATOM 2607 N N . GLY A 1 339 ? -17.327 -1.641 10.761 1.00 94.69 339 GLY A N 1
ATOM 2608 C CA . GLY A 1 339 ? -16.531 -0.599 11.380 1.00 94.69 339 GLY A CA 1
ATOM 2609 C C . GLY A 1 339 ? -17.147 -0.036 12.643 1.00 94.69 339 GLY A C 1
ATOM 2610 O O . GLY A 1 339 ? -18.192 -0.486 13.122 1.00 94.69 339 GLY A O 1
ATOM 2611 N N . VAL A 1 340 ? -16.463 0.958 13.193 1.00 97.12 340 VAL A N 1
ATOM 2612 C CA . VAL A 1 340 ? -16.763 1.546 14.491 1.00 97.12 340 VAL A CA 1
ATOM 2613 C C . VAL A 1 340 ? -16.539 3.051 14.479 1.00 97.12 340 VAL A C 1
ATOM 2615 O O . VAL A 1 340 ? -15.624 3.554 13.836 1.00 97.12 340 VAL A O 1
ATOM 2618 N N . VAL A 1 341 ? -17.361 3.771 15.231 1.00 97.19 341 VAL A N 1
ATOM 2619 C CA . VAL A 1 341 ? -17.186 5.170 15.597 1.00 97.19 341 VAL A CA 1
ATOM 2620 C C . VAL A 1 341 ? -16.883 5.234 17.089 1.00 97.19 341 VAL A C 1
ATOM 2622 O O . VAL A 1 341 ? -17.686 4.831 17.933 1.00 97.19 341 VAL A O 1
ATOM 2625 N N . VAL A 1 342 ? -15.708 5.755 17.409 1.00 97.88 342 VAL A N 1
ATOM 2626 C CA . VAL A 1 342 ? -15.221 5.987 18.763 1.00 97.88 342 VAL A CA 1
ATOM 2627 C C . VAL A 1 342 ? -15.382 7.462 19.089 1.00 97.88 342 VAL A C 1
ATOM 2629 O O . VAL A 1 342 ? -15.020 8.324 18.287 1.00 97.88 342 VAL A O 1
ATOM 2632 N N . ARG A 1 343 ? -15.894 7.753 20.284 1.00 97.25 343 ARG A N 1
ATOM 2633 C CA . ARG A 1 343 ? -15.912 9.098 20.860 1.00 97.25 343 ARG A CA 1
ATOM 2634 C C . ARG A 1 343 ? -15.157 9.097 22.176 1.00 97.25 343 ARG A C 1
ATOM 2636 O O . ARG A 1 343 ? -15.319 8.194 22.999 1.00 97.25 343 ARG A O 1
ATOM 2643 N N . ALA A 1 344 ? -14.350 10.127 22.361 1.00 95.00 344 ALA A N 1
ATOM 2644 C CA . ALA A 1 344 ? -13.507 10.321 23.518 1.00 95.00 344 ALA A CA 1
ATOM 2645 C C . ALA A 1 344 ? -13.559 11.779 23.982 1.00 95.00 344 ALA A C 1
ATOM 2647 O O . ALA A 1 344 ? -13.752 12.704 23.191 1.00 95.00 344 ALA A O 1
ATOM 2648 N N . THR A 1 345 ? -13.358 11.980 25.278 1.00 93.69 345 THR A N 1
ATOM 2649 C CA . THR A 1 345 ? -13.167 13.300 25.881 1.00 93.69 345 THR A CA 1
ATOM 2650 C C . THR A 1 345 ? -11.818 13.359 26.572 1.00 93.69 345 THR A C 1
ATOM 2652 O O . THR A 1 345 ? -11.407 12.404 27.236 1.00 93.69 345 THR A O 1
ATOM 2655 N N . PHE A 1 346 ? -11.151 14.501 26.440 1.00 90.94 346 PHE A N 1
ATOM 2656 C CA . PHE A 1 346 ? -9.833 14.744 27.013 1.00 90.94 346 PHE A CA 1
ATOM 2657 C C . PHE A 1 346 ? -9.935 15.674 28.218 1.00 90.94 346 PHE A C 1
ATOM 2659 O O . PHE A 1 346 ? -10.813 16.536 28.268 1.00 90.94 346 PHE A O 1
ATOM 2666 N N . ARG A 1 347 ? -9.011 15.539 29.175 1.00 86.25 347 ARG A N 1
ATOM 2667 C CA . ARG A 1 347 ? -8.993 16.359 30.397 1.00 86.25 347 ARG A CA 1
ATOM 2668 C C . ARG A 1 347 ? -8.823 17.855 30.107 1.00 86.25 347 ARG A C 1
ATOM 2670 O O . ARG A 1 347 ? -9.348 18.688 30.837 1.00 86.25 347 ARG A O 1
ATOM 2677 N N . SER A 1 348 ? -8.078 18.193 29.057 1.00 81.06 348 SER A N 1
ATOM 2678 C CA . SER A 1 348 ? -7.899 19.565 28.570 1.00 81.06 348 SER A CA 1
ATOM 2679 C C . SER A 1 348 ? -7.618 19.593 27.063 1.00 81.06 348 SER A C 1
ATOM 2681 O O . SER A 1 348 ? -7.156 18.609 26.484 1.00 81.06 348 SER A O 1
ATOM 2683 N N . ALA A 1 349 ? -7.799 20.746 26.415 1.00 71.62 349 ALA A N 1
ATOM 2684 C CA . ALA A 1 349 ? -7.427 20.914 25.007 1.00 71.62 349 ALA A CA 1
ATOM 2685 C C . ALA A 1 349 ? -5.921 20.670 24.753 1.00 71.62 349 ALA A C 1
ATOM 2687 O O . ALA A 1 349 ? -5.552 20.137 23.704 1.00 71.62 349 ALA A O 1
ATOM 2688 N N . THR A 1 350 ? -5.059 20.998 25.722 1.00 74.06 350 THR A N 1
ATOM 2689 C CA . THR A 1 350 ? -3.607 20.743 25.673 1.00 74.06 350 THR A CA 1
ATOM 2690 C C . THR A 1 350 ? -3.246 19.281 25.906 1.00 74.06 350 THR A C 1
ATOM 2692 O O . THR A 1 350 ? -2.235 18.828 25.396 1.00 74.06 350 THR A O 1
ATOM 2695 N N . SER A 1 351 ? -4.077 18.499 26.603 1.00 77.44 351 SER A N 1
ATOM 2696 C CA . SER A 1 351 ? -3.809 17.063 26.766 1.00 77.44 351 SER A CA 1
ATOM 2697 C C . SER A 1 351 ? -3.872 16.302 25.438 1.00 77.44 351 SER A C 1
ATOM 2699 O O . SER A 1 351 ? -3.230 15.275 25.302 1.00 77.44 351 SER A O 1
ATOM 2701 N N . SER A 1 352 ? -4.574 16.830 24.427 1.00 75.62 352 SER A N 1
ATOM 2702 C CA . SER A 1 352 ? -4.649 16.203 23.100 1.00 75.62 352 SER A CA 1
ATOM 2703 C C . SER A 1 352 ? -3.393 16.356 22.236 1.00 75.62 352 SER A C 1
ATOM 2705 O O . SER A 1 352 ? -3.277 15.654 21.232 1.00 75.62 352 SER A O 1
ATOM 2707 N N . THR A 1 353 ? -2.478 17.269 22.581 1.00 76.19 353 THR A N 1
ATOM 2708 C CA . THR A 1 353 ? -1.216 17.445 21.850 1.00 76.19 353 THR A CA 1
ATOM 2709 C C . THR A 1 353 ? -0.189 16.427 22.333 1.00 76.19 353 THR A C 1
ATOM 2711 O O . THR A 1 353 ? -0.117 16.173 23.534 1.00 76.19 353 THR A O 1
ATOM 2714 N N . SER A 1 354 ? 0.630 15.908 21.413 1.00 62.00 354 SER A N 1
ATOM 2715 C CA . SER A 1 354 ? 1.787 15.050 21.721 1.00 62.00 354 SER A CA 1
ATOM 2716 C C . SER A 1 354 ? 1.464 13.596 22.108 1.00 62.00 354 SER A C 1
ATOM 2718 O O . SER A 1 354 ? 1.745 13.192 23.236 1.00 62.00 354 SER A O 1
ATOM 2720 N N . VAL A 1 355 ? 0.955 12.753 21.192 1.00 64.69 355 VAL A N 1
ATOM 2721 C CA . VAL A 1 355 ? 0.955 11.293 21.450 1.00 64.69 355 VAL A CA 1
ATOM 2722 C C . VAL A 1 355 ? 1.328 10.452 20.230 1.00 64.69 355 VAL A C 1
ATOM 2724 O O . VAL A 1 355 ? 0.496 10.114 19.390 1.00 64.69 355 VAL A O 1
ATOM 2727 N N . THR A 1 356 ? 2.578 9.987 20.213 1.00 65.56 356 THR A N 1
ATOM 2728 C CA . THR A 1 356 ? 2.974 8.782 19.474 1.00 65.56 356 THR A CA 1
ATOM 2729 C C . THR A 1 356 ? 3.985 7.974 20.293 1.00 65.56 356 THR A C 1
ATOM 2731 O O . THR A 1 356 ? 5.192 8.081 20.129 1.00 65.56 356 THR A O 1
ATOM 2734 N N . ASP A 1 357 ? 3.472 7.158 21.209 1.00 81.56 357 ASP A N 1
ATOM 2735 C CA . ASP A 1 357 ? 4.203 6.156 21.997 1.00 81.56 357 ASP A CA 1
ATOM 2736 C C . ASP A 1 357 ? 3.647 4.742 21.727 1.00 81.56 357 ASP A C 1
ATOM 2738 O O . ASP A 1 357 ? 3.583 3.868 22.593 1.00 81.56 357 ASP A O 1
ATOM 2742 N N . CYS A 1 358 ? 3.217 4.523 20.482 1.00 86.88 358 CYS A N 1
ATOM 2743 C CA . CYS A 1 358 ? 2.551 3.307 20.017 1.00 86.88 358 CYS A CA 1
ATOM 2744 C C . CYS A 1 358 ? 3.360 2.037 20.307 1.00 86.88 358 CYS A C 1
ATOM 2746 O O . CYS A 1 358 ? 2.792 1.020 20.699 1.00 86.88 358 CYS A O 1
ATOM 2748 N N . SER A 1 359 ? 4.685 2.092 20.147 1.00 84.31 359 SER A N 1
ATOM 2749 C CA . SER A 1 359 ? 5.567 0.946 20.384 1.00 84.31 359 SER A CA 1
ATOM 2750 C C . SER A 1 359 ? 5.607 0.531 21.857 1.00 84.31 359 SER A C 1
ATOM 2752 O O . SER A 1 359 ? 5.551 -0.661 22.153 1.00 84.31 359 SER A O 1
ATOM 2754 N N . THR A 1 360 ? 5.663 1.492 22.783 1.00 87.44 360 THR A N 1
ATOM 2755 C CA . THR A 1 360 ? 5.770 1.216 24.222 1.00 87.44 360 THR A CA 1
ATOM 2756 C C . THR A 1 360 ? 4.427 0.799 24.807 1.00 87.44 360 THR A C 1
ATOM 2758 O O . THR A 1 360 ? 4.351 -0.201 25.516 1.00 87.44 360 THR A O 1
ATOM 2761 N N . ARG A 1 361 ? 3.339 1.497 24.464 1.00 88.19 361 ARG A N 1
ATOM 2762 C CA . ARG A 1 361 ? 1.988 1.142 24.933 1.00 88.19 361 ARG A CA 1
ATOM 2763 C C . ARG A 1 361 ? 1.450 -0.129 24.303 1.00 88.19 361 ARG A C 1
ATOM 2765 O O . ARG A 1 361 ? 0.675 -0.843 24.928 1.00 88.19 361 ARG A O 1
ATOM 2772 N N . GLY A 1 362 ? 1.890 -0.424 23.085 1.00 88.75 362 GLY A N 1
ATOM 2773 C CA . GLY A 1 362 ? 1.586 -1.657 22.378 1.00 88.75 362 GLY A CA 1
ATOM 2774 C C . GLY A 1 362 ? 2.298 -2.894 22.913 1.00 88.75 362 GLY A C 1
ATOM 2775 O O . GLY A 1 362 ? 1.995 -3.987 22.443 1.00 88.75 362 GLY A O 1
ATOM 2776 N N . ALA A 1 363 ? 3.229 -2.762 23.868 1.00 88.69 363 ALA A N 1
ATOM 2777 C CA . ALA A 1 363 ? 4.046 -3.877 24.349 1.00 88.69 363 ALA A CA 1
ATOM 2778 C C . ALA A 1 363 ? 3.240 -5.114 24.802 1.00 88.69 363 ALA A C 1
ATOM 2780 O O . ALA A 1 363 ? 3.599 -6.225 24.414 1.00 88.69 363 ALA A O 1
ATOM 2781 N N . PRO A 1 364 ? 2.109 -4.977 25.520 1.00 89.75 364 PRO A N 1
ATOM 2782 C CA . PRO A 1 364 ? 1.293 -6.133 25.893 1.00 89.75 364 PRO A CA 1
ATOM 2783 C C . PRO A 1 364 ? 0.641 -6.862 24.707 1.00 89.75 364 PRO A C 1
ATOM 2785 O O . PRO A 1 364 ? 0.205 -7.998 24.855 1.00 89.75 364 PRO A O 1
ATOM 2788 N N . LEU A 1 365 ? 0.558 -6.228 23.534 1.00 89.56 365 LEU A N 1
ATOM 2789 C CA . LEU A 1 365 ? -0.080 -6.779 22.336 1.00 89.56 365 LEU A CA 1
ATOM 2790 C C . LEU A 1 365 ? 0.905 -7.522 21.410 1.00 89.56 365 LEU A C 1
ATOM 2792 O O . LEU A 1 365 ? 0.502 -8.012 20.358 1.00 89.56 365 LEU A O 1
ATOM 2796 N N . GLN A 1 366 ? 2.190 -7.607 21.770 1.00 84.88 366 GLN A N 1
ATOM 2797 C CA . GLN A 1 366 ? 3.264 -8.078 20.882 1.00 84.88 366 GLN A CA 1
ATOM 2798 C C . GLN A 1 366 ? 3.245 -9.575 20.547 1.00 84.88 366 GLN A C 1
ATOM 2800 O O . GLN A 1 366 ? 3.935 -9.989 19.621 1.00 84.88 366 GLN A O 1
ATOM 2805 N N . THR A 1 367 ? 2.484 -10.382 21.280 1.00 75.19 367 THR A N 1
ATOM 2806 C CA . THR A 1 367 ? 2.328 -11.830 21.039 1.00 75.19 367 THR A CA 1
ATOM 2807 C C . THR A 1 367 ? 0.904 -12.192 20.612 1.00 75.19 367 THR A C 1
ATOM 2809 O O . THR A 1 367 ? 0.516 -13.363 20.564 1.00 75.19 367 THR A O 1
ATOM 2812 N N . LEU A 1 368 ? 0.075 -11.181 20.327 1.00 78.69 368 LEU A N 1
ATOM 2813 C CA . LEU A 1 368 ? -1.290 -11.394 19.873 1.00 78.69 368 LEU A CA 1
ATOM 2814 C C . LEU A 1 368 ? -1.334 -11.690 18.377 1.00 78.69 368 LEU A C 1
ATOM 2816 O O . LEU A 1 368 ? -0.798 -10.954 17.549 1.00 78.69 368 LEU A O 1
ATOM 2820 N N . ASP A 1 369 ? -2.096 -12.729 18.042 1.00 73.62 369 ASP A N 1
ATOM 2821 C CA . ASP A 1 369 ? -2.419 -13.102 16.666 1.00 73.62 369 ASP A CA 1
ATOM 2822 C C . ASP A 1 369 ? -1.205 -13.562 15.814 1.00 73.62 369 ASP A C 1
ATOM 2824 O O . ASP A 1 369 ? -1.217 -13.506 14.587 1.00 73.62 369 ASP A O 1
ATOM 2828 N N . ASP A 1 370 ? -0.179 -14.139 16.456 1.00 71.75 370 ASP A N 1
ATOM 2829 C CA . ASP A 1 370 ? 1.041 -14.662 15.804 1.00 71.75 370 ASP A CA 1
ATOM 2830 C C . ASP A 1 370 ? 0.806 -15.776 14.773 1.00 71.75 370 ASP A C 1
ATOM 2832 O O . ASP A 1 370 ? 1.650 -15.998 13.901 1.00 71.75 370 ASP A O 1
ATOM 2836 N N . ALA A 1 371 ? -0.333 -16.474 14.842 1.00 71.75 371 ALA A N 1
ATOM 2837 C CA . ALA A 1 371 ? -0.690 -17.532 13.895 1.00 71.75 371 ALA A CA 1
ATOM 2838 C C . ALA A 1 371 ? -0.660 -17.027 12.444 1.00 71.75 371 ALA A C 1
ATOM 2840 O O . ALA A 1 371 ? -0.207 -17.732 11.546 1.00 71.75 371 ALA A O 1
ATOM 2841 N N . TRP A 1 372 ? -1.056 -15.772 12.221 1.00 74.56 372 TRP A N 1
ATOM 2842 C CA . TRP A 1 372 ? -1.039 -15.172 10.895 1.00 74.56 372 TRP A CA 1
ATOM 2843 C C . TRP A 1 372 ? 0.374 -14.973 10.327 1.00 74.56 372 TRP A C 1
ATOM 2845 O O . TRP A 1 372 ? 0.595 -15.086 9.120 1.00 74.56 372 TRP A O 1
ATOM 2855 N N . LEU A 1 373 ? 1.366 -14.736 11.185 1.00 73.50 373 LEU A N 1
ATOM 2856 C CA . LEU A 1 373 ? 2.762 -14.612 10.761 1.00 73.50 373 LEU A CA 1
ATOM 2857 C C . LEU A 1 373 ? 3.353 -15.941 10.283 1.00 73.50 373 LEU A C 1
ATOM 2859 O O . LEU A 1 373 ? 4.390 -15.936 9.626 1.00 73.50 373 LEU A O 1
ATOM 2863 N N . GLN A 1 374 ? 2.711 -17.060 10.624 1.00 77.50 374 GLN A N 1
ATOM 2864 C CA . GLN A 1 374 ? 3.081 -18.391 10.145 1.00 77.50 374 GLN A CA 1
ATOM 2865 C C . GLN A 1 374 ? 2.452 -18.718 8.787 1.00 77.50 374 GLN A C 1
ATOM 2867 O O . GLN A 1 374 ? 2.786 -19.741 8.188 1.00 77.50 374 GLN A O 1
ATOM 2872 N N . THR A 1 375 ? 1.575 -17.847 8.268 1.00 87.62 375 THR A N 1
ATOM 2873 C CA . THR A 1 375 ? 1.071 -17.968 6.898 1.00 87.62 375 THR A CA 1
ATOM 2874 C C . THR A 1 375 ? 2.263 -18.007 5.952 1.00 87.62 375 THR A C 1
ATOM 2876 O O . THR A 1 375 ? 3.140 -17.141 5.995 1.00 87.62 375 THR A O 1
ATOM 2879 N N . SER A 1 376 ? 2.319 -19.051 5.138 1.00 89.81 376 SER A N 1
ATOM 2880 C CA . SER A 1 376 ? 3.407 -19.344 4.214 1.00 89.81 376 SER A CA 1
ATOM 2881 C C . SER A 1 376 ? 2.826 -19.814 2.888 1.00 89.81 376 SER A C 1
ATOM 2883 O O . SER A 1 376 ? 1.687 -20.280 2.828 1.00 89.81 376 SER A O 1
ATOM 2885 N N . PHE A 1 377 ? 3.594 -19.656 1.813 1.00 89.81 377 PHE A N 1
ATOM 2886 C CA . PHE A 1 377 ? 3.228 -20.229 0.523 1.00 89.81 377 PHE A CA 1
ATOM 2887 C C . PHE A 1 377 ? 3.198 -21.753 0.623 1.00 89.81 377 PHE A C 1
ATOM 2889 O O . PHE A 1 377 ? 4.090 -22.346 1.231 1.00 89.81 377 PHE A O 1
ATOM 2896 N N . SER A 1 378 ? 2.195 -22.383 0.005 1.00 79.31 378 SER A N 1
ATOM 2897 C CA . SER A 1 378 ? 2.080 -23.846 -0.017 1.00 79.31 378 SER A CA 1
ATOM 2898 C C . SER A 1 378 ? 3.303 -24.503 -0.660 1.00 79.31 378 SER A C 1
ATOM 2900 O O . SER A 1 378 ? 3.764 -25.522 -0.164 1.00 79.31 378 SER A O 1
ATOM 2902 N N . ASN A 1 379 ? 3.859 -23.878 -1.703 1.00 75.69 379 ASN A N 1
ATOM 2903 C CA . ASN A 1 379 ? 5.154 -24.200 -2.295 1.00 75.69 379 ASN A CA 1
ATOM 2904 C C . ASN A 1 379 ? 5.899 -22.883 -2.529 1.00 75.69 379 ASN A C 1
ATOM 2906 O O . ASN A 1 379 ? 5.346 -21.985 -3.158 1.00 75.69 379 ASN A O 1
ATOM 2910 N N . LYS A 1 380 ? 7.136 -22.755 -2.035 1.00 66.25 380 LYS A N 1
ATOM 2911 C CA . LYS A 1 380 ? 7.990 -21.610 -2.372 1.00 66.25 380 LYS A CA 1
ATOM 2912 C C . LYS A 1 380 ? 8.671 -21.887 -3.706 1.00 66.25 380 LYS A C 1
ATOM 2914 O O . LYS A 1 380 ? 9.715 -22.529 -3.739 1.00 66.25 380 LYS A O 1
ATOM 2919 N N . GLU A 1 381 ? 8.099 -21.395 -4.795 1.00 65.38 381 GLU A N 1
ATOM 2920 C CA . GLU A 1 381 ? 8.783 -21.420 -6.090 1.00 65.38 381 GLU A CA 1
ATOM 2921 C C . GLU A 1 381 ? 9.793 -20.271 -6.149 1.00 65.38 381 GLU A C 1
ATOM 2923 O O . GLU A 1 381 ? 9.433 -19.096 -6.153 1.00 65.38 381 GLU A O 1
ATOM 2928 N N . SER A 1 382 ? 11.087 -20.581 -6.138 1.00 54.97 382 SER A N 1
ATOM 2929 C CA . SER A 1 382 ? 12.111 -19.579 -6.423 1.00 54.97 382 SER A CA 1
ATOM 2930 C C . SER A 1 382 ? 12.082 -19.281 -7.917 1.00 54.97 382 SER A C 1
ATOM 2932 O O . SER A 1 382 ? 12.815 -19.889 -8.695 1.00 54.97 382 SER A O 1
ATOM 2934 N N . PHE A 1 383 ? 11.203 -18.373 -8.322 1.00 52.16 383 PHE A N 1
ATOM 2935 C CA . PHE A 1 383 ? 11.272 -17.783 -9.643 1.00 52.16 383 PHE A CA 1
ATOM 2936 C C . PHE A 1 383 ? 12.393 -16.750 -9.627 1.00 52.16 383 PHE A C 1
ATOM 2938 O O . PHE A 1 383 ? 12.315 -15.719 -8.958 1.00 52.16 383 PHE A O 1
ATOM 2945 N N . SER A 1 384 ? 13.472 -17.053 -10.341 1.00 48.41 384 SER A N 1
ATOM 2946 C CA . SER A 1 384 ? 14.301 -15.985 -10.866 1.00 48.41 384 SER A CA 1
ATOM 2947 C C . SER A 1 384 ? 13.523 -15.450 -12.054 1.00 48.41 384 SER A C 1
ATOM 2949 O O . SER A 1 384 ? 13.283 -16.193 -13.002 1.00 48.41 384 SER A O 1
ATOM 2951 N N . LEU A 1 385 ? 13.147 -14.170 -12.038 1.00 52.09 385 LEU A N 1
ATOM 2952 C CA . LEU A 1 385 ? 13.036 -13.474 -13.317 1.00 52.09 385 LEU A CA 1
ATOM 2953 C C . LEU A 1 385 ? 14.352 -13.794 -14.046 1.00 52.09 385 LEU A C 1
ATOM 2955 O O . LEU A 1 385 ? 15.419 -13.625 -13.450 1.00 52.09 385 LEU A O 1
ATOM 2959 N N . ASP A 1 386 ? 14.306 -14.315 -15.272 1.00 43.16 386 ASP A N 1
ATOM 2960 C CA . ASP A 1 386 ? 15.492 -14.691 -16.073 1.00 43.16 386 ASP A CA 1
ATOM 2961 C C . ASP A 1 386 ? 16.383 -13.478 -16.442 1.00 43.16 386 ASP A C 1
ATOM 2963 O O . ASP A 1 386 ? 17.162 -13.491 -17.392 1.00 43.16 386 ASP A O 1
ATOM 2967 N N . MET A 1 387 ? 16.276 -12.386 -15.692 1.00 51.44 387 MET A N 1
ATOM 2968 C CA . MET A 1 387 ? 16.996 -11.143 -15.866 1.00 51.44 387 MET A CA 1
ATOM 2969 C C . MET A 1 387 ? 17.590 -10.735 -14.519 1.00 51.44 387 MET A C 1
ATOM 2971 O O . MET A 1 387 ? 16.910 -10.087 -13.720 1.00 51.44 387 MET A O 1
ATOM 2975 N N . PRO A 1 388 ? 18.853 -11.093 -14.233 1.00 52.91 388 PRO A N 1
ATOM 2976 C CA . PRO A 1 388 ? 19.557 -10.468 -13.129 1.00 52.91 388 PRO A CA 1
ATOM 2977 C C . PRO A 1 388 ? 19.604 -8.958 -13.383 1.00 52.91 388 PRO A C 1
ATOM 2979 O O . PRO A 1 388 ? 20.022 -8.513 -14.456 1.00 52.91 388 PRO A O 1
ATOM 2982 N N . ILE A 1 389 ? 19.186 -8.167 -12.392 1.00 60.50 389 ILE A N 1
ATOM 2983 C CA . ILE A 1 389 ? 19.511 -6.741 -12.354 1.00 60.50 389 ILE A CA 1
ATOM 2984 C C . ILE A 1 389 ? 21.040 -6.675 -12.337 1.00 60.50 389 ILE A C 1
ATOM 2986 O O . ILE A 1 389 ? 21.665 -7.012 -11.332 1.00 60.50 389 ILE A O 1
ATOM 2990 N N . ASN A 1 390 ? 21.656 -6.322 -13.466 1.00 56.84 390 ASN A N 1
ATOM 2991 C CA . ASN A 1 390 ? 23.108 -6.257 -13.552 1.00 56.84 390 ASN A CA 1
ATOM 2992 C C . ASN A 1 390 ? 23.593 -4.998 -12.820 1.00 56.84 390 ASN A C 1
ATOM 2994 O O . ASN A 1 390 ? 23.444 -3.884 -13.325 1.00 56.84 390 ASN A O 1
ATOM 2998 N N . LEU A 1 391 ? 24.158 -5.208 -11.632 1.00 66.31 391 LEU A N 1
ATOM 2999 C CA . LEU A 1 391 ? 24.817 -4.194 -10.808 1.00 66.31 391 LEU A CA 1
ATOM 3000 C C . LEU A 1 391 ? 26.344 -4.401 -10.789 1.00 66.31 391 LEU A C 1
ATOM 3002 O O . LEU A 1 391 ? 27.021 -3.912 -9.894 1.00 66.31 391 LEU A O 1
ATOM 3006 N N . ASP A 1 392 ? 26.915 -5.137 -11.749 1.00 64.94 392 ASP A N 1
ATOM 3007 C CA . ASP A 1 392 ? 28.339 -5.521 -11.715 1.00 64.94 392 ASP A CA 1
ATOM 3008 C C . ASP A 1 392 ? 29.285 -4.316 -11.853 1.00 64.94 392 ASP A C 1
ATOM 3010 O O . ASP A 1 392 ? 30.468 -4.395 -11.529 1.00 64.94 392 ASP A O 1
ATOM 3014 N N . TRP A 1 393 ? 28.770 -3.192 -12.347 1.00 63.41 393 TRP A N 1
ATOM 3015 C CA . TRP A 1 393 ? 29.543 -2.002 -12.696 1.00 63.41 393 TRP A CA 1
ATOM 3016 C C . TRP A 1 393 ? 29.182 -0.761 -11.868 1.00 63.41 393 TRP A C 1
ATOM 3018 O O . TRP A 1 393 ? 29.760 0.305 -12.079 1.00 63.41 393 TRP A O 1
ATOM 3028 N N . CYS A 1 394 ? 28.235 -0.876 -10.937 1.00 70.50 394 CYS A N 1
ATOM 3029 C CA . CYS A 1 394 ? 27.704 0.242 -10.158 1.00 70.50 394 CYS A CA 1
ATOM 3030 C C . CYS A 1 394 ? 27.042 -0.237 -8.868 1.00 70.50 394 CYS A C 1
ATOM 3032 O O . CYS A 1 394 ? 26.757 -1.415 -8.687 1.00 70.50 394 CYS A O 1
ATOM 3034 N N . GLN A 1 395 ? 26.762 0.690 -7.961 1.00 69.50 395 GLN A N 1
ATOM 3035 C CA . GLN A 1 395 ? 25.921 0.427 -6.796 1.00 69.50 395 GLN A CA 1
ATOM 3036 C C . GLN A 1 395 ? 24.649 1.274 -6.901 1.00 69.50 395 GLN A C 1
ATOM 3038 O O . GLN A 1 395 ? 24.672 2.376 -7.446 1.00 69.50 395 GLN A O 1
ATOM 3043 N N . ILE A 1 396 ? 23.515 0.767 -6.413 1.00 71.81 396 ILE A N 1
ATOM 3044 C CA . ILE A 1 396 ? 22.306 1.595 -6.295 1.00 71.81 396 ILE A CA 1
ATOM 3045 C C . ILE A 1 396 ? 22.615 2.723 -5.305 1.00 71.81 396 ILE A C 1
ATOM 3047 O O . ILE A 1 396 ? 23.138 2.460 -4.223 1.00 71.81 396 ILE A O 1
ATOM 3051 N N . GLY A 1 397 ? 22.317 3.965 -5.689 1.00 67.94 397 GLY A N 1
ATOM 3052 C CA . GLY A 1 397 ? 22.737 5.145 -4.929 1.00 67.94 397 GLY A CA 1
ATOM 3053 C C . GLY A 1 397 ? 24.233 5.448 -5.058 1.00 67.94 397 GLY A C 1
ATOM 3054 O O . GLY A 1 397 ? 24.865 5.889 -4.101 1.00 67.94 397 GLY A O 1
ATOM 3055 N N . ASP A 1 398 ? 24.834 5.151 -6.217 1.00 79.12 398 ASP A N 1
ATOM 3056 C CA . ASP A 1 398 ? 26.231 5.486 -6.491 1.00 79.12 398 ASP A CA 1
ATOM 3057 C C . ASP A 1 398 ? 26.453 7.005 -6.317 1.00 79.12 398 ASP A C 1
ATOM 3059 O O . ASP A 1 398 ? 25.859 7.806 -7.051 1.00 79.12 398 ASP A O 1
ATOM 3063 N N . PRO A 1 399 ? 27.322 7.428 -5.380 1.00 83.25 399 PRO A N 1
ATOM 3064 C CA . PRO A 1 399 ? 27.503 8.840 -5.061 1.00 83.25 399 PRO A CA 1
ATOM 3065 C C . PRO A 1 399 ? 28.088 9.631 -6.234 1.00 83.25 399 PRO A C 1
ATOM 3067 O O . PRO A 1 399 ? 27.838 10.832 -6.354 1.00 83.25 399 PRO A O 1
ATOM 3070 N N . CYS A 1 400 ? 28.845 8.982 -7.125 1.00 87.38 400 CYS A N 1
ATOM 3071 C CA . CYS A 1 400 ? 29.331 9.623 -8.332 1.00 87.38 400 CYS A CA 1
ATOM 3072 C C . CYS A 1 400 ? 28.157 9.911 -9.278 1.00 87.38 400 CYS A C 1
ATOM 3074 O O . CYS A 1 400 ? 27.991 11.050 -9.709 1.00 87.38 400 CYS A O 1
ATOM 3076 N N . LEU A 1 401 ? 27.271 8.944 -9.523 1.00 82.69 401 LEU A N 1
ATOM 3077 C CA . LEU A 1 401 ? 26.085 9.163 -10.362 1.00 82.69 401 LEU A CA 1
ATOM 3078 C C . LEU A 1 401 ? 25.111 10.190 -9.763 1.00 82.69 401 LEU A C 1
ATOM 3080 O O . LEU A 1 401 ? 24.571 11.023 -10.496 1.00 82.69 401 LEU A O 1
ATOM 3084 N N . GLU A 1 402 ? 24.903 10.187 -8.447 1.00 81.94 402 GLU A N 1
ATOM 3085 C CA . GLU A 1 402 ? 24.024 11.147 -7.763 1.00 81.94 402 GLU A CA 1
ATOM 3086 C C . GLU A 1 402 ? 24.552 12.585 -7.793 1.00 81.94 402 GLU A C 1
ATOM 3088 O O . GLU A 1 402 ? 23.768 13.528 -7.866 1.00 81.94 402 GLU A O 1
ATOM 3093 N N . SER A 1 403 ? 25.874 12.763 -7.794 1.00 84.56 403 SER A N 1
ATOM 3094 C CA . SER A 1 403 ? 26.512 14.089 -7.786 1.00 84.56 403 SER A CA 1
ATOM 3095 C C . SER A 1 403 ? 26.499 14.834 -9.131 1.00 84.56 403 SER A C 1
ATOM 3097 O O . SER A 1 403 ? 26.933 15.983 -9.191 1.00 84.56 403 SER A O 1
ATOM 3099 N N . ILE A 1 404 ? 26.016 14.204 -10.206 1.00 86.19 404 ILE A N 1
ATOM 3100 C CA . ILE A 1 404 ? 25.960 14.813 -11.542 1.00 86.19 404 ILE A CA 1
ATOM 3101 C C . ILE A 1 404 ? 24.796 15.794 -11.623 1.00 86.19 404 ILE A C 1
ATOM 3103 O O . ILE A 1 404 ? 23.641 15.417 -11.408 1.00 86.19 404 ILE A O 1
ATOM 3107 N N . ASP A 1 405 ? 25.086 17.026 -12.029 1.00 83.62 405 ASP A N 1
ATOM 3108 C CA . ASP A 1 405 ? 24.066 18.031 -12.288 1.00 83.62 405 ASP A CA 1
ATOM 3109 C C . ASP A 1 405 ? 23.183 17.690 -13.502 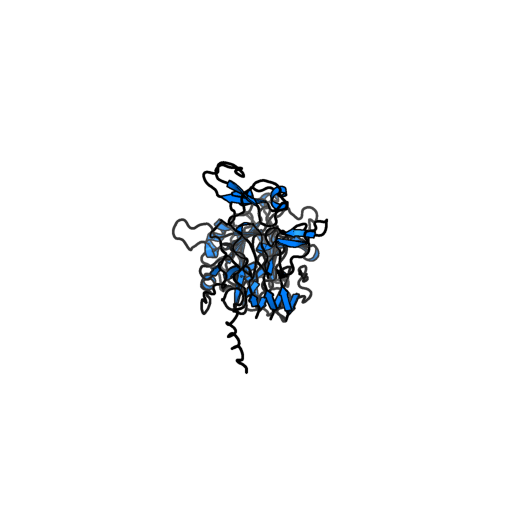1.00 83.62 405 ASP A C 1
ATOM 3111 O O . ASP A 1 405 ? 23.553 16.951 -14.420 1.00 83.62 405 ASP A O 1
ATOM 3115 N N . VAL A 1 406 ? 21.982 18.270 -13.513 1.00 77.00 406 VAL A N 1
ATOM 3116 C CA . VAL A 1 406 ? 20.982 18.046 -14.565 1.00 77.00 406 VAL A CA 1
ATOM 3117 C C . VAL A 1 406 ? 21.509 18.443 -15.948 1.00 77.00 406 VAL A C 1
ATOM 3119 O O . VAL A 1 406 ? 21.237 17.730 -16.907 1.00 77.00 406 VAL A O 1
ATOM 3122 N N . GLY A 1 407 ? 22.317 19.504 -16.061 1.00 81.94 407 GLY A N 1
ATOM 3123 C CA . GLY A 1 407 ? 22.844 19.974 -17.344 1.00 81.94 407 GLY A CA 1
ATOM 3124 C C . GLY A 1 407 ? 23.802 18.974 -17.995 1.00 81.94 407 GLY A C 1
ATOM 3125 O O . GLY A 1 407 ? 23.709 18.713 -19.194 1.00 81.94 407 GLY A O 1
ATOM 3126 N N . ASN A 1 408 ? 24.679 18.350 -17.206 1.00 86.50 408 ASN A N 1
ATOM 3127 C CA . ASN A 1 408 ? 25.529 17.257 -17.678 1.00 86.50 408 ASN A CA 1
ATOM 3128 C C . ASN A 1 408 ? 24.697 16.036 -18.107 1.00 86.50 408 ASN A C 1
ATOM 3130 O O . ASN A 1 408 ? 24.908 15.498 -19.200 1.00 86.50 408 ASN A O 1
ATOM 3134 N N . ARG A 1 409 ? 23.689 15.645 -17.315 1.00 80.06 409 ARG A N 1
ATOM 3135 C CA . ARG A 1 409 ? 22.778 14.540 -17.672 1.00 80.06 409 ARG A CA 1
ATOM 3136 C C . ARG A 1 409 ? 22.025 14.814 -18.979 1.00 80.06 409 ARG A C 1
ATOM 3138 O O . ARG A 1 409 ? 21.923 13.928 -19.827 1.00 80.06 409 ARG A O 1
ATOM 3145 N N . GLU A 1 410 ? 21.558 16.045 -19.177 1.00 78.50 410 GLU A N 1
ATOM 3146 C CA . GLU A 1 410 ? 20.876 16.507 -20.395 1.00 78.50 410 GLU A CA 1
ATOM 3147 C C . GLU A 1 410 ? 21.781 16.547 -21.632 1.00 78.50 410 GLU A C 1
ATOM 3149 O O . GLU A 1 410 ? 21.287 16.617 -22.755 1.00 78.50 410 GLU A O 1
ATOM 3154 N N . GLN A 1 411 ? 23.098 16.460 -21.454 1.00 85.38 411 GLN A N 1
ATOM 3155 C CA . GLN A 1 411 ? 24.054 16.328 -22.550 1.00 85.38 411 GLN A CA 1
ATOM 3156 C C . GLN A 1 411 ? 24.531 14.886 -22.747 1.00 85.38 411 GLN A C 1
ATOM 3158 O O . GLN A 1 411 ? 25.388 14.650 -23.597 1.00 85.38 411 GLN A O 1
ATOM 3163 N N . GLY A 1 412 ? 24.012 13.909 -21.998 1.00 84.00 412 GLY A N 1
ATOM 3164 C CA . GLY A 1 412 ? 24.478 12.520 -22.043 1.00 84.00 412 GLY A CA 1
ATOM 3165 C C . GLY A 1 412 ? 25.844 12.309 -21.380 1.00 84.00 412 GLY A C 1
ATOM 3166 O O . GLY A 1 412 ? 26.566 11.381 -21.749 1.00 84.00 412 GLY A O 1
ATOM 3167 N N . ILE A 1 413 ? 26.215 13.179 -20.436 1.00 89.75 413 ILE A N 1
ATOM 3168 C CA . ILE A 1 413 ? 27.372 12.993 -19.558 1.00 89.75 413 ILE A CA 1
ATOM 3169 C C . ILE A 1 413 ? 26.899 12.275 -18.293 1.00 89.75 413 ILE A C 1
ATOM 3171 O O . ILE A 1 413 ? 25.937 12.695 -17.649 1.00 89.75 413 ILE A O 1
ATOM 3175 N N . LEU A 1 414 ? 27.595 11.197 -17.940 1.00 88.19 414 LEU A N 1
ATOM 3176 C CA . LEU A 1 414 ? 27.407 10.443 -16.703 1.00 88.19 414 LEU A CA 1
ATOM 3177 C C . LEU A 1 414 ? 28.707 10.435 -15.883 1.00 88.19 414 LEU A C 1
ATOM 3179 O O . LEU A 1 414 ? 29.647 11.161 -16.199 1.00 88.19 414 LEU A O 1
ATOM 3183 N N . ALA A 1 415 ? 28.764 9.634 -14.822 1.00 88.88 415 ALA A N 1
ATOM 3184 C CA . ALA A 1 415 ? 29.934 9.484 -13.972 1.00 88.88 415 ALA A CA 1
ATOM 3185 C C . ALA A 1 415 ? 30.051 8.059 -13.433 1.00 88.88 415 ALA A C 1
ATOM 3187 O O . ALA A 1 415 ? 29.088 7.297 -13.445 1.00 88.88 415 ALA A O 1
ATOM 3188 N N . TYR A 1 416 ? 31.239 7.707 -12.961 1.00 86.12 416 TYR A N 1
ATOM 3189 C CA . TYR A 1 416 ? 31.500 6.429 -12.319 1.00 86.12 416 TYR A CA 1
ATOM 3190 C C . TYR A 1 416 ? 32.572 6.546 -11.243 1.00 86.12 416 TYR A C 1
ATOM 3192 O O . TYR A 1 416 ? 33.370 7.491 -11.244 1.00 86.12 416 TYR A O 1
ATOM 3200 N N . ALA A 1 417 ? 32.581 5.573 -10.333 1.00 86.94 417 ALA A N 1
ATOM 3201 C CA . ALA A 1 417 ? 33.613 5.450 -9.320 1.00 86.94 417 ALA A CA 1
ATOM 3202 C C . ALA A 1 417 ? 34.968 5.083 -9.954 1.00 86.94 417 ALA A C 1
ATOM 3204 O O . ALA A 1 417 ? 35.108 4.057 -10.615 1.00 86.94 417 ALA A O 1
ATOM 3205 N N . ASP A 1 418 ? 35.976 5.918 -9.720 1.00 88.25 418 ASP A N 1
ATOM 3206 C CA . ASP A 1 418 ? 37.357 5.758 -10.174 1.00 88.25 418 ASP A CA 1
ATOM 3207 C C . ASP A 1 418 ? 38.287 6.244 -9.054 1.00 88.25 418 ASP A C 1
ATOM 3209 O O . ASP A 1 418 ? 38.341 7.439 -8.770 1.00 88.25 418 ASP A O 1
ATOM 3213 N N . PHE A 1 419 ? 38.976 5.339 -8.351 1.00 88.25 419 PHE A N 1
ATOM 3214 C CA . PHE A 1 419 ? 39.886 5.704 -7.259 1.00 88.25 419 PHE A CA 1
ATOM 3215 C C . PHE A 1 419 ? 41.273 5.068 -7.439 1.00 88.25 419 PHE A C 1
ATOM 3217 O O . PHE A 1 419 ? 41.367 3.841 -7.495 1.00 88.25 419 PHE A O 1
ATOM 3224 N N . PRO A 1 420 ? 42.361 5.865 -7.424 1.00 91.56 420 PRO A N 1
ATOM 3225 C CA . PRO A 1 420 ? 42.381 7.329 -7.343 1.00 91.56 420 PRO A CA 1
ATOM 3226 C C . PRO A 1 420 ? 42.063 7.993 -8.696 1.00 91.56 420 PRO A C 1
ATOM 3228 O O . PRO A 1 420 ? 42.771 7.769 -9.678 1.00 91.56 420 PRO A O 1
ATOM 3231 N N . CYS A 1 421 ? 41.062 8.880 -8.741 1.00 93.50 421 CYS A N 1
ATOM 3232 C CA . CYS A 1 421 ? 40.761 9.634 -9.957 1.00 93.50 421 CYS A CA 1
ATOM 3233 C C . CYS A 1 421 ? 41.786 10.750 -10.153 1.00 93.50 421 CYS A C 1
ATOM 3235 O O . CYS A 1 421 ? 41.837 11.702 -9.373 1.00 93.50 421 CYS A O 1
ATOM 3237 N N . ASN A 1 422 ? 42.560 10.667 -11.234 1.00 92.88 422 ASN A N 1
ATOM 3238 C CA . ASN A 1 422 ? 43.419 11.754 -11.694 1.00 92.88 422 ASN A CA 1
ATOM 3239 C C . ASN A 1 422 ? 43.201 12.040 -13.190 1.00 92.88 422 ASN A C 1
ATOM 3241 O O . ASN A 1 422 ? 42.979 11.124 -13.989 1.00 92.88 422 ASN A O 1
ATOM 3245 N N . GLY A 1 423 ? 43.291 13.312 -13.585 1.00 91.50 423 GLY A N 1
ATOM 3246 C CA . GLY A 1 423 ? 43.208 13.744 -14.985 1.00 91.50 423 GLY A CA 1
ATOM 3247 C C . GLY A 1 423 ? 41.799 14.106 -15.473 1.00 91.50 423 GLY A C 1
ATOM 3248 O O . GLY A 1 423 ? 40.932 14.502 -14.697 1.00 91.50 423 GLY A O 1
ATOM 3249 N N . ILE A 1 424 ? 41.586 14.017 -16.790 1.00 90.75 424 ILE A N 1
ATOM 3250 C CA . ILE A 1 424 ? 40.383 14.529 -17.470 1.00 90.75 424 ILE A CA 1
ATOM 3251 C C . ILE A 1 424 ? 39.109 13.838 -16.970 1.00 90.75 424 ILE A C 1
ATOM 3253 O O . ILE A 1 424 ? 39.030 12.612 -16.925 1.00 90.75 424 ILE A O 1
ATOM 3257 N N . GLY A 1 425 ? 38.092 14.633 -16.639 1.00 90.12 425 GLY A N 1
ATOM 3258 C CA . GLY A 1 425 ? 36.799 14.142 -16.164 1.00 90.12 425 GLY A CA 1
ATOM 3259 C C . GLY A 1 425 ? 36.741 13.887 -14.660 1.00 90.12 425 GLY A C 1
ATOM 3260 O O . GLY A 1 425 ? 35.647 13.704 -14.146 1.00 90.12 425 GLY A O 1
ATOM 3261 N N . CYS A 1 426 ? 37.855 13.917 -13.926 1.00 94.00 426 CYS A N 1
ATOM 3262 C CA . CYS A 1 426 ? 37.805 13.807 -12.469 1.00 94.00 426 CYS A CA 1
ATOM 3263 C C . CYS A 1 426 ? 37.218 15.074 -11.853 1.00 94.00 426 CYS A C 1
ATOM 3265 O O . CYS A 1 426 ? 37.765 16.161 -12.030 1.00 94.00 426 CYS A O 1
ATOM 3267 N N . TYR A 1 427 ? 36.130 14.929 -11.105 1.00 93.56 427 TYR A N 1
ATOM 3268 C CA . TYR A 1 427 ? 35.534 16.025 -10.331 1.00 93.56 427 TYR A CA 1
ATOM 3269 C C . TYR A 1 427 ? 35.588 15.769 -8.820 1.00 93.56 427 TYR A C 1
ATOM 3271 O O . TYR A 1 427 ? 35.325 16.666 -8.024 1.00 93.56 427 TYR A O 1
ATOM 3279 N N . SER A 1 428 ? 35.983 14.562 -8.415 1.00 93.06 428 SER A N 1
ATOM 3280 C CA . SER A 1 428 ? 36.433 14.250 -7.062 1.00 93.06 428 SER A CA 1
ATOM 3281 C C . SER A 1 428 ? 37.620 13.287 -7.136 1.00 93.06 428 SER A C 1
ATOM 3283 O O . SER A 1 428 ? 37.957 12.785 -8.207 1.00 93.06 428 SER A O 1
ATOM 3285 N N . ASN A 1 429 ? 38.246 12.977 -6.000 1.00 92.94 429 ASN A N 1
ATOM 3286 C CA . ASN A 1 429 ? 39.317 11.976 -5.946 1.00 92.94 429 ASN A CA 1
ATOM 3287 C C . ASN A 1 429 ? 38.832 10.535 -6.198 1.00 92.94 429 ASN A C 1
ATOM 3289 O O . ASN A 1 429 ? 39.663 9.635 -6.304 1.00 92.94 429 ASN A O 1
ATOM 3293 N N . LYS A 1 430 ? 37.515 10.315 -6.248 1.00 93.19 430 LYS A N 1
ATOM 3294 C CA . LYS A 1 430 ? 36.870 9.004 -6.386 1.00 93.19 430 LYS A CA 1
ATOM 3295 C C . LYS A 1 430 ? 35.915 8.916 -7.575 1.00 93.19 430 LYS A C 1
ATOM 3297 O O . LYS A 1 430 ? 35.356 7.848 -7.783 1.00 93.19 430 LYS A O 1
ATOM 3302 N N . CYS A 1 431 ? 35.681 10.005 -8.306 1.00 92.50 431 CYS A N 1
ATOM 3303 C CA . CYS A 1 431 ? 34.644 10.056 -9.331 1.00 92.50 431 CYS A CA 1
ATOM 3304 C C . CYS A 1 431 ? 35.130 10.721 -10.614 1.00 92.50 431 CYS A C 1
ATOM 3306 O O . CYS A 1 431 ? 35.711 11.814 -10.578 1.00 92.50 431 CYS A O 1
ATOM 3308 N N . ARG A 1 432 ? 34.803 10.088 -11.743 1.00 93.38 432 ARG A N 1
ATOM 3309 C CA . ARG A 1 432 ? 35.101 10.584 -13.086 1.00 93.38 432 ARG A CA 1
ATOM 3310 C C . ARG A 1 432 ? 33.836 10.722 -13.918 1.00 93.38 432 ARG A C 1
ATOM 3312 O O . ARG A 1 432 ? 33.031 9.799 -13.960 1.00 93.38 432 ARG A O 1
ATOM 3319 N N . TYR A 1 433 ? 33.706 11.830 -14.637 1.00 93.88 433 TYR A N 1
ATOM 3320 C CA . TYR A 1 433 ? 32.752 11.980 -15.725 1.00 93.88 433 TYR A CA 1
ATOM 3321 C C . TYR A 1 433 ? 33.091 11.068 -16.904 1.00 93.88 433 TYR A C 1
ATOM 3323 O O . TYR A 1 433 ? 34.253 10.885 -17.274 1.00 93.88 433 TYR A O 1
ATOM 3331 N N . CYS A 1 434 ? 32.050 10.554 -17.540 1.00 90.69 434 CYS A N 1
ATOM 3332 C CA . CYS A 1 434 ? 32.125 9.782 -18.765 1.00 90.69 434 CYS A CA 1
ATOM 3333 C C . CYS A 1 434 ? 31.041 10.226 -19.743 1.00 90.69 434 CYS A C 1
ATOM 3335 O O . CYS A 1 434 ? 30.068 10.884 -19.373 1.00 90.69 434 CYS A O 1
ATOM 3337 N N . LYS A 1 435 ? 31.214 9.868 -21.011 1.00 90.56 435 LYS A N 1
ATOM 3338 C CA . LYS A 1 435 ? 30.308 10.238 -22.089 1.00 90.56 435 LYS A CA 1
ATOM 3339 C C . LYS A 1 435 ? 29.577 9.016 -22.631 1.00 90.56 435 LYS A C 1
ATOM 3341 O O . LYS A 1 435 ? 30.215 8.026 -22.985 1.00 90.56 435 LYS A O 1
ATOM 3346 N N . LEU A 1 436 ? 28.252 9.103 -22.725 1.00 85.62 436 LEU A N 1
ATOM 3347 C CA . LEU A 1 436 ? 27.447 8.121 -23.449 1.00 85.62 436 LEU A CA 1
ATOM 3348 C C . LEU A 1 436 ? 27.677 8.256 -24.961 1.00 85.62 436 LEU A C 1
ATOM 3350 O O . LEU A 1 436 ? 27.903 9.351 -25.477 1.00 85.62 436 LEU A O 1
ATOM 3354 N N . SER A 1 437 ? 27.566 7.153 -25.688 1.00 78.19 437 SER A N 1
ATOM 3355 C CA . SER A 1 437 ? 27.779 7.025 -27.137 1.00 78.19 437 SER A CA 1
ATOM 3356 C C . SER A 1 437 ? 26.992 8.030 -27.981 1.00 78.19 437 SER A C 1
ATOM 3358 O O . SER A 1 437 ? 27.473 8.461 -29.026 1.00 78.19 437 SER A O 1
ATOM 3360 N N . PHE A 1 438 ? 25.812 8.446 -27.520 1.00 78.88 438 PHE A N 1
ATOM 3361 C CA . PHE A 1 438 ? 24.946 9.405 -28.216 1.00 78.88 438 PHE A CA 1
ATOM 3362 C C . PHE A 1 438 ? 24.958 10.806 -27.602 1.00 78.88 438 PHE A C 1
ATOM 3364 O O . PHE A 1 438 ? 24.137 11.640 -27.975 1.00 78.88 438 PHE A O 1
ATOM 3371 N N . SER A 1 439 ? 25.859 11.071 -26.656 1.00 84.81 439 SER A N 1
ATOM 3372 C CA . SER A 1 439 ? 26.010 12.381 -26.027 1.00 84.81 439 SER A CA 1
ATOM 3373 C C . SER A 1 439 ? 26.275 13.479 -27.058 1.00 84.81 439 SER A C 1
ATOM 3375 O O . SER A 1 439 ? 27.128 13.339 -27.936 1.00 84.81 439 SER A O 1
ATOM 3377 N N . ALA A 1 440 ? 25.596 14.614 -26.888 1.00 81.06 440 ALA A N 1
ATOM 3378 C CA . ALA A 1 440 ? 25.833 15.823 -27.674 1.00 81.06 440 ALA A CA 1
ATOM 3379 C C . ALA A 1 440 ? 27.046 16.636 -27.174 1.00 81.06 440 ALA A C 1
ATOM 3381 O O . ALA A 1 440 ? 27.388 17.663 -27.760 1.00 81.06 440 ALA A O 1
ATOM 3382 N N . SER A 1 441 ? 27.694 16.206 -26.085 1.00 86.19 441 SER A N 1
ATOM 3383 C CA . SER A 1 441 ? 28.783 16.955 -25.472 1.00 86.19 441 SER A CA 1
ATOM 3384 C C . SER A 1 441 ? 30.077 16.880 -26.286 1.00 86.19 441 SER A C 1
ATOM 3386 O O . SER A 1 441 ? 30.535 15.807 -26.703 1.00 86.19 441 SER A O 1
ATOM 3388 N N . ASN A 1 442 ? 30.712 18.041 -26.445 1.00 88.75 442 ASN A N 1
ATOM 3389 C CA . ASN A 1 442 ? 32.048 18.192 -27.015 1.00 88.75 442 ASN A CA 1
ATOM 3390 C C . ASN A 1 442 ? 33.172 18.023 -25.976 1.00 88.75 442 ASN A C 1
ATOM 3392 O O . ASN A 1 442 ? 34.344 18.123 -26.338 1.00 88.75 442 ASN A O 1
ATOM 3396 N N . GLN A 1 443 ? 32.838 17.774 -24.705 1.00 89.25 443 GLN A N 1
ATOM 3397 C CA . GLN A 1 443 ? 33.833 17.585 -23.655 1.00 89.25 443 GLN A CA 1
ATOM 3398 C C . GLN A 1 443 ? 34.677 16.325 -23.922 1.00 89.25 443 GLN A C 1
ATOM 3400 O O . GLN A 1 443 ? 34.136 15.303 -24.365 1.00 89.25 443 GLN A O 1
ATOM 3405 N N . PRO A 1 444 ? 35.994 16.355 -23.637 1.00 90.88 444 PRO A N 1
ATOM 3406 C CA . PRO A 1 444 ? 36.917 15.257 -23.926 1.00 90.88 444 PRO A CA 1
ATOM 3407 C C . PRO A 1 444 ? 36.840 14.124 -22.883 1.00 90.88 444 PRO A C 1
ATOM 3409 O O . PRO A 1 444 ? 37.860 13.559 -22.496 1.00 90.88 444 PRO A O 1
ATOM 3412 N N . PHE A 1 445 ? 35.644 13.806 -22.382 1.00 92.81 445 PHE A N 1
ATOM 3413 C CA . PHE A 1 445 ? 35.450 12.722 -21.420 1.00 92.81 445 PHE A CA 1
ATOM 3414 C C . PHE A 1 445 ? 35.550 11.350 -22.090 1.00 92.81 445 PHE A C 1
ATOM 3416 O O . PHE A 1 445 ? 35.200 11.178 -23.260 1.00 92.81 445 PHE A O 1
ATOM 3423 N N . LEU A 1 446 ? 36.028 10.369 -21.322 1.00 90.06 446 LEU A N 1
ATOM 3424 C CA . LEU A 1 446 ? 36.128 8.980 -21.762 1.00 90.06 446 LEU A CA 1
ATOM 3425 C C . LEU A 1 446 ? 34.728 8.377 -21.973 1.00 90.06 446 LEU A C 1
ATOM 3427 O O . LEU A 1 446 ? 33.783 8.807 -21.306 1.00 90.06 446 LEU A O 1
ATOM 3431 N N . PRO A 1 447 ? 34.567 7.374 -22.854 1.00 88.12 447 PRO A N 1
ATOM 3432 C CA . PRO A 1 447 ? 33.319 6.625 -22.958 1.00 88.12 447 PRO A CA 1
ATOM 3433 C C . PRO A 1 447 ? 32.920 6.005 -21.617 1.00 88.12 447 PRO A C 1
ATOM 3435 O O . PRO A 1 447 ? 33.779 5.547 -20.861 1.00 88.12 447 PRO A O 1
ATOM 3438 N N . CYS A 1 448 ? 31.622 5.976 -21.320 1.00 85.38 448 CYS A N 1
ATOM 3439 C CA . CYS A 1 448 ? 31.137 5.292 -20.127 1.00 85.38 448 CYS A CA 1
ATOM 3440 C C . CYS A 1 448 ? 31.381 3.777 -20.235 1.00 85.38 448 CYS A C 1
ATOM 3442 O O . CYS A 1 448 ? 31.009 3.178 -21.245 1.00 85.38 448 CYS A O 1
ATOM 3444 N N . PRO A 1 449 ? 31.945 3.120 -19.205 1.00 75.69 449 PRO A N 1
ATOM 3445 C CA . PRO A 1 449 ? 32.305 1.700 -19.271 1.00 75.69 449 PRO A CA 1
ATOM 3446 C C . PRO A 1 449 ? 31.101 0.734 -19.203 1.00 75.69 449 PRO A C 1
ATOM 3448 O O . PRO A 1 449 ? 31.284 -0.472 -19.079 1.00 75.69 449 PRO A O 1
ATOM 3451 N N . PHE A 1 450 ? 29.870 1.247 -19.294 1.00 69.88 450 PHE A N 1
ATOM 3452 C CA . PHE A 1 450 ? 28.629 0.548 -18.934 1.00 69.88 450 PHE A CA 1
ATOM 3453 C C . PHE A 1 450 ? 27.734 0.173 -20.132 1.00 69.88 450 PHE A C 1
ATOM 3455 O O . PHE A 1 450 ? 26.637 -0.350 -19.951 1.00 69.88 450 PHE A O 1
ATOM 3462 N N . GLU A 1 451 ? 28.152 0.465 -21.369 1.00 59.00 451 GLU A N 1
ATOM 3463 C CA . GLU A 1 451 ? 27.286 0.407 -22.564 1.00 59.00 451 GLU A CA 1
ATOM 3464 C C . GLU A 1 451 ? 27.024 -1.006 -23.143 1.00 59.00 451 GLU A C 1
ATOM 3466 O O . GLU A 1 451 ? 26.402 -1.160 -24.199 1.00 59.00 451 GLU A O 1
ATOM 3471 N N . THR A 1 452 ? 27.443 -2.079 -22.472 1.00 46.03 452 THR A N 1
ATOM 3472 C CA . THR A 1 452 ? 27.391 -3.458 -22.992 1.00 46.03 452 THR A CA 1
ATOM 3473 C C . THR A 1 452 ? 26.075 -4.190 -22.693 1.00 46.03 452 THR A C 1
ATOM 3475 O O . THR A 1 452 ? 26.063 -5.220 -22.030 1.00 46.03 452 THR A O 1
ATOM 3478 N N . ARG A 1 453 ? 24.938 -3.727 -23.237 1.00 49.78 453 ARG A N 1
ATOM 3479 C CA . ARG A 1 453 ? 23.691 -4.541 -23.288 1.00 49.78 453 ARG A CA 1
ATOM 3480 C C . ARG A 1 453 ? 22.940 -4.525 -24.626 1.00 49.78 453 ARG A C 1
ATOM 3482 O O . ARG A 1 453 ? 21.763 -4.862 -24.678 1.00 49.78 453 ARG A O 1
ATOM 3489 N N . ARG A 1 454 ? 23.589 -4.166 -25.741 1.00 47.62 454 ARG A N 1
ATOM 3490 C CA . ARG A 1 454 ? 22.882 -3.967 -27.025 1.00 47.62 454 ARG A CA 1
ATOM 3491 C C . ARG A 1 454 ? 22.947 -5.100 -28.063 1.00 47.62 454 ARG A C 1
ATOM 3493 O O . ARG A 1 454 ? 22.504 -4.861 -29.181 1.00 47.62 454 ARG A O 1
ATOM 3500 N N . ALA A 1 455 ? 23.458 -6.304 -27.768 1.00 33.31 455 ALA A N 1
ATOM 3501 C CA . ALA A 1 455 ? 23.724 -7.273 -28.849 1.00 33.31 455 ALA A CA 1
ATOM 3502 C C . ALA A 1 455 ? 23.695 -8.784 -28.511 1.00 33.31 455 ALA A C 1
ATOM 3504 O O . ALA A 1 455 ? 24.560 -9.514 -28.983 1.00 33.31 455 ALA A O 1
ATOM 3505 N N . THR A 1 456 ? 22.707 -9.303 -27.775 1.00 32.72 456 THR A N 1
ATOM 3506 C CA . THR A 1 456 ? 22.477 -10.775 -27.720 1.00 32.72 456 THR A CA 1
ATOM 3507 C C . THR A 1 456 ? 21.039 -11.215 -27.999 1.00 32.72 456 THR A C 1
ATOM 3509 O O . THR A 1 456 ? 20.683 -12.363 -27.764 1.00 32.72 456 THR A O 1
ATOM 3512 N N . GLY A 1 457 ? 20.233 -10.348 -28.612 1.00 35.62 457 GLY A N 1
ATOM 3513 C CA . GLY A 1 457 ? 18.986 -10.732 -29.277 1.00 35.62 457 GLY A CA 1
ATOM 3514 C C . GLY A 1 457 ? 19.121 -10.614 -30.793 1.00 35.62 457 GLY A C 1
ATOM 3515 O O . GLY A 1 457 ? 18.539 -9.710 -31.382 1.00 35.62 457 GLY A O 1
ATOM 3516 N N . SER A 1 458 ? 19.922 -11.476 -31.422 1.00 27.20 458 SER A N 1
ATOM 3517 C CA . SER A 1 458 ? 19.882 -11.677 -32.878 1.00 27.20 458 SER A CA 1
ATOM 3518 C C . SER A 1 458 ? 19.368 -13.095 -33.139 1.00 27.20 458 SER A C 1
ATOM 3520 O O . SER A 1 458 ? 19.806 -14.012 -32.438 1.00 27.20 458 SER A O 1
ATOM 3522 N N . PRO A 1 459 ? 18.425 -13.303 -34.077 1.00 35.44 459 PRO A N 1
ATOM 3523 C CA . PRO A 1 459 ? 17.861 -14.620 -34.333 1.00 35.44 459 PRO A CA 1
ATOM 3524 C C . PRO A 1 459 ? 18.976 -15.557 -34.788 1.00 35.44 459 PRO A C 1
ATOM 3526 O O . PRO A 1 459 ? 19.808 -15.185 -35.615 1.00 35.44 459 PRO A O 1
ATOM 3529 N N . THR A 1 460 ? 18.990 -16.771 -34.242 1.00 28.95 460 THR A N 1
ATOM 3530 C CA . THR A 1 460 ? 19.842 -17.867 -34.695 1.00 28.95 460 THR A CA 1
ATOM 3531 C C . THR A 1 460 ? 19.715 -18.009 -36.211 1.00 28.95 460 THR A C 1
ATOM 3533 O O . THR A 1 460 ? 18.734 -18.546 -36.719 1.00 28.95 460 THR A O 1
ATOM 3536 N N . THR A 1 461 ? 20.701 -17.512 -36.955 1.00 30.69 461 THR A N 1
ATOM 3537 C CA . THR A 1 461 ? 20.862 -17.833 -38.366 1.00 30.69 461 THR A CA 1
ATOM 3538 C C . THR A 1 461 ? 21.442 -19.237 -38.440 1.00 30.69 461 THR A C 1
ATOM 3540 O O . THR A 1 461 ? 22.636 -19.467 -38.267 1.00 30.69 461 THR A O 1
ATOM 3543 N N . THR A 1 462 ? 20.562 -20.207 -38.674 1.00 30.61 462 THR A N 1
ATOM 3544 C CA . THR A 1 462 ? 20.929 -21.518 -39.212 1.00 30.61 462 THR A CA 1
ATOM 3545 C C . THR A 1 462 ? 21.845 -21.318 -40.426 1.00 30.61 462 THR A C 1
ATOM 3547 O O . THR A 1 462 ? 21.490 -20.526 -41.306 1.00 30.61 462 THR A O 1
ATOM 3550 N N . PRO A 1 463 ? 23.000 -22.001 -40.527 1.00 32.16 463 PRO A N 1
ATOM 3551 C CA . PRO A 1 463 ? 23.840 -21.901 -41.711 1.00 32.16 463 PRO A CA 1
ATOM 3552 C C . PRO A 1 463 ? 23.075 -22.452 -42.917 1.00 32.16 463 PRO A C 1
ATOM 3554 O O . PRO A 1 463 ? 22.769 -23.642 -42.981 1.00 32.16 463 PRO A O 1
ATOM 3557 N N . SER A 1 464 ? 22.756 -21.581 -43.873 1.00 31.28 464 SER A N 1
ATOM 3558 C CA . SER A 1 464 ? 22.316 -21.994 -45.203 1.00 31.28 464 SER A CA 1
ATOM 3559 C C . SER A 1 464 ? 23.497 -22.662 -45.900 1.00 31.28 464 SER A C 1
ATOM 3561 O O . SER A 1 464 ? 24.535 -22.035 -46.108 1.00 31.28 464 SER A O 1
ATOM 3563 N N . SER A 1 465 ? 23.341 -23.932 -46.262 1.00 37.19 465 SER A N 1
ATOM 3564 C CA . SER A 1 465 ? 24.269 -24.658 -47.127 1.00 37.19 465 SER A CA 1
ATOM 3565 C C . SER A 1 465 ? 24.446 -23.922 -48.459 1.00 37.19 465 SER A C 1
ATOM 3567 O O . SER A 1 465 ? 23.458 -23.584 -49.115 1.00 37.19 465 SER A O 1
ATOM 3569 N N . SER A 1 466 ? 25.697 -23.685 -48.853 1.00 32.88 466 SER A N 1
ATOM 3570 C CA . SER A 1 466 ? 26.070 -23.097 -50.142 1.00 32.88 466 SER A CA 1
ATOM 3571 C C . SER A 1 466 ? 25.561 -23.932 -51.328 1.00 32.88 466 SER A C 1
ATOM 3573 O O . SER A 1 466 ? 25.568 -25.163 -51.246 1.00 32.88 466 SER A O 1
ATOM 3575 N N . PRO A 1 467 ? 25.176 -23.305 -52.454 1.00 37.78 467 PRO A N 1
ATOM 3576 C CA . PRO A 1 467 ? 24.822 -24.025 -53.667 1.00 37.78 467 PRO A CA 1
ATOM 3577 C C . PRO A 1 467 ? 26.082 -24.519 -54.392 1.00 37.78 467 PRO A C 1
ATOM 3579 O O . PRO A 1 467 ? 27.053 -23.783 -54.565 1.00 37.78 467 PRO A O 1
ATOM 3582 N N . VAL A 1 468 ? 26.048 -25.781 -54.818 1.00 39.66 468 VAL A N 1
ATOM 3583 C CA . VAL A 1 468 ? 27.045 -26.401 -55.700 1.00 39.66 468 VAL A CA 1
ATOM 3584 C C . VAL A 1 468 ? 26.937 -25.768 -57.091 1.00 39.66 468 VAL A C 1
ATOM 3586 O O . VAL A 1 468 ? 25.853 -25.725 -57.671 1.00 39.66 468 VAL A O 1
ATOM 3589 N N . SER A 1 469 ? 28.059 -25.276 -57.622 1.00 35.78 469 SER A N 1
ATOM 3590 C CA . SER A 1 469 ? 28.159 -24.748 -58.988 1.00 35.78 469 SER A CA 1
ATOM 3591 C C . SER A 1 469 ? 27.886 -25.835 -60.039 1.00 35.78 469 SER A C 1
ATOM 3593 O O . SER A 1 469 ? 28.383 -26.953 -59.886 1.00 35.78 469 SER A O 1
ATOM 3595 N N . PRO A 1 470 ? 27.175 -25.529 -61.139 1.00 44.00 470 PRO A N 1
ATOM 3596 C CA . PRO A 1 470 ? 27.018 -26.459 -62.245 1.00 44.00 470 PRO A CA 1
ATOM 3597 C C . PRO A 1 470 ? 28.272 -26.462 -63.127 1.00 44.00 470 PRO A C 1
ATOM 3599 O O . PRO A 1 470 ? 28.755 -25.414 -63.551 1.00 44.00 470 PRO A O 1
ATOM 3602 N N . SER A 1 471 ? 28.782 -27.654 -63.427 1.00 41.31 471 SER A N 1
ATOM 3603 C CA . SER A 1 471 ? 29.737 -27.885 -64.511 1.00 41.31 471 SER A CA 1
ATOM 3604 C C . SER A 1 471 ? 28.997 -28.004 -65.844 1.00 41.31 471 SER A C 1
ATOM 3606 O O . SER A 1 471 ? 27.998 -28.720 -65.930 1.00 41.31 471 SER A O 1
ATOM 3608 N N . THR A 1 472 ? 29.480 -27.334 -66.888 1.00 37.47 472 THR A N 1
ATOM 3609 C CA . THR A 1 472 ? 29.106 -27.571 -68.299 1.00 37.47 472 THR A CA 1
ATOM 3610 C C . THR A 1 472 ? 30.150 -26.905 -69.207 1.00 37.47 472 THR A C 1
ATOM 3612 O O . THR A 1 472 ? 30.732 -25.905 -68.774 1.00 37.47 472 THR A O 1
ATOM 3615 N N . PRO A 1 473 ? 30.364 -27.356 -70.460 1.00 46.53 473 PRO A N 1
ATOM 3616 C CA . PRO A 1 473 ? 29.812 -28.524 -71.161 1.00 46.53 473 PRO A CA 1
ATOM 3617 C C . PRO A 1 473 ? 30.755 -29.730 -71.253 1.00 46.53 473 PRO A C 1
ATOM 3619 O O . PRO A 1 473 ? 31.988 -29.529 -71.325 1.00 46.53 473 PRO A O 1
#

Foldseek 3Di:
DEDDFDQQDLPDLTAAEAAQEEAEQDDPAQDDCDDDCFWAQPLLNRHIDGNPPPQDQAAELYEADRHQYHYELYEYEQQAAQLQLVHGREHYEWDQDDLGAGFLLREDYNYAYHNGQANYYQEDHPACRSQRDKYFDQCCNHPVFHRWIQHAQFLQPDFPQWDADPRGGITHLFRWWKKKKFQADPPPPCQCQQAWKKKFQQQVQPPDPDDGDFGGIDTRGFAARVVVRGTIGIGTGTFLTAMEIETAWFDGQKIKIFTWLDFAFTKYKYKYQFFQPKDWPFKAKPVRHGAAEAPDSQDPVGEQHWHQDNVLRMIIGIYGQHDGDPDSSRGDRPVGTTIIMIGMDDPDPVSRTDDDPRRVSSNVVNNGRCVSSVRHGPDDDRDDPPDDSPCVFHDNVGVQQVPDDPVCVSQQKGKGFDACDDDFQDPDRGMGIAHRPSGPDPGPHHHDPPSPDDDDPDPPDDDDDDDDDDDDD

InterPro domains:
  IPR052252 Cell surface hyaluronidase CEMIP/CEMIP2 [PTHR15535] (17-361)
  IPR055400 CEMIP, domain X [PF24605] (231-361)

Organism: Aphanomyces astaci (NCBI:txid112090)

Secondary structure (DSSP, 8-state):
-B-----S-TTS---EEEES-EEESS-S----S--SSSEEEETTTTEEEES--SS---EEEEEE-SS-EEEES-EEE----BGGGTB-EEEEEE-SEE-S---TT-EEES-EEES-S-SEE----EETHHHH--EEESSSTTTS-TTEEEE-S-TTT--TTSEEETTTEEEES--EEEEEEEEE-S--S-TTTT--EEEEEGGGTTSSTTTPPPPPEEEE--EEEGGGTEEEE--EEETT-EEEEEEEEE--SEEEEEEESPPTT-EEEEEEE--TT-EEEEEEETTSPBPEEPSSTT--S-SSEEEEETTTTEEEEEEE--S--SSTTSSS-TT---EEEEEEE-SSTGGGEEE--HHHHTGGGTTTTGGGGG---SS------S-----TT--TT-HHHHT--HHHHHTTEEEEE-TT--STTEEETTEEEEE-TT----S-PEEPTT---SSS-------PPPPPPPP--

Sequence (473 aa):
IQFLTTGNTATMPINGTIRNSHFVGSSSNRGNQFTSAFQKINFIEARSDSALLLADVIQMAVTLYDGPHYIENTTFENYISYPCFNYYSTAFGARAFNTFMMATTTQSTNNKFINTEFPVFMYDRVSDGGKTTLMLDTDGSISGQRNAVIAPDWDFYYTPSCVRNGGYGLACPQRYNNIEVVQIDGDGTNLAKYGELYVVRANLASRSGGLAPPPPGLSFQGQYIPAAGGYLYHPSLSVGATYVMGFTTRTPPILRVNIVNGQQGDTHTIAFSYPRGTIITSVMNVANQALNRATSLLDRTCVNCFFYDSTLDLLVLRLKQLLPRIDPTLPCPASGCDGVVVRATFRSATSSTSVTDCSTRGAPLQTLDDAWLQTSFSNKESFSLDMPINLDWCQIGDPCLESIDVGNREQGILAYADFPCNGIGCYSNKCRYCKLSFSASNQPFLPCPFETRRATGSPTTTPSSSPVSPSTP

pLDDT: mean 82.64, std 15.33, range [27.2, 98.25]

Radius of gyration: 26.56 Å; chains: 1; bounding box: 69×54×104 Å